Protein AF-N1RX54-F1 (afdb_monomer_lite)

Radius of gyration: 27.97 Å; chains: 1; bounding box: 64×93×64 Å

Sequence (596 aa):
MKFSILTALTAIVGSAAAANQAVVTNDCSGTIYVQSWPYNGGAPGPLVTLKPGQKFSENLRSTGSTVKIATTKTLTNPLFFGYSSTSKPNYVYYEFSTQWGNPFANKHNILTTGKGCKQFDCKAGDASCYSTPSMKKDKRVGEHTSGAEKAEGSIGNSFASLAGEKETLLPERYLDLKREIIGDKSNQDALTAAWARLTARLAELSDEIEEKQQRTIPEANYHELVENPSFELVQRIRQCGSVVIRKTVSQEQALRWLEDVWSKAQQQARSHSQMLKTQAALLSIFTAAPDCKVSLTSPLVYSDRLRIRNPGDAKFALGPHMDGGSIERWEDPTYRQVYEKILTGNWEEFDAWEMDKRADTVHDLYPGPGSTGLFRSWQGWTSLSEGTLLLYPFICERTSYMLMRPLFKPKKPKPEFQDRKAYLSPDNWELDFDTTNFPGSPHHRNQELNDETHPHLELPRTMVCMPKVYPGDSVWWHSDVIHAVESRHNGKNAAAVFYAPAVALTPKNMEYIRDQKATLLSGRPPPDFPGGTGESEFKSRGTGDDLLTVEGKEGQVLVTEASSVKKSADSGRIGLVPFKHTDTMSETERLTRQAA

pLDDT: mean 83.77, std 18.8, range [19.59, 98.88]

Foldseek 3Di:
DDDDDAQEWEFDQDDPVRLFKTKTAHSDQAKKWKKKAFPVRDDIDDIDIDHHGDMDMDGADQRWIWMWMGRDSVSQQTWTWTWHFDPPPGFIQIFTASQRHYPQLQHFYWYDDPPQFDIQGRHGNRPVSHDYPVCPSPPRTRDDDFDPFAADDDLLFQACVSVVHDDDFDDPVLLVLLCVLCDDPLLQVLLLVLLQVLLVVLLVLLVVLLVCFQVLAEEEELCCQQPPPDPVSLVSCQQFQKYKYAQLDPLVLLLVCVVDQVQLSLLACQQPPSNLSNLLSVLVSADEDLQALWDSNQWFWDDDDKDKAFAFDQPQWFAWFFAQAFCQCSPWPLNVVLCSCLSSNNLVPRRLRYCRSVLVGARPPFAALRGDQARQQKWKKAWSAKDKKWWFTGLSSVLSLLVSLQQKDFCDDPVVDPDPVVSSRSVRIHGDSDGSDNDQRDGRHTRHDDCRSRVSNVCVSRTHMHPIDGHSMMMMGGNSITMTGDSTRNDPGITIIHITTGHIQGPSVVVQLVQQLVCQQQQWDRRSHRTDNHCNPPDDRHHLVSNDDPSSCLSSQHDDPDDDDDDDDDDDDTDGDQDDDDPPDRPSNVVSSVVD

Structure (mmCIF, N/CA/C/O backbone):
data_AF-N1RX54-F1
#
_entry.id   AF-N1RX54-F1
#
loop_
_atom_site.group_PDB
_atom_site.id
_atom_site.type_symbol
_atom_site.label_atom_id
_atom_site.label_alt_id
_atom_site.label_comp_id
_atom_site.label_asym_id
_atom_site.label_entity_id
_atom_site.label_seq_id
_atom_site.pdbx_PDB_ins_code
_atom_site.Cartn_x
_atom_site.Cartn_y
_atom_site.Cartn_z
_atom_site.occupancy
_atom_site.B_iso_or_equiv
_atom_site.auth_seq_id
_atom_site.auth_comp_id
_atom_site.auth_asym_id
_atom_site.auth_atom_id
_atom_site.pdbx_PDB_model_num
ATOM 1 N N . MET A 1 1 ? -10.250 -67.360 -19.262 1.00 23.39 1 MET A N 1
ATOM 2 C CA . MET A 1 1 ? -10.599 -67.329 -17.824 1.00 23.39 1 MET A CA 1
ATOM 3 C C . MET A 1 1 ? -10.159 -65.991 -17.245 1.00 23.39 1 MET A C 1
ATOM 5 O O . MET A 1 1 ? -9.016 -65.624 -17.455 1.00 23.39 1 MET A O 1
ATOM 9 N N . LYS A 1 2 ? -11.080 -65.331 -16.525 1.00 20.73 2 LYS A N 1
ATOM 10 C CA . LYS A 1 2 ? -10.915 -64.153 -15.647 1.00 20.73 2 LYS A CA 1
ATOM 11 C C . LYS A 1 2 ? -10.582 -62.806 -16.318 1.00 20.73 2 LYS A C 1
ATOM 13 O O . LYS A 1 2 ? -9.451 -62.343 -16.284 1.00 20.73 2 LYS A O 1
ATOM 18 N N . PHE A 1 3 ? -11.625 -62.143 -16.827 1.00 19.59 3 PHE A N 1
ATOM 19 C CA . PHE A 1 3 ? -11.682 -60.679 -16.893 1.00 19.59 3 PHE A CA 1
ATOM 20 C C . PHE A 1 3 ? -12.066 -60.150 -15.504 1.00 19.59 3 PHE A C 1
ATOM 22 O O . PHE A 1 3 ? -13.136 -60.481 -14.991 1.00 19.59 3 PHE A O 1
ATOM 29 N N . SER A 1 4 ? -11.189 -59.363 -14.882 1.00 20.77 4 SER A N 1
ATOM 30 C CA . SER A 1 4 ? -11.497 -58.630 -13.652 1.00 20.77 4 SER A CA 1
ATOM 31 C C . SER A 1 4 ? -12.280 -57.369 -14.015 1.00 20.77 4 SER A C 1
ATOM 33 O O . SER A 1 4 ? -11.739 -56.455 -14.629 1.00 20.77 4 SER A O 1
ATOM 35 N N . ILE A 1 5 ? -13.564 -57.335 -13.659 1.00 22.42 5 ILE A N 1
ATOM 36 C CA . ILE A 1 5 ? -14.422 -56.153 -13.782 1.00 22.42 5 ILE A CA 1
ATOM 37 C C . ILE A 1 5 ? -13.968 -55.142 -12.719 1.00 22.42 5 ILE A C 1
ATOM 39 O O . ILE A 1 5 ? -14.189 -55.354 -11.525 1.00 22.42 5 ILE A O 1
ATOM 43 N N . LEU A 1 6 ? -13.307 -54.060 -13.148 1.00 25.16 6 LEU A N 1
ATOM 44 C CA . LEU A 1 6 ? -13.057 -52.886 -12.309 1.00 25.16 6 LEU A CA 1
ATOM 45 C C . LEU A 1 6 ? -14.414 -52.290 -11.910 1.00 25.16 6 LEU A C 1
ATOM 47 O O . LEU A 1 6 ? -15.213 -51.923 -12.765 1.00 25.16 6 LEU A O 1
ATOM 51 N N . THR A 1 7 ? -14.688 -52.232 -10.609 1.00 27.33 7 THR A N 1
ATOM 52 C CA . THR A 1 7 ? -15.863 -51.552 -10.047 1.00 27.33 7 THR A CA 1
ATOM 53 C C . THR A 1 7 ? -15.395 -50.176 -9.573 1.00 27.33 7 THR A C 1
ATOM 55 O O . THR A 1 7 ? -14.631 -50.122 -8.609 1.00 27.33 7 THR A O 1
ATOM 58 N N . ALA A 1 8 ? -15.785 -49.097 -10.256 1.00 32.31 8 ALA A N 1
ATOM 59 C CA . ALA A 1 8 ? -15.303 -47.737 -9.987 1.00 32.31 8 ALA A CA 1
ATOM 60 C C . ALA A 1 8 ? -16.484 -46.775 -9.863 1.00 32.31 8 ALA A C 1
ATOM 62 O O . ALA A 1 8 ? -17.138 -46.546 -10.863 1.00 32.31 8 ALA A O 1
ATOM 63 N N . LEU A 1 9 ? -16.767 -46.211 -8.685 1.00 34.84 9 LEU A N 1
ATOM 64 C CA . LEU A 1 9 ? -17.820 -45.195 -8.541 1.00 34.84 9 LEU A CA 1
ATOM 65 C C . LEU A 1 9 ? -17.297 -43.850 -9.074 1.00 34.84 9 LEU A C 1
ATOM 67 O O . LEU A 1 9 ? -16.340 -43.326 -8.503 1.00 34.84 9 LEU A O 1
ATOM 71 N N . THR A 1 10 ? -17.907 -43.293 -10.128 1.00 39.62 10 THR A N 1
ATOM 72 C CA . THR A 1 10 ? -17.440 -42.028 -10.730 1.00 39.62 10 THR A CA 1
ATOM 73 C C . THR A 1 10 ? -18.453 -40.890 -10.558 1.00 39.62 10 THR A C 1
ATOM 75 O O . THR A 1 10 ? -19.531 -40.890 -11.165 1.00 39.62 10 THR A O 1
ATOM 78 N N . ALA A 1 11 ? -18.103 -39.870 -9.771 1.00 41.44 11 ALA A N 1
ATOM 79 C CA . ALA A 1 11 ? -18.775 -38.569 -9.811 1.00 41.44 11 ALA A CA 1
ATOM 80 C C . ALA A 1 11 ? -18.083 -37.702 -10.877 1.00 41.44 11 ALA A C 1
ATOM 82 O O . ALA A 1 11 ? -16.958 -37.259 -10.662 1.00 41.44 11 ALA A O 1
ATOM 83 N N . ILE A 1 12 ? -18.715 -37.534 -12.048 1.00 38.16 12 ILE A N 1
ATOM 84 C CA . ILE A 1 12 ? -18.153 -36.816 -13.207 1.00 38.16 12 ILE A CA 1
ATOM 85 C C . ILE A 1 12 ? -18.863 -35.475 -13.398 1.00 38.16 12 ILE A C 1
ATOM 87 O O . ILE A 1 12 ? -20.076 -35.449 -13.602 1.00 38.16 12 ILE A O 1
ATOM 91 N N . VAL A 1 13 ? -18.093 -34.386 -13.464 1.00 41.84 13 VAL A N 1
ATOM 92 C CA . VAL A 1 13 ? -18.507 -33.116 -14.083 1.00 41.84 13 VAL A CA 1
ATOM 93 C C . VAL A 1 13 ? -17.843 -33.029 -15.461 1.00 41.84 13 VAL A C 1
ATOM 95 O O . VAL A 1 13 ? -16.632 -32.845 -15.543 1.00 41.84 13 VAL A O 1
ATOM 98 N N . GLY A 1 14 ? -18.595 -33.188 -16.558 1.00 27.12 14 GLY A N 1
ATOM 99 C CA . GLY A 1 14 ? -18.031 -32.945 -17.894 1.00 27.12 14 GLY A CA 1
ATOM 100 C C . GLY A 1 14 ? -18.772 -33.519 -19.104 1.00 27.12 14 GLY A C 1
ATOM 101 O O . GLY A 1 14 ? -18.438 -34.597 -19.577 1.00 27.12 14 GLY A O 1
ATOM 102 N N . SER A 1 15 ? -19.687 -32.724 -19.664 1.00 26.69 15 SER A N 1
ATOM 103 C CA . SER A 1 15 ? -19.850 -32.470 -21.109 1.00 26.69 15 SER A CA 1
ATOM 104 C C . SER A 1 15 ? -20.900 -31.366 -21.249 1.00 26.69 15 SER A C 1
ATOM 106 O O . SER A 1 15 ? -22.014 -31.589 -20.790 1.00 26.69 15 SER A O 1
ATOM 108 N N . ALA A 1 16 ? -20.512 -30.200 -21.784 1.00 31.08 16 ALA A N 1
ATOM 109 C CA . ALA A 1 16 ? -21.238 -28.963 -22.165 1.00 31.08 16 ALA A CA 1
ATOM 110 C C . ALA A 1 16 ? -22.593 -28.564 -21.506 1.00 31.08 16 ALA A C 1
ATOM 112 O O . ALA A 1 16 ? -22.805 -27.383 -21.272 1.00 31.08 16 ALA A O 1
ATOM 113 N N . ALA A 1 17 ? -23.489 -29.489 -21.163 1.00 31.05 17 ALA A N 1
ATOM 114 C CA . ALA A 1 17 ? -24.696 -29.276 -20.359 1.00 31.05 17 ALA A CA 1
ATOM 115 C C . ALA A 1 17 ? -24.483 -29.468 -18.836 1.00 31.05 17 ALA A C 1
ATOM 117 O O . ALA A 1 17 ? -25.307 -29.026 -18.043 1.00 31.05 17 ALA A O 1
ATOM 118 N N . ALA A 1 18 ? -23.385 -30.108 -18.407 1.00 41.09 18 ALA A N 1
ATOM 119 C CA . ALA A 1 18 ? -23.143 -30.493 -17.005 1.00 41.09 18 ALA A CA 1
ATOM 120 C C . ALA A 1 18 ? -22.352 -29.469 -16.157 1.00 41.09 18 ALA A C 1
ATOM 122 O O . ALA A 1 18 ? -21.940 -29.790 -15.047 1.00 41.09 18 ALA A O 1
ATOM 123 N N . ALA A 1 19 ? -22.110 -28.250 -16.650 1.00 48.34 19 ALA A N 1
ATOM 124 C CA . ALA A 1 19 ? -21.180 -27.289 -16.038 1.00 48.34 19 ALA A CA 1
ATOM 125 C C . ALA A 1 19 ? -21.609 -26.719 -14.662 1.00 48.34 19 ALA A C 1
ATOM 127 O O . ALA A 1 19 ? -20.930 -25.845 -14.138 1.00 48.34 19 ALA A O 1
ATOM 128 N N . ASN A 1 20 ? -22.712 -27.188 -14.063 1.00 63.81 20 ASN A N 1
ATOM 129 C CA . ASN A 1 20 ? -23.188 -26.689 -12.770 1.00 63.81 20 ASN A CA 1
ATOM 130 C C . ASN A 1 20 ? -23.997 -27.726 -11.963 1.00 63.81 20 ASN A C 1
ATOM 132 O O . ASN A 1 20 ? -24.977 -27.373 -11.301 1.00 63.81 20 ASN A O 1
ATOM 136 N N . GLN A 1 21 ? -23.639 -29.014 -12.049 1.00 75.44 21 GLN A N 1
ATOM 137 C CA . GLN A 1 21 ? -24.361 -30.100 -11.371 1.00 75.44 21 GLN A CA 1
ATOM 138 C C . GLN A 1 21 ? -23.451 -30.998 -10.526 1.00 75.44 21 GLN A C 1
ATOM 140 O O . GLN A 1 21 ? -22.337 -31.331 -10.924 1.00 75.44 21 GLN A O 1
ATOM 145 N N . ALA A 1 22 ? -23.967 -31.441 -9.381 1.00 82.25 22 ALA A N 1
ATOM 146 C CA . ALA A 1 22 ? -23.430 -32.540 -8.590 1.00 82.25 22 ALA A CA 1
ATOM 147 C C . ALA A 1 22 ? -24.023 -33.858 -9.105 1.00 82.25 22 ALA A C 1
ATOM 149 O O . ALA A 1 22 ? -25.244 -33.992 -9.154 1.00 82.25 22 ALA A O 1
ATOM 150 N N . VAL A 1 23 ? -23.178 -34.822 -9.490 1.00 85.25 23 VAL A N 1
ATOM 151 C CA . VAL A 1 23 ? -23.602 -36.083 -10.127 1.00 85.25 23 VAL A CA 1
ATOM 152 C C . VAL A 1 23 ? -23.023 -37.289 -9.390 1.00 85.25 23 VAL A C 1
ATOM 154 O O . VAL A 1 23 ? -21.829 -37.327 -9.111 1.00 85.25 23 VAL A O 1
ATOM 157 N N . VAL A 1 24 ? -23.851 -38.303 -9.130 1.00 87.38 24 VAL A N 1
ATOM 158 C CA . VAL A 1 24 ? -23.422 -39.608 -8.596 1.00 87.38 24 VAL A CA 1
ATOM 159 C C . VAL A 1 24 ? -23.789 -40.694 -9.599 1.00 87.38 24 VAL A C 1
ATOM 161 O O . VAL A 1 24 ? -24.969 -40.870 -9.899 1.00 87.38 24 VAL A O 1
ATOM 164 N N . THR A 1 25 ? -22.798 -41.437 -10.095 1.00 87.12 25 THR A N 1
ATOM 165 C CA . THR A 1 25 ? -23.009 -42.595 -10.979 1.00 87.12 25 THR A CA 1
ATOM 166 C C . THR A 1 25 ? -22.875 -43.888 -10.185 1.00 87.12 25 THR A C 1
ATOM 168 O O . THR A 1 25 ? -21.876 -44.088 -9.495 1.00 87.12 25 THR A O 1
ATOM 171 N N . ASN A 1 26 ? -23.870 -44.775 -10.274 1.00 89.75 26 ASN A N 1
ATOM 172 C CA . ASN A 1 26 ? -23.774 -46.103 -9.679 1.00 89.75 26 ASN A CA 1
ATOM 173 C C . ASN A 1 26 ? -23.112 -47.094 -10.642 1.00 89.75 26 ASN A C 1
ATOM 175 O O . ASN A 1 26 ? -23.789 -47.782 -11.399 1.00 89.75 26 ASN A O 1
ATOM 179 N N . ASP A 1 27 ? -21.798 -47.219 -10.550 1.00 84.50 27 ASP A N 1
ATOM 180 C CA . ASP A 1 27 ? -21.014 -48.212 -11.294 1.00 84.50 27 ASP A CA 1
ATOM 181 C C . ASP A 1 27 ? -20.787 -49.513 -10.487 1.00 84.50 27 ASP A C 1
ATOM 183 O O . ASP A 1 27 ? -20.013 -50.392 -10.877 1.00 84.50 27 ASP A O 1
ATOM 187 N N . CYS A 1 28 ? -21.443 -49.653 -9.329 1.00 81.38 28 CYS A N 1
ATOM 188 C CA . CYS A 1 28 ? -21.407 -50.879 -8.537 1.00 81.38 28 CYS A CA 1
ATOM 189 C C . CYS A 1 28 ? -22.318 -51.955 -9.144 1.00 81.38 28 CYS A C 1
ATOM 191 O O . CYS A 1 28 ? -23.295 -51.663 -9.825 1.00 81.38 28 CYS A O 1
ATOM 193 N N . SER A 1 29 ? -22.058 -53.226 -8.823 1.00 86.06 29 SER A N 1
ATOM 194 C CA . SER A 1 29 ? -22.957 -54.333 -9.190 1.00 86.06 29 SER A CA 1
ATOM 195 C C . SER A 1 29 ? -24.267 -54.349 -8.388 1.00 86.06 29 SER A C 1
ATOM 197 O O . SER A 1 29 ? -25.226 -55.009 -8.782 1.00 86.06 29 SER A O 1
ATOM 199 N N . GLY A 1 30 ? -24.311 -53.639 -7.258 1.00 87.81 30 GLY A N 1
ATOM 200 C CA . GLY A 1 30 ? -25.466 -53.531 -6.369 1.00 87.81 30 GLY A CA 1
ATOM 201 C C . GLY A 1 30 ? -26.209 -52.202 -6.504 1.00 87.81 30 GLY A C 1
ATOM 202 O O . GLY A 1 30 ? -25.699 -51.230 -7.052 1.00 87.81 30 GLY A O 1
ATOM 203 N N . THR A 1 31 ? -27.430 -52.152 -5.973 1.00 92.56 31 THR A N 1
ATOM 204 C CA . THR A 1 31 ? -28.200 -50.901 -5.859 1.00 92.56 31 THR A CA 1
ATOM 205 C C . THR A 1 31 ? -27.617 -50.014 -4.755 1.00 92.56 31 THR A C 1
ATOM 207 O O . THR A 1 31 ? -27.285 -50.522 -3.683 1.00 92.56 31 THR A O 1
ATOM 210 N N . ILE A 1 32 ? -27.541 -48.703 -4.998 1.00 95.69 32 ILE A N 1
ATOM 211 C CA . ILE A 1 32 ? -27.167 -47.695 -3.995 1.00 95.69 32 ILE A CA 1
ATOM 212 C C . ILE A 1 32 ? -28.315 -46.711 -3.758 1.00 95.69 32 ILE A C 1
ATOM 214 O O . ILE A 1 32 ? -29.230 -46.578 -4.574 1.00 95.69 32 ILE A O 1
ATOM 218 N N . TYR A 1 33 ? -28.251 -46.010 -2.634 1.00 96.19 33 TYR A N 1
ATOM 219 C CA . TYR A 1 33 ? -29.224 -45.015 -2.211 1.00 96.19 33 TYR A CA 1
ATOM 220 C C . TYR A 1 33 ? -28.521 -43.677 -2.012 1.00 96.19 33 TYR A C 1
ATOM 222 O O . TYR A 1 33 ? -27.478 -43.617 -1.356 1.00 96.19 33 TYR A O 1
ATOM 230 N N . VAL A 1 34 ? -29.085 -42.623 -2.599 1.00 95.62 34 VAL A N 1
ATOM 231 C CA . VAL A 1 34 ? -28.490 -41.285 -2.639 1.00 95.62 34 VAL A CA 1
ATOM 232 C C . VAL A 1 34 ? -29.488 -40.255 -2.126 1.00 95.62 34 VAL A C 1
ATOM 234 O O . VAL A 1 34 ? -30.651 -40.270 -2.528 1.00 95.62 34 VAL A O 1
ATOM 237 N N . GLN A 1 35 ? -29.048 -39.356 -1.246 1.00 96.00 35 GLN A N 1
ATOM 238 C CA . GLN A 1 35 ? -29.875 -38.249 -0.762 1.00 96.00 35 GLN A CA 1
ATOM 239 C C . GLN A 1 35 ? -29.035 -37.003 -0.479 1.00 96.00 35 GLN A C 1
ATOM 241 O O . GLN A 1 35 ? -28.021 -37.086 0.211 1.00 96.00 35 GLN A O 1
ATOM 246 N N . SER A 1 36 ? -29.482 -35.845 -0.967 1.00 94.00 36 SER A N 1
ATOM 247 C CA . SER A 1 36 ? -28.818 -34.556 -0.741 1.00 94.00 36 SER A CA 1
ATOM 248 C C . SER A 1 36 ? -29.365 -33.816 0.483 1.00 94.00 36 SER A C 1
ATOM 250 O O . SER A 1 36 ? -30.576 -33.803 0.714 1.00 94.00 36 SER A O 1
ATOM 252 N N . TRP A 1 37 ? -28.468 -33.202 1.252 1.00 91.62 37 TRP A N 1
ATOM 253 C CA . TRP A 1 37 ? -28.727 -32.441 2.474 1.00 91.62 37 TRP A CA 1
ATOM 254 C C . TRP A 1 37 ? -28.111 -31.033 2.365 1.00 91.62 37 TRP A C 1
ATOM 256 O O . TRP A 1 37 ? -26.886 -30.909 2.386 1.00 91.62 37 TRP A O 1
ATOM 266 N N . PRO A 1 38 ? -28.921 -29.967 2.258 1.00 88.62 38 PRO A N 1
ATOM 267 C CA . PRO A 1 38 ? -28.425 -28.592 2.139 1.00 88.62 38 PRO A CA 1
ATOM 268 C C . PRO A 1 38 ? -27.706 -28.075 3.389 1.00 88.62 38 PRO A C 1
ATOM 270 O O . PRO A 1 38 ? -28.176 -28.282 4.506 1.00 88.62 38 PRO A O 1
ATOM 273 N N . TYR A 1 39 ? -26.618 -27.314 3.214 1.00 82.50 39 TYR A N 1
ATOM 274 C CA . TYR A 1 39 ? -25.884 -26.728 4.351 1.00 82.50 39 TYR A CA 1
ATOM 275 C C . TYR A 1 39 ? -26.626 -25.599 5.064 1.00 82.50 39 TYR A C 1
ATOM 277 O O . TYR A 1 39 ? -26.358 -25.329 6.229 1.00 82.50 39 TYR A O 1
ATOM 285 N N . ASN A 1 40 ? -27.591 -24.962 4.404 1.00 78.12 40 ASN A N 1
ATOM 286 C CA . ASN A 1 40 ? -28.411 -23.908 5.004 1.00 78.12 40 ASN A CA 1
ATOM 287 C C . ASN A 1 40 ? -29.522 -24.436 5.932 1.00 78.12 40 ASN A C 1
ATOM 289 O O . ASN A 1 40 ? -30.441 -23.688 6.252 1.00 78.12 40 ASN A O 1
ATOM 293 N N . GLY A 1 41 ? -29.486 -25.718 6.313 1.00 76.81 41 GLY A N 1
ATOM 294 C CA . GLY A 1 41 ? -30.509 -26.342 7.156 1.00 76.81 41 GLY A CA 1
ATOM 295 C C . GLY A 1 41 ? -31.840 -26.606 6.443 1.00 76.81 41 GLY A C 1
ATOM 296 O O . GLY A 1 41 ? -32.821 -26.949 7.098 1.00 76.81 41 GLY A O 1
ATOM 297 N N . GLY A 1 42 ? -31.895 -26.452 5.115 1.00 81.38 42 GLY A N 1
ATOM 298 C CA . GLY A 1 42 ? -33.072 -26.794 4.320 1.00 81.38 42 GLY A CA 1
ATOM 299 C C . GLY A 1 42 ? -33.426 -28.285 4.391 1.00 81.38 42 GLY A C 1
ATOM 300 O O . GLY A 1 42 ? -32.586 -29.128 4.705 1.00 81.38 42 GLY A O 1
ATOM 301 N N . ALA A 1 43 ? -34.678 -28.620 4.064 1.00 87.06 43 ALA A N 1
ATOM 302 C CA . ALA A 1 43 ? -35.135 -30.008 4.046 1.00 87.06 43 ALA A CA 1
ATOM 303 C C . ALA A 1 43 ? -34.295 -30.868 3.073 1.00 87.06 43 ALA A C 1
ATOM 305 O O . ALA A 1 43 ? -33.939 -30.392 1.986 1.00 87.06 43 ALA A O 1
ATOM 306 N N . PRO A 1 44 ? -33.988 -32.130 3.428 1.00 89.50 44 PRO A N 1
ATOM 307 C CA . PRO A 1 44 ? -33.269 -33.026 2.535 1.00 89.50 44 PRO A CA 1
ATOM 308 C C . PRO A 1 44 ? -34.069 -33.303 1.261 1.00 89.50 44 PRO A C 1
ATOM 310 O O . PRO A 1 44 ? -35.300 -33.356 1.273 1.00 89.50 44 PRO A O 1
ATOM 313 N N . GLY A 1 45 ? -33.353 -33.520 0.158 1.00 90.06 45 GLY A N 1
ATOM 314 C CA . GLY A 1 45 ? -33.952 -33.974 -1.095 1.00 90.06 45 GLY A CA 1
ATOM 315 C C . GLY A 1 45 ? -34.593 -35.364 -0.963 1.00 90.06 45 GLY A C 1
ATOM 316 O O . GLY A 1 45 ? -34.382 -36.062 0.036 1.00 90.06 45 GLY A O 1
ATOM 317 N N . PRO A 1 46 ? -35.366 -35.812 -1.967 1.00 93.75 46 PRO A N 1
ATOM 318 C CA . PRO A 1 46 ? -35.928 -37.158 -1.963 1.00 93.75 46 PRO A CA 1
ATOM 319 C C . PRO A 1 46 ? -34.815 -38.215 -1.936 1.00 93.75 46 PRO A C 1
ATOM 321 O O . PRO A 1 46 ? -33.761 -38.041 -2.548 1.00 93.75 46 PRO A O 1
ATOM 324 N N . LEU A 1 47 ? -35.059 -39.329 -1.242 1.00 95.50 47 LEU A N 1
ATOM 325 C CA . LEU A 1 47 ? -34.180 -40.494 -1.299 1.00 95.50 47 LEU A CA 1
ATOM 326 C C . LEU A 1 47 ? -34.289 -41.136 -2.687 1.00 95.50 47 LEU A C 1
ATOM 328 O O . LEU A 1 47 ? -35.352 -41.628 -3.071 1.00 95.50 47 LEU A O 1
ATOM 332 N N . VAL A 1 48 ? -33.183 -41.172 -3.424 1.00 96.44 48 VAL A N 1
ATOM 333 C CA . VAL A 1 48 ? -33.119 -41.740 -4.772 1.00 96.44 48 VAL A CA 1
ATOM 334 C C . VAL A 1 48 ? -32.489 -43.128 -4.715 1.00 96.44 48 VAL A C 1
ATOM 336 O O . VAL A 1 48 ? -31.419 -43.319 -4.144 1.00 96.44 48 VAL A O 1
ATOM 339 N N . THR A 1 49 ? -33.161 -44.112 -5.314 1.00 96.88 49 THR A N 1
ATOM 340 C CA . THR A 1 49 ? -32.640 -45.479 -5.470 1.00 96.88 49 THR A CA 1
ATOM 341 C C . THR A 1 49 ? -31.991 -45.608 -6.845 1.00 96.88 49 THR A C 1
ATOM 343 O O . THR A 1 49 ? -32.687 -45.495 -7.852 1.00 96.88 49 THR A O 1
ATOM 346 N N . LEU A 1 50 ? -30.682 -45.855 -6.895 1.00 93.81 50 LEU A N 1
ATOM 347 C CA . LEU A 1 50 ? -29.923 -46.004 -8.138 1.00 93.81 50 LEU A CA 1
ATOM 348 C C . LEU A 1 50 ? -29.537 -47.469 -8.353 1.00 93.81 50 LEU A C 1
ATOM 350 O O . LEU A 1 50 ? -28.723 -48.026 -7.613 1.00 93.81 50 LEU A O 1
ATOM 354 N N . LYS A 1 51 ? -30.087 -48.098 -9.393 1.00 93.38 51 LYS A N 1
ATOM 355 C CA . LYS A 1 51 ? -29.626 -49.400 -9.904 1.00 93.38 51 LYS A CA 1
ATOM 356 C C . LYS A 1 51 ? -28.272 -49.249 -10.624 1.00 93.38 51 LYS A C 1
ATOM 358 O O . LYS A 1 51 ? -27.920 -48.124 -10.986 1.00 93.38 51 LYS A O 1
ATOM 363 N N . PRO A 1 52 ? -27.523 -50.344 -10.852 1.00 92.50 52 PRO A N 1
ATOM 364 C CA . PRO A 1 52 ? -26.291 -50.302 -11.641 1.00 92.50 52 PRO A CA 1
ATOM 365 C C . PRO A 1 52 ? -26.481 -49.570 -12.981 1.00 92.50 52 PRO A C 1
ATOM 367 O O . PRO A 1 52 ? -27.468 -49.801 -13.682 1.00 92.50 52 PRO A O 1
ATOM 370 N N . GLY A 1 53 ? -25.560 -48.665 -13.308 1.00 83.56 53 GLY A N 1
ATOM 371 C CA . GLY A 1 53 ? -25.571 -47.804 -14.494 1.00 83.56 53 GLY A CA 1
ATOM 372 C C . GLY A 1 53 ? -26.433 -46.536 -14.392 1.00 83.56 53 GLY A C 1
ATOM 373 O O . GLY A 1 53 ? -26.397 -45.708 -15.302 1.00 83.56 53 GLY A O 1
ATOM 374 N N . GLN A 1 54 ? -27.210 -46.348 -13.318 1.00 89.44 54 GLN A N 1
ATOM 375 C CA . GLN A 1 54 ? -28.046 -45.152 -13.140 1.00 89.44 54 GLN A CA 1
ATOM 376 C C . GLN A 1 54 ? -27.287 -43.996 -12.480 1.00 89.44 54 GLN A C 1
ATOM 378 O O . GLN A 1 54 ? -26.282 -44.193 -11.794 1.00 89.44 54 GLN A O 1
ATOM 383 N N . LYS A 1 55 ? -27.804 -42.775 -12.672 1.00 89.69 55 LYS A N 1
ATOM 384 C CA . LYS A 1 55 ? -27.210 -41.535 -12.164 1.00 89.69 55 LYS A CA 1
ATOM 385 C C . LYS A 1 55 ? -28.207 -40.722 -11.344 1.00 89.69 55 LYS A C 1
ATOM 387 O O . LYS A 1 55 ? -29.379 -40.631 -11.702 1.00 89.69 55 LYS A O 1
ATOM 392 N N . PHE A 1 56 ? -27.716 -40.112 -10.274 1.00 91.31 56 PHE A N 1
ATOM 393 C CA . PHE A 1 56 ? -28.355 -38.997 -9.579 1.00 91.31 56 PHE A CA 1
ATOM 394 C C . PHE A 1 56 ? -27.682 -37.698 -10.017 1.00 91.31 56 PHE A C 1
ATOM 396 O O . PHE A 1 56 ? -26.466 -37.681 -10.205 1.00 91.31 56 PHE A O 1
ATOM 403 N N . SER A 1 57 ? -28.451 -36.618 -10.135 1.00 86.88 57 SER A N 1
ATOM 404 C CA . SER A 1 57 ? -27.919 -35.280 -10.377 1.00 86.88 57 SER A CA 1
ATOM 405 C C . SER A 1 57 ? -28.734 -34.219 -9.648 1.00 86.88 57 SER A C 1
ATOM 407 O O . SER A 1 57 ? -29.964 -34.284 -9.654 1.00 86.88 57 SER A O 1
ATOM 409 N N . GLU A 1 58 ? -28.071 -33.200 -9.113 1.00 84.38 58 GLU A N 1
ATOM 410 C CA . GLU A 1 58 ? -28.710 -31.953 -8.686 1.00 84.38 58 GLU A CA 1
ATOM 411 C C . GLU A 1 58 ? -27.911 -30.742 -9.166 1.00 84.38 58 GLU A C 1
ATOM 413 O O . GLU A 1 58 ? -26.706 -30.835 -9.391 1.00 84.38 58 GLU A O 1
ATOM 418 N N . ASN A 1 59 ? -28.569 -29.592 -9.314 1.00 82.50 59 ASN A N 1
ATOM 419 C CA . ASN A 1 59 ? -27.858 -28.343 -9.568 1.00 82.50 59 ASN A CA 1
ATOM 420 C C . ASN A 1 59 ? -27.043 -27.949 -8.330 1.00 82.50 59 ASN A C 1
ATOM 422 O O . ASN A 1 59 ? -27.507 -28.103 -7.194 1.00 82.50 59 ASN A O 1
ATOM 426 N N . LEU A 1 60 ? -25.844 -27.405 -8.543 1.00 76.81 60 LEU A N 1
ATOM 427 C CA . LEU A 1 60 ? -25.055 -26.851 -7.450 1.00 76.81 60 LEU A CA 1
ATOM 428 C C . LEU A 1 60 ? -25.848 -25.724 -6.772 1.00 76.81 60 LEU A C 1
ATOM 430 O O . LEU A 1 60 ? -26.420 -24.847 -7.417 1.00 76.81 60 LEU A O 1
ATOM 434 N N . ARG A 1 61 ? -25.904 -25.783 -5.443 1.00 78.00 61 ARG A N 1
ATOM 435 C CA . ARG A 1 61 ? -26.564 -24.801 -4.585 1.00 78.00 61 ARG A CA 1
ATOM 436 C C . ARG A 1 61 ? -25.531 -23.798 -4.105 1.00 78.00 61 ARG A C 1
ATOM 438 O O . ARG A 1 61 ? -24.448 -24.206 -3.694 1.00 78.00 61 ARG A O 1
ATOM 445 N N . SER A 1 62 ? -25.907 -22.523 -4.063 1.00 69.56 62 SER A N 1
ATOM 446 C CA . SER A 1 62 ? -25.032 -21.435 -3.611 1.00 69.56 62 SER A CA 1
ATOM 447 C C . SER A 1 62 ? -24.474 -21.663 -2.203 1.00 69.56 62 SER A C 1
ATOM 449 O O . SER A 1 62 ? -23.305 -21.403 -1.952 1.00 69.56 62 SER A O 1
ATOM 451 N N . THR A 1 63 ? -25.287 -22.208 -1.297 1.00 77.19 63 THR A N 1
ATOM 452 C CA . THR A 1 63 ? -24.896 -22.533 0.083 1.00 77.19 63 THR A CA 1
ATOM 453 C C . THR A 1 63 ? -24.170 -23.872 0.217 1.00 77.19 63 THR A C 1
ATOM 455 O O . THR A 1 63 ? -23.594 -24.141 1.265 1.00 77.19 63 THR A O 1
ATOM 458 N N . GLY A 1 64 ? -24.173 -24.704 -0.827 1.00 85.19 64 GLY A N 1
ATOM 459 C CA . GLY A 1 64 ? -23.648 -26.066 -0.805 1.00 85.19 64 GLY A CA 1
ATOM 460 C C . GLY A 1 64 ? -24.609 -27.133 -0.277 1.00 85.19 64 GLY A C 1
ATOM 461 O O . GLY A 1 64 ? -25.739 -26.865 0.144 1.00 85.19 64 GLY A O 1
ATOM 462 N N . SER A 1 65 ? -24.175 -28.387 -0.354 1.00 87.50 65 SER A N 1
ATOM 463 C CA . SER A 1 65 ? -24.888 -29.564 0.150 1.00 87.50 65 SER A CA 1
ATOM 464 C C . SER A 1 65 ? -23.930 -30.711 0.454 1.00 87.50 65 SER A C 1
ATOM 466 O O . SER A 1 65 ? -22.827 -30.790 -0.085 1.00 87.50 65 SER A O 1
ATOM 468 N N . THR A 1 66 ? -24.390 -31.640 1.286 1.00 91.19 66 THR A N 1
ATOM 469 C CA . THR A 1 66 ? -23.810 -32.975 1.429 1.00 91.19 66 THR A CA 1
ATOM 470 C C . THR A 1 66 ? -24.705 -33.999 0.752 1.00 91.19 66 THR A C 1
ATOM 472 O O . THR A 1 66 ? -25.850 -34.209 1.156 1.00 91.19 66 THR A O 1
ATOM 475 N N . VAL A 1 67 ? -24.163 -34.700 -0.234 1.00 92.88 67 VAL A N 1
ATOM 476 C CA . VAL A 1 67 ? -24.789 -35.865 -0.850 1.00 92.88 67 VAL A CA 1
ATOM 477 C C . VAL A 1 67 ? -24.351 -37.116 -0.091 1.00 92.88 67 VAL A C 1
ATOM 479 O O . VAL A 1 67 ? -23.172 -37.474 -0.067 1.00 92.88 67 VAL A O 1
ATOM 482 N N . LYS A 1 68 ? -25.312 -37.787 0.546 1.00 94.38 68 LYS A N 1
ATOM 483 C CA . LYS A 1 68 ? -25.114 -39.058 1.251 1.00 94.38 68 LYS A CA 1
ATOM 484 C C . LYS A 1 68 ? -25.277 -40.211 0.274 1.00 94.38 68 LYS A C 1
ATOM 486 O O . LYS A 1 68 ? -26.302 -40.281 -0.402 1.00 94.38 68 LYS A O 1
ATOM 491 N N . ILE A 1 69 ? -24.309 -41.120 0.237 1.00 94.62 69 ILE A N 1
ATOM 492 C CA . ILE A 1 69 ? -24.301 -42.287 -0.650 1.00 94.62 69 ILE A CA 1
ATOM 493 C C . ILE A 1 69 ? -24.157 -43.546 0.212 1.00 94.62 69 ILE A C 1
ATOM 495 O O . ILE A 1 69 ? -23.185 -43.685 0.955 1.00 94.62 69 ILE A O 1
ATOM 499 N N . ALA A 1 70 ? -25.116 -44.470 0.135 1.00 94.44 70 ALA A N 1
ATOM 500 C CA . ALA A 1 70 ? -25.125 -45.678 0.963 1.00 94.44 70 ALA A CA 1
ATOM 501 C C . ALA A 1 70 ? -25.638 -46.916 0.218 1.00 94.44 70 ALA A C 1
ATOM 503 O O . ALA A 1 70 ? -26.273 -46.826 -0.830 1.00 94.44 70 ALA A O 1
ATOM 504 N N . THR A 1 71 ? -25.411 -48.093 0.798 1.00 94.25 71 THR A N 1
ATOM 505 C CA . THR A 1 71 ? -25.960 -49.379 0.327 1.00 94.25 71 THR A CA 1
ATOM 506 C C . THR A 1 71 ? -27.301 -49.732 0.981 1.00 94.25 71 THR A C 1
ATOM 508 O O . THR A 1 71 ? -27.919 -50.733 0.625 1.00 94.25 71 THR A O 1
ATOM 511 N N . THR A 1 72 ? -27.785 -48.906 1.917 1.00 92.62 72 THR A N 1
ATOM 512 C CA . THR A 1 72 ? -29.038 -49.107 2.660 1.00 92.62 72 THR A CA 1
ATOM 513 C C . THR A 1 72 ? -29.978 -47.907 2.517 1.00 92.62 72 THR A C 1
ATOM 515 O O . THR A 1 72 ? -29.535 -46.762 2.429 1.00 92.62 72 THR A O 1
ATOM 518 N N . LYS A 1 73 ? -31.296 -48.158 2.531 1.00 92.88 73 LYS A N 1
ATOM 519 C CA . LYS A 1 73 ? -32.331 -47.105 2.449 1.00 92.88 73 LYS A CA 1
ATOM 520 C C . LYS A 1 73 ? -32.317 -46.146 3.637 1.00 92.88 73 LYS A C 1
ATOM 522 O O . LYS A 1 73 ? -32.727 -45.003 3.502 1.00 92.88 73 LYS A O 1
ATOM 527 N N . THR A 1 74 ? -31.858 -46.615 4.792 1.00 91.00 74 THR A N 1
ATOM 528 C CA . THR A 1 74 ? -31.736 -45.823 6.020 1.00 91.00 74 THR A CA 1
ATOM 529 C C . THR A 1 74 ? -30.528 -44.889 6.002 1.00 91.00 74 THR A C 1
ATOM 531 O O . THR A 1 74 ? -30.354 -44.126 6.947 1.00 91.00 74 THR A O 1
ATOM 534 N N . LEU A 1 75 ? -29.696 -44.945 4.950 1.00 90.00 75 LEU A N 1
ATOM 535 C CA . LEU A 1 75 ? -28.442 -44.200 4.835 1.00 90.00 75 LEU A CA 1
ATOM 536 C C . LEU A 1 75 ? -27.530 -44.416 6.048 1.00 90.00 75 LEU A C 1
ATOM 538 O O . LEU A 1 75 ? -26.879 -43.488 6.517 1.00 90.00 75 LEU A O 1
ATOM 542 N N . THR A 1 76 ? -27.506 -45.642 6.575 1.00 86.44 76 THR A N 1
ATOM 543 C CA . THR A 1 76 ? -26.627 -46.012 7.686 1.00 86.44 76 THR A CA 1
ATOM 544 C C . THR A 1 76 ? -25.198 -46.150 7.169 1.00 86.44 76 THR A C 1
ATOM 546 O O . THR A 1 76 ? -24.962 -46.826 6.168 1.00 86.44 76 THR A O 1
ATOM 549 N N . ASN A 1 77 ? -24.257 -45.527 7.870 1.00 88.19 77 ASN A N 1
ATOM 550 C CA . ASN A 1 77 ? -22.835 -45.466 7.540 1.00 88.19 77 ASN A CA 1
ATOM 551 C C . ASN A 1 77 ? -22.489 -44.949 6.124 1.00 88.19 77 ASN A C 1
ATOM 553 O O . ASN A 1 77 ? -21.772 -45.636 5.396 1.00 88.19 77 ASN A O 1
ATOM 557 N N . PRO A 1 78 ? -23.024 -43.796 5.685 1.00 93.44 78 PRO A N 1
ATOM 558 C CA . PRO A 1 78 ? -22.911 -43.320 4.309 1.00 93.44 78 PRO A CA 1
ATOM 559 C C . PRO A 1 78 ? -21.539 -42.703 4.010 1.00 93.44 78 PRO A C 1
ATOM 561 O O . PRO A 1 78 ? -20.940 -42.054 4.863 1.00 93.44 78 PRO A O 1
ATOM 564 N N . LEU A 1 79 ? -21.114 -42.813 2.753 1.00 91.00 79 LEU A N 1
ATOM 565 C CA . LEU A 1 79 ? -20.036 -42.002 2.194 1.00 91.00 79 LEU A CA 1
ATOM 566 C C . LEU A 1 79 ? -20.579 -40.612 1.843 1.00 91.00 79 LEU A C 1
ATOM 568 O O . LEU A 1 79 ? -21.655 -40.501 1.243 1.00 91.00 79 LEU A O 1
ATOM 572 N N . PHE A 1 80 ? -19.856 -39.559 2.218 1.00 90.44 80 PHE A N 1
ATOM 573 C CA . PHE A 1 80 ? -20.269 -38.179 1.974 1.00 90.44 80 PHE A CA 1
ATOM 574 C C . PHE A 1 80 ? -19.503 -37.561 0.814 1.00 90.44 80 PHE A C 1
ATOM 576 O O . PHE A 1 80 ? -18.275 -37.491 0.831 1.00 90.44 80 PHE A O 1
ATOM 583 N N . PHE A 1 81 ? -20.257 -37.046 -0.152 1.00 88.88 81 PHE A N 1
ATOM 584 C CA . PHE A 1 81 ? -19.776 -36.098 -1.146 1.00 88.88 81 PHE A CA 1
ATOM 585 C C . PHE A 1 81 ? -20.303 -34.709 -0.774 1.00 88.88 81 PHE A C 1
ATOM 587 O O . PHE A 1 81 ? -21.490 -34.422 -0.928 1.00 88.88 81 PHE A O 1
ATOM 594 N N . GLY A 1 82 ? -19.434 -33.866 -0.224 1.00 84.62 82 GLY A N 1
ATOM 595 C CA . GLY A 1 82 ? -19.772 -32.487 0.118 1.00 84.62 82 GLY A CA 1
ATOM 596 C C . GLY A 1 82 ? -19.388 -31.548 -1.013 1.00 84.62 82 GLY A C 1
ATOM 597 O O . GLY A 1 82 ? -18.331 -31.727 -1.612 1.00 84.62 82 GLY A O 1
ATOM 598 N N . TYR A 1 83 ? -20.204 -30.531 -1.278 1.00 83.94 83 TYR A N 1
ATOM 599 C CA . TYR A 1 83 ? -19.804 -29.400 -2.106 1.00 83.94 83 TYR A CA 1
ATOM 600 C C . TYR A 1 83 ? -20.366 -28.082 -1.568 1.00 83.94 83 TYR A C 1
ATOM 602 O O . TYR A 1 83 ? -21.432 -28.053 -0.958 1.00 83.94 83 TYR A O 1
ATOM 610 N N . SER A 1 84 ? -19.682 -26.973 -1.812 1.00 75.06 84 SER A N 1
ATOM 611 C CA . SER A 1 84 ? -20.193 -25.622 -1.553 1.00 75.06 84 SER A CA 1
ATOM 612 C C . SER A 1 84 ? -19.535 -24.628 -2.482 1.00 75.06 84 SER A C 1
ATOM 614 O O . SER A 1 84 ? -18.371 -24.803 -2.818 1.00 75.06 84 SER A O 1
ATOM 616 N N . SER A 1 85 ? -20.244 -23.572 -2.856 1.00 67.31 85 SER A N 1
ATOM 617 C CA . SER A 1 85 ? -19.674 -22.490 -3.654 1.00 67.31 85 SER A CA 1
ATOM 618 C C . SER A 1 85 ? -19.459 -21.234 -2.817 1.00 67.31 85 SER A C 1
ATOM 620 O O . SER A 1 85 ? -20.316 -20.898 -2.003 1.00 67.31 85 SER A O 1
ATOM 622 N N . THR A 1 86 ? -18.371 -20.503 -3.037 1.00 53.88 86 THR A N 1
ATOM 623 C CA . THR A 1 86 ? -18.281 -19.094 -2.624 1.00 53.88 86 THR A CA 1
ATOM 624 C C . THR A 1 86 ? -18.666 -18.207 -3.791 1.00 53.88 86 THR A C 1
ATOM 626 O O . THR A 1 86 ? -18.369 -18.515 -4.937 1.00 53.88 86 THR A O 1
ATOM 629 N N . SER A 1 87 ? -19.346 -17.097 -3.519 1.00 45.62 87 SER A N 1
ATOM 630 C CA . SER A 1 87 ? -19.765 -16.180 -4.578 1.00 45.62 87 SER A CA 1
ATOM 631 C C . SER A 1 87 ? -18.595 -15.397 -5.178 1.00 45.62 87 SER A C 1
ATOM 633 O O . SER A 1 87 ? -18.686 -15.018 -6.343 1.00 45.62 87 SER A O 1
ATOM 635 N N . LYS A 1 88 ? -17.516 -15.145 -4.413 1.00 36.59 88 LYS A N 1
ATOM 636 C CA . LYS A 1 88 ? -16.296 -14.447 -4.860 1.00 36.59 88 LYS A CA 1
ATOM 637 C C . LYS A 1 88 ? -15.070 -14.815 -3.994 1.00 36.59 88 LYS A C 1
ATOM 639 O O . LYS A 1 88 ? -15.153 -14.625 -2.784 1.00 36.59 88 LYS A O 1
ATOM 644 N N . PRO A 1 89 ? -13.963 -15.304 -4.589 1.00 34.19 89 PRO A N 1
ATOM 645 C CA . PRO A 1 89 ? -13.921 -15.879 -5.939 1.00 34.19 89 PRO A CA 1
ATOM 646 C C . PRO A 1 89 ? -14.869 -17.090 -6.031 1.00 34.19 89 PRO A C 1
ATOM 648 O O . PRO A 1 89 ? -15.329 -17.616 -5.013 1.00 34.19 89 PRO A O 1
ATOM 651 N N . ASN A 1 90 ? -15.214 -17.498 -7.252 1.00 49.47 90 ASN A N 1
ATOM 652 C CA . ASN A 1 90 ? -16.196 -18.551 -7.520 1.00 49.47 90 ASN A CA 1
ATOM 653 C C . ASN A 1 90 ? -15.596 -19.951 -7.283 1.00 49.47 90 ASN A C 1
ATOM 655 O O . ASN A 1 90 ? -15.450 -20.745 -8.210 1.00 49.47 90 ASN A O 1
ATOM 659 N N . TYR A 1 91 ? -15.170 -20.242 -6.050 1.00 55.69 91 TYR A N 1
ATOM 660 C CA . TYR A 1 91 ? -14.666 -21.563 -5.693 1.00 55.69 91 TYR A CA 1
ATOM 661 C C . TYR A 1 91 ? -15.826 -22.511 -5.482 1.00 55.69 91 TYR A C 1
ATOM 663 O O . TYR A 1 91 ? -16.700 -22.238 -4.666 1.00 55.69 91 TYR A O 1
ATOM 671 N N . VAL A 1 92 ? -15.775 -23.668 -6.135 1.00 61.06 92 VAL A N 1
ATOM 672 C CA . VAL A 1 92 ? -16.521 -24.841 -5.690 1.00 61.06 92 VAL A CA 1
ATOM 673 C C . VAL A 1 92 ? -15.585 -25.653 -4.807 1.00 61.06 92 VAL A C 1
ATOM 675 O O . VAL A 1 92 ? -14.634 -26.272 -5.278 1.00 61.06 92 VAL A O 1
ATOM 678 N N . TYR A 1 93 ? -15.844 -25.631 -3.508 1.00 69.88 93 TYR A N 1
ATOM 679 C CA . TYR A 1 93 ? -15.266 -26.571 -2.563 1.00 69.88 93 TYR A CA 1
ATOM 680 C C . TYR A 1 93 ? -15.964 -27.905 -2.752 1.00 69.88 93 TYR A C 1
ATOM 682 O O . TYR A 1 93 ? -17.188 -27.944 -2.864 1.00 69.88 93 TYR A O 1
ATOM 690 N N . TYR A 1 94 ? -15.199 -28.986 -2.763 1.00 78.19 94 TYR A N 1
ATOM 691 C CA . TYR A 1 94 ? -15.721 -30.340 -2.782 1.00 78.19 94 TYR A CA 1
ATOM 692 C C . TYR A 1 94 ? -14.874 -31.217 -1.875 1.00 78.19 94 TYR A C 1
ATOM 694 O O . TYR A 1 94 ? -13.664 -31.029 -1.752 1.00 78.19 94 TYR A O 1
ATOM 702 N N . GLU A 1 95 ? -15.518 -32.171 -1.222 1.00 78.69 95 GLU A N 1
ATOM 703 C CA . GLU A 1 95 ? -14.845 -33.112 -0.345 1.00 78.69 95 GLU A CA 1
ATOM 704 C C . GLU A 1 95 ? -15.415 -34.513 -0.488 1.00 78.69 95 GLU A C 1
ATOM 706 O O . GLU A 1 95 ? -16.573 -34.708 -0.876 1.00 78.69 95 GLU A O 1
ATOM 711 N N . PHE A 1 96 ? -14.586 -35.480 -0.105 1.00 84.94 96 PHE A N 1
ATOM 712 C CA . PHE A 1 96 ? -14.967 -36.873 -0.021 1.00 84.94 96 PHE A CA 1
ATOM 713 C C . PHE A 1 96 ? -14.663 -37.398 1.378 1.00 84.94 96 PHE A C 1
ATOM 715 O O . PHE A 1 96 ? -13.516 -37.707 1.707 1.00 84.94 96 PHE A O 1
ATOM 722 N N . SER A 1 97 ? -15.698 -37.428 2.218 1.00 85.25 97 SER A N 1
ATOM 723 C CA . SER A 1 97 ? -15.568 -37.626 3.661 1.00 85.25 97 SER A CA 1
ATOM 724 C C . SER A 1 97 ? -16.088 -38.986 4.097 1.00 85.25 97 SER A C 1
ATOM 726 O O . SER A 1 97 ? -17.163 -39.428 3.685 1.00 85.25 97 SER A O 1
ATOM 728 N N . THR A 1 98 ? -15.335 -39.621 4.994 1.00 84.94 98 THR A N 1
ATOM 729 C CA . THR A 1 98 ? -15.714 -40.892 5.633 1.00 84.94 98 THR A CA 1
ATOM 730 C C . THR A 1 98 ? -16.116 -40.722 7.092 1.00 84.94 98 THR A C 1
ATOM 732 O O . THR A 1 98 ? -16.262 -41.711 7.808 1.00 84.94 98 THR A O 1
ATOM 735 N N . GLN A 1 99 ? -16.345 -39.478 7.534 1.00 82.12 99 GLN A N 1
ATOM 736 C CA . GLN A 1 99 ? -16.704 -39.141 8.917 1.00 82.12 99 GLN A CA 1
ATOM 737 C C . GLN A 1 99 ? -17.834 -40.013 9.475 1.00 82.12 99 GLN A C 1
ATOM 739 O O . GLN A 1 99 ? -17.809 -40.381 10.645 1.00 82.12 99 GLN A O 1
ATOM 744 N N . TRP A 1 100 ? -18.826 -40.326 8.644 1.00 79.25 100 TRP A N 1
ATOM 745 C CA . TRP A 1 100 ? -20.004 -41.087 9.047 1.00 79.25 100 TRP A CA 1
ATOM 746 C C . TRP A 1 100 ? -19.999 -42.510 8.509 1.00 79.25 100 TRP A C 1
ATOM 748 O O . TRP A 1 100 ? -21.007 -43.187 8.628 1.00 79.25 100 TRP A O 1
ATOM 758 N N . GLY A 1 101 ? -18.885 -42.976 7.947 1.00 84.12 101 GLY A N 1
ATOM 759 C CA . GLY A 1 101 ? -18.739 -44.292 7.342 1.00 84.12 101 GLY A CA 1
ATOM 760 C C . GLY A 1 101 ? -18.344 -44.231 5.869 1.00 84.12 101 GLY A C 1
ATOM 761 O O . GLY A 1 101 ? -18.255 -43.178 5.246 1.00 84.12 101 GLY A O 1
ATOM 762 N N . ASN A 1 102 ? -18.065 -45.404 5.311 1.00 90.50 102 ASN A N 1
ATOM 763 C CA . ASN A 1 102 ? -17.842 -45.588 3.885 1.00 90.50 102 ASN A CA 1
ATOM 764 C C . ASN A 1 102 ? -18.128 -47.052 3.531 1.00 90.50 102 ASN A C 1
ATOM 766 O O . ASN A 1 102 ? -17.249 -47.904 3.695 1.00 90.50 102 ASN A O 1
ATOM 770 N N . PRO A 1 103 ? -19.332 -47.383 3.035 1.00 90.00 103 PRO A N 1
ATOM 771 C CA . PRO A 1 103 ? -19.674 -48.762 2.705 1.00 90.00 103 PRO A CA 1
ATOM 772 C C . PRO A 1 103 ? -18.954 -49.238 1.432 1.00 90.00 103 PRO A C 1
ATOM 774 O O . PRO A 1 103 ? -19.036 -50.411 1.074 1.00 90.00 103 PRO A O 1
ATOM 777 N N . PHE A 1 104 ? -18.228 -48.335 0.768 1.00 90.00 104 PHE A N 1
ATOM 778 C CA . PHE A 1 104 ? -17.454 -48.560 -0.444 1.00 90.00 104 PHE A CA 1
ATOM 779 C C . PHE A 1 104 ? -15.944 -48.495 -0.182 1.00 90.00 104 PHE A C 1
ATOM 781 O O . PHE A 1 104 ? -15.167 -48.444 -1.130 1.00 90.00 104 PHE A O 1
ATOM 788 N N . ALA A 1 105 ? -15.496 -48.504 1.080 1.00 86.06 105 ALA A N 1
ATOM 789 C CA . ALA A 1 105 ? -14.080 -48.352 1.427 1.00 86.06 105 ALA A CA 1
ATOM 790 C C . ALA A 1 105 ? -13.181 -49.419 0.781 1.00 86.06 105 ALA A C 1
ATOM 792 O O . ALA A 1 105 ? -12.032 -49.145 0.464 1.00 86.06 105 ALA A O 1
ATOM 793 N N . ASN A 1 106 ? -13.703 -50.626 0.540 1.00 85.50 106 ASN A N 1
ATOM 794 C CA . ASN A 1 106 ? -12.996 -51.714 -0.145 1.00 85.50 106 ASN A CA 1
ATOM 795 C C . ASN A 1 106 ? -13.117 -51.666 -1.682 1.00 85.50 106 ASN A C 1
ATOM 797 O O . ASN A 1 106 ? -12.786 -52.646 -2.355 1.00 85.50 106 ASN A O 1
ATOM 801 N N . LYS A 1 107 ? -13.627 -50.564 -2.239 1.00 84.06 107 LYS A N 1
ATOM 802 C CA . LYS A 1 107 ? -13.782 -50.314 -3.676 1.00 84.06 107 LYS A CA 1
ATOM 803 C C . LYS A 1 107 ? -12.949 -49.112 -4.099 1.00 84.06 107 LYS A C 1
ATOM 805 O O . LYS A 1 107 ? -12.484 -48.334 -3.273 1.00 84.06 107 LYS A O 1
ATOM 810 N N . HIS A 1 108 ? -12.759 -48.992 -5.407 1.00 81.88 108 HIS A N 1
ATOM 811 C CA . HIS A 1 108 ? -12.154 -47.823 -6.024 1.00 81.88 108 HIS A CA 1
ATOM 812 C C . HIS A 1 108 ? -13.209 -46.720 -6.134 1.00 81.88 108 HIS A C 1
ATOM 814 O O . HIS A 1 108 ? -14.262 -46.935 -6.740 1.00 81.88 108 HIS A O 1
ATOM 820 N N . ASN A 1 109 ? -12.950 -45.567 -5.519 1.00 82.50 109 ASN A N 1
ATOM 821 C CA . ASN A 1 109 ? -13.885 -44.445 -5.515 1.00 82.50 109 ASN A CA 1
ATOM 822 C C . ASN A 1 109 ? -13.231 -43.210 -6.137 1.00 82.50 109 ASN A C 1
ATOM 824 O O . ASN A 1 109 ? -12.128 -42.826 -5.742 1.00 82.50 109 ASN A O 1
ATOM 828 N N . ILE A 1 110 ? -13.928 -42.588 -7.090 1.00 81.38 110 ILE A N 1
ATOM 829 C CA . ILE A 1 110 ? -13.435 -41.437 -7.844 1.00 81.38 110 ILE A CA 1
ATOM 830 C C . ILE A 1 110 ? -14.383 -40.247 -7.671 1.00 81.38 110 ILE A C 1
ATOM 832 O O . ILE A 1 110 ? -15.575 -40.327 -7.984 1.00 81.38 110 ILE A O 1
ATOM 836 N N . LEU A 1 111 ? -13.827 -39.111 -7.252 1.00 79.25 111 LEU A N 1
ATOM 837 C CA . LEU A 1 111 ? -14.487 -37.805 -7.317 1.00 79.25 111 LEU A CA 1
ATOM 838 C C . LEU A 1 111 ? -13.676 -36.906 -8.253 1.00 79.25 111 LEU A C 1
ATOM 840 O O . LEU A 1 111 ? -12.515 -36.610 -7.973 1.00 79.25 111 LEU A O 1
ATOM 844 N N . THR A 1 112 ? -14.269 -36.494 -9.376 1.00 69.50 11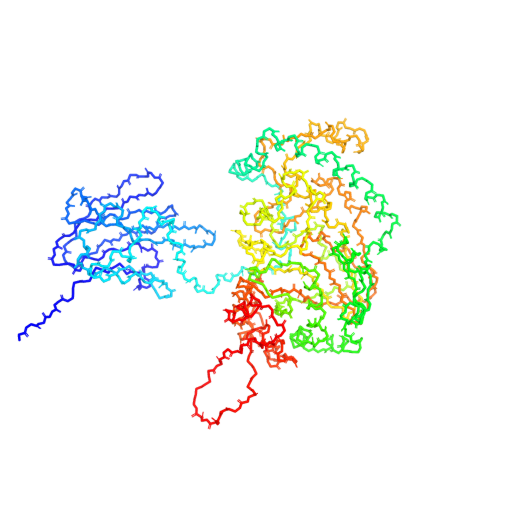2 THR A N 1
ATOM 845 C CA . THR A 1 112 ? -13.621 -35.611 -10.354 1.00 69.50 112 THR A CA 1
ATOM 846 C C . THR A 1 112 ? -14.454 -34.360 -10.622 1.00 69.50 112 THR A C 1
ATOM 848 O O . THR A 1 112 ? -15.685 -34.377 -10.610 1.00 69.50 112 THR A O 1
ATOM 851 N N . THR A 1 113 ? -13.762 -33.260 -10.883 1.00 63.12 113 THR A N 1
ATOM 852 C CA . THR A 1 113 ? -14.315 -31.918 -11.083 1.00 63.12 113 THR A CA 1
ATOM 853 C C . THR A 1 113 ? -13.870 -31.376 -12.439 1.00 63.12 113 THR A C 1
ATOM 855 O O . THR A 1 113 ? -13.269 -30.321 -12.550 1.00 63.12 113 THR A O 1
ATOM 858 N N . GLY A 1 114 ? -14.144 -32.118 -13.514 1.00 56.94 114 GLY A N 1
ATOM 859 C CA . GLY A 1 114 ? -13.798 -31.691 -14.870 1.00 56.94 114 GLY A CA 1
ATOM 860 C C . GLY A 1 114 ? -12.292 -31.500 -15.101 1.00 56.94 114 GLY A C 1
ATOM 861 O O . GLY A 1 114 ? -11.441 -31.855 -14.287 1.00 56.94 114 GLY A O 1
ATOM 862 N N . LYS A 1 115 ? -11.938 -30.981 -16.277 1.00 49.62 115 LYS A N 1
ATOM 863 C CA . LYS A 1 115 ? -10.540 -30.803 -16.685 1.00 49.62 115 LYS A CA 1
ATOM 864 C C . LYS A 1 115 ? -9.920 -29.622 -15.925 1.00 49.62 115 LYS A C 1
ATOM 866 O O . LYS A 1 115 ? -10.410 -28.510 -16.064 1.00 49.62 115 LYS A O 1
ATOM 871 N N . GLY A 1 116 ? -8.832 -29.861 -15.188 1.00 50.31 116 GLY A N 1
ATOM 872 C CA . GLY A 1 116 ? -8.082 -28.822 -14.460 1.00 50.31 116 GLY A CA 1
ATOM 873 C C . GLY A 1 116 ? -8.272 -28.817 -12.940 1.00 50.31 116 GLY A C 1
ATOM 874 O O . GLY A 1 116 ? -7.597 -28.066 -12.250 1.00 50.31 116 GLY A O 1
ATOM 875 N N . CYS A 1 117 ? -9.135 -29.671 -12.389 1.00 57.91 117 CYS A N 1
ATOM 876 C CA . CYS A 1 117 ? -9.314 -29.774 -10.943 1.00 57.91 117 CYS A CA 1
ATOM 877 C C . CYS A 1 117 ? -8.722 -31.068 -10.362 1.00 57.91 117 CYS A C 1
ATOM 879 O O . CYS A 1 117 ? -8.529 -32.068 -11.059 1.00 57.91 117 CYS A O 1
ATOM 881 N N . LYS A 1 118 ? -8.424 -31.046 -9.058 1.00 61.72 118 LYS A N 1
ATOM 882 C CA . LYS A 1 118 ? -7.805 -32.165 -8.347 1.00 61.72 118 LYS A CA 1
ATOM 883 C C . LYS A 1 118 ? -8.784 -33.336 -8.229 1.00 61.72 118 LYS A C 1
ATOM 885 O O . LYS A 1 118 ? -9.783 -33.265 -7.522 1.00 61.72 118 LYS A O 1
ATOM 890 N N . GLN A 1 119 ? -8.461 -34.438 -8.895 1.00 72.25 119 GLN A N 1
ATOM 891 C CA . GLN A 1 119 ? -9.212 -35.685 -8.799 1.00 72.25 119 GLN A CA 1
ATOM 892 C C . GLN A 1 119 ? -8.907 -36.402 -7.474 1.00 72.25 119 GLN A C 1
ATOM 894 O O . GLN A 1 119 ? -7.743 -36.555 -7.097 1.00 72.25 119 GLN A O 1
ATOM 899 N N . PHE A 1 120 ? -9.946 -36.888 -6.794 1.00 73.75 120 PHE A N 1
ATOM 900 C CA . PHE A 1 120 ? -9.803 -37.943 -5.793 1.00 73.75 120 PHE A CA 1
ATOM 901 C C . PHE A 1 120 ? -9.820 -39.276 -6.526 1.00 73.75 120 PHE A C 1
ATOM 903 O O . PHE A 1 120 ? -10.801 -39.612 -7.187 1.00 73.75 120 PHE A O 1
ATOM 910 N N . ASP A 1 121 ? -8.726 -40.015 -6.419 1.00 84.44 121 ASP A N 1
ATOM 911 C CA . ASP A 1 121 ? -8.567 -41.349 -6.985 1.00 84.44 121 ASP A CA 1
ATOM 912 C C . ASP A 1 121 ? -8.243 -42.308 -5.829 1.00 84.44 121 ASP A C 1
ATOM 914 O O . ASP A 1 121 ? -7.089 -42.644 -5.557 1.00 84.44 121 ASP A O 1
ATOM 918 N N . CYS A 1 122 ? -9.278 -42.646 -5.054 1.00 83.81 122 CYS A N 1
ATOM 919 C CA . CYS A 1 122 ? -9.130 -43.394 -3.813 1.00 83.81 122 CYS A CA 1
ATOM 920 C C . CYS A 1 122 ? -9.139 -44.892 -4.087 1.00 83.81 122 CYS A C 1
ATOM 922 O O . CYS A 1 122 ? -10.193 -45.483 -4.354 1.00 83.81 122 CYS A O 1
ATOM 924 N N . LYS A 1 123 ? -7.965 -45.522 -3.988 1.00 88.62 123 LYS A N 1
ATOM 925 C CA . LYS A 1 123 ? -7.812 -46.974 -4.139 1.00 88.62 123 LYS A CA 1
ATOM 926 C C . LYS A 1 123 ? -8.635 -47.726 -3.088 1.00 88.62 123 LYS A C 1
ATOM 928 O O . LYS A 1 123 ? -8.911 -47.224 -1.999 1.00 88.62 123 LYS A O 1
ATOM 933 N N . ALA A 1 124 ? -8.983 -48.973 -3.401 1.00 87.81 124 ALA A N 1
ATOM 934 C CA . ALA A 1 124 ? -9.625 -49.863 -2.441 1.00 87.81 124 ALA A CA 1
ATOM 935 C C . ALA A 1 124 ? -8.773 -49.995 -1.166 1.00 87.81 124 ALA A C 1
ATOM 937 O O . ALA A 1 124 ? -7.606 -50.373 -1.231 1.00 87.81 124 ALA A O 1
ATOM 938 N N . GLY A 1 125 ? -9.372 -49.690 -0.017 1.00 86.38 125 GLY A N 1
ATOM 939 C CA . GLY A 1 125 ? -8.732 -49.724 1.298 1.00 86.38 125 GLY A CA 1
ATOM 940 C C . GLY A 1 125 ? -7.899 -48.488 1.653 1.00 86.38 125 GLY A C 1
ATOM 941 O O . GLY A 1 125 ? -7.341 -48.449 2.747 1.00 86.38 125 GLY A O 1
ATOM 942 N N . ASP A 1 126 ? -7.814 -47.475 0.785 1.00 87.06 126 ASP A N 1
ATOM 943 C CA . ASP A 1 126 ? -7.012 -46.274 1.037 1.00 87.06 126 ASP A CA 1
ATOM 944 C C . ASP A 1 126 ? -7.748 -45.274 1.940 1.00 87.06 126 ASP A C 1
ATOM 946 O O . ASP A 1 126 ? -8.339 -44.295 1.484 1.00 87.06 126 ASP A O 1
ATOM 950 N N . ALA A 1 127 ? -7.710 -45.525 3.249 1.00 81.50 127 ALA A N 1
ATOM 951 C CA . ALA A 1 127 ? -8.319 -44.646 4.245 1.00 81.50 127 ALA A CA 1
ATOM 952 C C . ALA A 1 127 ? -7.724 -43.224 4.242 1.00 81.50 127 ALA A C 1
ATOM 954 O O . ALA A 1 127 ? -8.411 -42.283 4.632 1.00 81.50 127 ALA A O 1
ATOM 955 N N . SER A 1 128 ? -6.480 -43.053 3.775 1.00 81.94 128 SER A N 1
ATOM 956 C CA . SER A 1 128 ? -5.784 -41.759 3.754 1.00 81.94 128 SER A CA 1
ATOM 957 C C . SER A 1 128 ? -6.242 -40.827 2.626 1.00 81.94 128 SER A C 1
ATOM 959 O O . SER A 1 128 ? -5.974 -39.627 2.670 1.00 81.94 128 SER A O 1
ATOM 961 N N . CYS A 1 129 ? -6.961 -41.360 1.633 1.00 81.88 129 CYS A N 1
ATOM 962 C CA . CYS A 1 129 ? -7.495 -40.583 0.517 1.00 81.88 129 CYS A CA 1
ATOM 963 C C . CYS A 1 129 ? -8.719 -39.724 0.892 1.00 81.88 129 CYS A C 1
ATOM 965 O O . CYS A 1 129 ? -9.045 -38.770 0.182 1.00 81.88 129 CYS A O 1
ATOM 967 N N . TYR A 1 130 ? -9.392 -40.038 2.003 1.00 83.75 130 TYR A N 1
ATOM 968 C CA . TYR A 1 130 ? -10.638 -39.388 2.409 1.00 83.75 130 TYR A CA 1
ATOM 969 C C . TYR A 1 130 ? -10.436 -38.379 3.545 1.00 83.75 130 TYR A C 1
ATOM 971 O O . TYR A 1 130 ? -9.570 -38.560 4.400 1.00 83.75 130 TYR A O 1
ATOM 979 N N . SER A 1 131 ? -11.283 -37.347 3.604 1.00 77.31 131 SER A N 1
ATOM 980 C CA . SER A 1 131 ? -11.262 -36.380 4.708 1.00 77.31 131 SER A CA 1
ATOM 981 C C . SER A 1 131 ? -11.831 -36.971 6.011 1.00 77.31 131 SER A C 1
ATOM 983 O O . SER A 1 131 ? -12.766 -37.784 5.999 1.00 77.31 131 SER A O 1
ATOM 985 N N . THR A 1 132 ? -11.266 -36.543 7.149 1.00 68.50 132 THR A N 1
ATOM 986 C CA . THR A 1 132 ? -11.693 -36.890 8.520 1.00 68.50 132 THR A CA 1
ATOM 987 C C . THR A 1 132 ? -12.028 -35.626 9.334 1.00 68.50 132 THR A C 1
ATOM 989 O O . THR A 1 132 ? -11.623 -34.532 8.943 1.00 68.50 132 THR A O 1
ATOM 992 N N . PRO A 1 133 ? -12.720 -35.726 10.490 1.00 56.09 133 PRO A N 1
ATOM 993 C CA . PRO A 1 133 ? -13.103 -34.556 11.298 1.00 56.09 133 PRO A CA 1
ATOM 994 C C . PRO A 1 133 ? -11.940 -33.690 11.805 1.00 56.09 133 PRO A C 1
ATOM 996 O O . PRO A 1 133 ? -12.118 -32.495 12.020 1.00 56.09 133 PRO A O 1
ATOM 999 N N . SER A 1 134 ? -10.753 -34.275 12.010 1.00 49.38 134 SER A N 1
ATOM 1000 C CA . SER A 1 134 ? -9.550 -33.556 12.458 1.00 49.38 134 SER A CA 1
ATOM 1001 C C . SER A 1 134 ? -8.837 -32.816 11.323 1.00 49.38 134 SER A C 1
ATOM 1003 O O . SER A 1 134 ? -7.995 -31.954 11.574 1.00 49.38 134 SER A O 1
ATOM 1005 N N . MET A 1 135 ? -9.167 -33.131 10.070 1.00 55.09 135 MET A N 1
ATOM 1006 C CA . MET A 1 135 ? -8.701 -32.392 8.906 1.00 55.09 135 MET A CA 1
ATOM 1007 C C . MET A 1 135 ? -9.645 -31.198 8.731 1.00 55.09 135 MET A C 1
ATOM 1009 O O . MET A 1 135 ? -10.761 -31.356 8.240 1.00 55.09 135 MET A O 1
ATOM 1013 N N . LYS A 1 136 ? -9.224 -29.991 9.156 1.00 41.53 136 LYS A N 1
ATOM 1014 C CA . LYS A 1 136 ? -9.898 -28.732 8.774 1.00 41.53 136 LYS A CA 1
ATOM 1015 C C . LYS A 1 136 ? -10.147 -28.817 7.270 1.00 41.53 136 LYS A C 1
ATOM 1017 O O . LYS A 1 136 ? -9.143 -28.921 6.573 1.00 41.53 136 LYS A O 1
ATOM 1022 N N . LYS A 1 137 ? -11.424 -28.838 6.828 1.00 41.81 137 LYS A N 1
ATOM 1023 C CA . LYS A 1 137 ? -11.889 -28.929 5.422 1.00 41.81 137 LYS A CA 1
ATOM 1024 C C . LYS A 1 137 ? -10.712 -28.828 4.467 1.00 41.81 137 LYS A C 1
ATOM 1026 O O . LYS A 1 137 ? -10.227 -27.716 4.260 1.00 41.81 137 LYS A O 1
ATOM 1031 N N . ASP A 1 138 ? -10.190 -29.969 4.027 1.00 37.97 138 ASP A N 1
ATOM 1032 C CA . ASP A 1 138 ? -8.920 -30.035 3.310 1.00 37.97 138 ASP A CA 1
ATOM 1033 C C . ASP A 1 138 ? -8.966 -29.023 2.155 1.00 37.97 138 ASP A C 1
ATOM 1035 O O . ASP A 1 138 ? -9.729 -29.187 1.200 1.00 37.97 138 ASP A O 1
ATOM 1039 N N . LYS A 1 139 ? -8.257 -27.896 2.318 1.00 39.62 139 LYS A N 1
ATOM 1040 C CA . LYS A 1 139 ? -8.291 -26.745 1.410 1.00 39.62 139 LYS A CA 1
ATOM 1041 C C . LYS A 1 139 ? -7.555 -27.143 0.139 1.00 39.62 139 LYS A C 1
ATOM 1043 O O . LYS A 1 139 ? -6.396 -26.796 -0.057 1.00 39.62 139 LYS A O 1
ATOM 1048 N N . ARG A 1 140 ? -8.207 -27.919 -0.717 1.00 41.59 140 ARG A N 1
ATOM 1049 C CA . ARG A 1 140 ? -7.648 -28.345 -1.997 1.00 41.59 140 ARG A CA 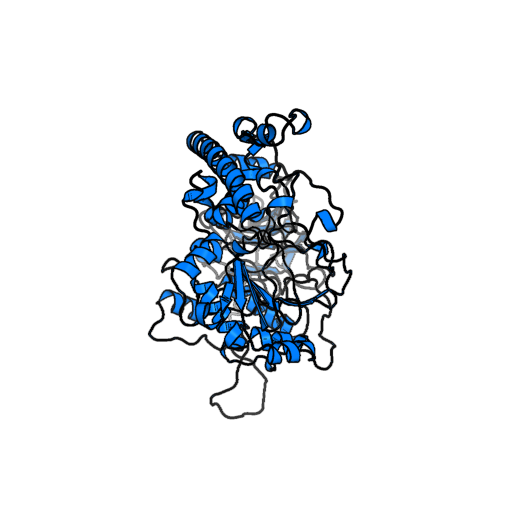1
ATOM 1050 C C . ARG A 1 140 ? -8.459 -27.686 -3.093 1.00 41.59 140 ARG A C 1
ATOM 1052 O O . ARG A 1 140 ? -9.393 -28.256 -3.643 1.00 41.59 140 ARG A O 1
ATOM 1059 N N . VAL A 1 141 ? -8.101 -26.429 -3.323 1.00 36.75 141 VAL A N 1
ATOM 1060 C CA . VAL A 1 141 ? -8.526 -25.616 -4.460 1.00 36.75 141 VAL A CA 1
ATOM 1061 C C . VAL A 1 141 ? -8.315 -26.447 -5.731 1.00 36.75 141 VAL A C 1
ATOM 1063 O O . VAL A 1 141 ? -7.209 -26.917 -5.990 1.00 36.75 141 VAL A O 1
ATOM 1066 N N . GLY A 1 142 ? -9.379 -26.693 -6.496 1.00 34.88 142 GLY A N 1
ATOM 1067 C CA . GLY A 1 142 ? -9.207 -26.980 -7.916 1.00 34.88 142 GLY A CA 1
ATOM 1068 C C . GLY A 1 142 ? -8.768 -25.677 -8.566 1.00 34.88 142 GLY A C 1
ATOM 1069 O O . GLY A 1 142 ? -9.435 -24.665 -8.355 1.00 34.88 142 GLY A O 1
ATOM 1070 N N . GLU A 1 143 ? -7.634 -25.685 -9.266 1.00 30.28 143 GLU A N 1
ATOM 1071 C CA . GLU A 1 143 ? -7.145 -24.511 -9.983 1.00 30.28 143 GLU A CA 1
ATOM 1072 C C . GLU A 1 143 ? -8.262 -23.962 -10.867 1.00 30.28 143 GLU A C 1
ATOM 1074 O O . GLU A 1 143 ? -8.779 -24.629 -11.767 1.00 30.28 143 GLU A O 1
ATOM 1079 N N . HIS A 1 144 ? -8.629 -22.714 -10.586 1.00 31.02 144 HIS A N 1
ATOM 1080 C CA . HIS A 1 144 ? -9.233 -21.867 -11.586 1.00 31.02 144 HIS A CA 1
ATOM 1081 C C . HIS A 1 144 ? -8.232 -21.838 -12.747 1.00 31.02 144 HIS A C 1
ATOM 1083 O O . HIS A 1 144 ? -7.070 -21.475 -12.569 1.00 31.02 144 HIS A O 1
ATOM 1089 N N . THR A 1 145 ? -8.678 -22.200 -13.947 1.00 28.12 145 THR A N 1
ATOM 1090 C CA . THR A 1 145 ? -8.099 -21.603 -15.149 1.00 28.12 145 THR A CA 1
ATOM 1091 C C . THR A 1 145 ? -8.026 -20.102 -14.897 1.00 28.12 145 THR A C 1
ATOM 1093 O O . THR A 1 145 ? -9.054 -19.547 -14.507 1.00 28.12 145 THR A O 1
ATOM 1096 N N . SER A 1 146 ? -6.839 -19.506 -15.044 1.00 31.58 146 SER A N 1
ATOM 1097 C CA . SER A 1 146 ? -6.569 -18.064 -15.171 1.00 31.58 146 SER A CA 1
ATOM 1098 C C . SER A 1 146 ? -7.821 -17.181 -15.118 1.00 31.58 146 SER A C 1
ATOM 1100 O O . SER A 1 146 ? -8.700 -17.348 -15.964 1.00 31.58 146 SER A O 1
ATOM 1102 N N . GLY A 1 147 ? -7.859 -16.282 -14.127 1.00 37.47 147 GLY A N 1
ATOM 1103 C CA . GLY A 1 147 ? -8.945 -15.371 -13.758 1.00 37.47 147 GLY A CA 1
ATOM 1104 C C . GLY A 1 147 ? -10.037 -15.126 -14.798 1.00 37.47 147 GLY A C 1
ATOM 1105 O O . GLY A 1 147 ? -9.769 -14.876 -15.971 1.00 37.47 147 GLY A O 1
ATOM 1106 N N . ALA A 1 148 ? -11.292 -15.094 -14.340 1.00 40.47 148 ALA A N 1
ATOM 1107 C CA . ALA A 1 148 ? -12.274 -14.296 -15.060 1.00 40.47 148 ALA A CA 1
ATOM 1108 C C . ALA A 1 148 ? -11.652 -12.904 -15.245 1.00 40.47 148 ALA A C 1
ATOM 1110 O O . ALA A 1 148 ? -11.313 -12.259 -14.251 1.00 40.47 148 ALA A O 1
ATOM 1111 N N . GLU A 1 149 ? -11.407 -12.513 -16.498 1.00 51.78 149 GLU A N 1
ATOM 1112 C CA . GLU A 1 149 ? -10.821 -11.215 -16.819 1.00 51.78 149 GLU A CA 1
ATOM 1113 C C . GLU A 1 149 ? -11.590 -10.138 -16.044 1.00 51.78 149 GLU A C 1
ATOM 1115 O O . GLU A 1 149 ? -12.830 -10.141 -16.032 1.00 51.78 149 GLU A O 1
ATOM 1120 N N . LYS A 1 150 ? -10.873 -9.240 -15.351 1.00 65.56 150 LYS A N 1
ATOM 1121 C CA . LYS A 1 150 ? -11.531 -8.092 -14.720 1.00 65.56 150 LYS A CA 1
ATOM 1122 C C . LYS A 1 150 ? -12.307 -7.357 -15.812 1.00 65.56 150 LYS A C 1
ATOM 1124 O O . LYS A 1 150 ? -11.821 -7.220 -16.933 1.00 65.56 150 LYS A O 1
ATOM 1129 N N . ALA A 1 151 ? -13.507 -6.885 -15.488 1.00 67.25 151 ALA A N 1
ATOM 1130 C CA . ALA A 1 151 ? -14.287 -6.097 -16.433 1.00 67.25 151 ALA A CA 1
ATOM 1131 C C . ALA A 1 151 ? -13.461 -4.904 -16.946 1.00 67.25 151 ALA A C 1
ATOM 1133 O O . ALA A 1 151 ? -12.676 -4.325 -16.188 1.00 67.25 151 ALA A O 1
ATOM 1134 N N . GLU A 1 152 ? -13.645 -4.541 -18.217 1.00 69.50 152 GLU A N 1
ATOM 1135 C CA . GLU A 1 152 ? -13.036 -3.338 -18.786 1.00 69.50 152 GLU A CA 1
ATOM 1136 C C . GLU A 1 152 ? -13.408 -2.093 -17.961 1.00 69.50 152 GLU A C 1
ATOM 1138 O O . GLU A 1 152 ? -14.515 -1.982 -17.426 1.00 69.50 152 GLU A O 1
ATOM 1143 N N . GLY A 1 153 ? -12.475 -1.148 -17.831 1.00 68.56 153 GLY A N 1
ATOM 1144 C CA . GLY A 1 153 ? -12.650 0.003 -16.951 1.00 68.56 153 GLY A CA 1
ATOM 1145 C C . GLY A 1 153 ? -11.439 0.930 -16.890 1.00 68.56 153 GLY A C 1
ATOM 1146 O O . GLY A 1 153 ? -10.445 0.754 -17.592 1.00 68.56 153 GLY A O 1
ATOM 1147 N N . SER A 1 154 ? -11.534 1.941 -16.031 1.00 77.00 154 SER A N 1
ATOM 1148 C CA . SER A 1 154 ? -10.511 2.967 -15.807 1.00 77.00 154 SER A CA 1
ATOM 1149 C C . SER A 1 154 ? -9.994 2.937 -14.367 1.00 77.00 154 SER A C 1
ATOM 1151 O O . SER A 1 154 ? -10.587 2.307 -13.495 1.00 77.00 154 SER A O 1
ATOM 1153 N N . ILE A 1 155 ? -8.921 3.684 -14.082 1.00 74.31 155 ILE A N 1
ATOM 1154 C CA . ILE A 1 155 ? -8.421 3.861 -12.707 1.00 74.31 155 ILE A CA 1
ATOM 1155 C C . ILE A 1 155 ? -9.484 4.440 -11.757 1.00 74.31 155 ILE A C 1
ATOM 1157 O O . ILE A 1 155 ? -9.473 4.127 -10.574 1.00 74.31 155 ILE A O 1
ATOM 1161 N N . GLY A 1 156 ? -10.446 5.223 -12.263 1.00 73.50 156 GLY A N 1
ATOM 1162 C CA . GLY A 1 156 ? -11.542 5.753 -11.447 1.00 73.50 156 GLY A CA 1
ATOM 1163 C C . GLY A 1 156 ? -12.410 4.653 -10.831 1.00 73.50 156 GLY A C 1
ATOM 1164 O O . GLY A 1 156 ? -12.976 4.844 -9.763 1.00 73.50 156 GLY A O 1
ATOM 1165 N N . ASN A 1 157 ? -12.455 3.465 -11.443 1.00 80.56 157 ASN A N 1
ATOM 1166 C CA . ASN A 1 157 ? -13.174 2.322 -10.890 1.00 80.56 157 ASN A CA 1
ATOM 1167 C C . ASN A 1 157 ? -12.476 1.727 -9.656 1.00 80.56 157 ASN A C 1
ATOM 1169 O O . ASN A 1 157 ? -13.102 0.972 -8.925 1.00 80.56 157 ASN A O 1
ATOM 1173 N N . SER A 1 158 ? -11.220 2.060 -9.364 1.00 78.62 158 SER A N 1
ATOM 1174 C CA . SER A 1 158 ? -10.554 1.612 -8.132 1.00 78.62 158 SER A CA 1
ATOM 1175 C C . SER A 1 158 ? -11.039 2.363 -6.883 1.00 78.62 158 SER A C 1
ATOM 1177 O O . SER A 1 158 ? -10.730 1.933 -5.777 1.00 78.62 158 SER A O 1
ATOM 1179 N N . PHE A 1 159 ? -11.832 3.430 -7.048 1.00 81.81 159 PHE A N 1
ATOM 1180 C CA . PHE A 1 159 ? -12.309 4.316 -5.981 1.00 81.81 159 PHE A CA 1
ATOM 1181 C C . PHE A 1 159 ? -13.840 4.342 -5.945 1.00 81.81 159 PHE A C 1
ATOM 1183 O O . PHE A 1 159 ? -14.486 4.462 -6.990 1.00 81.81 159 PHE A O 1
ATOM 1190 N N . ALA A 1 160 ? -14.424 4.229 -4.754 1.00 79.56 160 ALA A N 1
ATOM 1191 C CA . ALA A 1 160 ? -15.867 4.329 -4.553 1.00 79.56 160 ALA A CA 1
ATOM 1192 C C . ALA A 1 160 ? -16.348 5.755 -4.864 1.00 79.56 160 ALA A C 1
ATOM 1194 O O . ALA A 1 160 ? -17.301 5.939 -5.628 1.00 79.56 160 ALA A O 1
ATOM 1195 N N . SER A 1 161 ? -15.631 6.768 -4.365 1.00 82.88 161 SER A N 1
ATOM 1196 C CA . SER A 1 161 ? -16.007 8.179 -4.550 1.00 82.88 161 SER A CA 1
ATOM 1197 C C . SER A 1 161 ? -16.075 8.591 -6.027 1.00 82.88 161 SER A C 1
ATOM 1199 O O . SER A 1 161 ? -17.036 9.232 -6.456 1.00 82.88 161 SER A O 1
ATOM 1201 N N . LEU A 1 162 ? -15.100 8.167 -6.838 1.00 79.38 162 LEU A N 1
ATOM 1202 C CA . LEU A 1 162 ? -15.052 8.460 -8.275 1.00 79.38 162 LEU A CA 1
ATOM 1203 C C . LEU A 1 162 ? -16.044 7.624 -9.091 1.00 79.38 162 LEU A C 1
ATOM 1205 O O . LEU A 1 162 ? -16.444 8.039 -10.178 1.00 79.38 162 LEU A O 1
ATOM 1209 N N . ALA A 1 163 ? -16.471 6.474 -8.567 1.00 77.50 163 ALA A N 1
ATOM 1210 C CA . ALA A 1 163 ? -17.545 5.673 -9.144 1.00 77.50 163 ALA A CA 1
ATOM 1211 C C . ALA A 1 163 ? -18.950 6.214 -8.806 1.00 77.50 163 ALA A C 1
ATOM 1213 O O . ALA A 1 163 ? -19.944 5.645 -9.257 1.00 77.50 163 ALA A O 1
ATOM 1214 N N . GLY A 1 164 ? -19.045 7.311 -8.041 1.00 76.69 164 GLY A N 1
ATOM 1215 C CA . GLY A 1 164 ? -20.314 7.892 -7.595 1.00 76.69 164 GLY A CA 1
ATOM 1216 C C . GLY A 1 164 ? -20.992 7.091 -6.482 1.00 76.69 164 GLY A C 1
ATOM 1217 O O . GLY A 1 164 ? -22.186 7.272 -6.230 1.00 76.69 164 GLY A O 1
ATOM 1218 N N . GLU A 1 165 ? -20.251 6.198 -5.827 1.00 80.94 165 GLU A N 1
ATOM 1219 C CA . GLU A 1 165 ? -20.741 5.415 -4.699 1.00 80.94 165 GLU A CA 1
ATOM 1220 C C . GLU A 1 165 ? -20.730 6.272 -3.435 1.00 80.94 165 GLU A C 1
ATOM 1222 O O . GLU A 1 165 ? -19.846 7.102 -3.215 1.00 80.94 165 GLU A O 1
ATOM 1227 N N . LYS A 1 166 ? -21.749 6.080 -2.599 1.00 75.81 166 LYS A N 1
ATOM 1228 C CA . LYS A 1 166 ? -21.802 6.695 -1.274 1.00 75.81 166 LYS A CA 1
ATOM 1229 C C . LYS A 1 166 ? -21.205 5.734 -0.266 1.00 75.81 166 LYS A C 1
ATOM 1231 O O . LYS A 1 166 ? -21.334 4.524 -0.422 1.00 75.81 166 LYS A O 1
ATOM 1236 N N . GLU A 1 167 ? -20.610 6.282 0.783 1.00 75.94 167 GLU A N 1
ATOM 1237 C CA . GLU A 1 167 ? -20.186 5.483 1.923 1.00 75.94 167 GLU A CA 1
ATOM 1238 C C . GLU A 1 167 ? -21.397 4.740 2.507 1.00 75.94 167 GLU A C 1
ATOM 1240 O O . GLU A 1 167 ? -22.441 5.332 2.797 1.00 75.94 167 GLU A O 1
ATOM 1245 N N . THR A 1 168 ? -21.270 3.421 2.624 1.00 77.50 168 THR A N 1
ATOM 1246 C CA . THR A 1 168 ? -22.300 2.540 3.174 1.00 77.50 168 THR A CA 1
ATOM 1247 C C . THR A 1 168 ? -21.731 1.763 4.341 1.00 77.50 168 THR A C 1
ATOM 1249 O O . THR A 1 168 ? -20.600 1.286 4.277 1.00 77.50 168 THR A O 1
ATOM 1252 N N . LEU A 1 169 ? -22.548 1.573 5.375 1.00 87.62 169 LEU A N 1
ATOM 1253 C CA . LEU A 1 169 ? -22.226 0.668 6.469 1.00 87.62 169 LEU A CA 1
ATOM 1254 C C . LEU A 1 169 ? -21.958 -0.747 5.945 1.00 87.62 169 LEU A C 1
ATOM 1256 O O . LEU A 1 169 ? -22.653 -1.234 5.048 1.00 87.62 169 LEU A O 1
ATOM 1260 N N . LEU A 1 170 ? -20.958 -1.407 6.527 1.00 90.75 170 LEU A N 1
ATOM 1261 C CA . LEU A 1 170 ? -20.643 -2.787 6.185 1.00 90.75 170 LEU A CA 1
ATOM 1262 C C . LEU A 1 170 ? -21.671 -3.757 6.811 1.00 90.75 170 LEU A C 1
ATOM 1264 O O . LEU A 1 170 ? -22.387 -3.385 7.744 1.00 90.75 170 LEU A O 1
ATOM 1268 N N . PRO A 1 171 ? -21.778 -5.008 6.320 1.00 92.12 171 PRO A N 1
ATOM 1269 C CA . PRO A 1 171 ? -22.672 -6.014 6.899 1.00 92.12 171 PRO A CA 1
ATOM 1270 C C . PRO A 1 171 ? -22.436 -6.273 8.399 1.00 92.12 171 PRO A C 1
ATOM 1272 O O . PRO A 1 171 ? -21.309 -6.170 8.872 1.00 92.12 171 PRO A O 1
ATOM 1275 N N . GLU A 1 172 ? -23.469 -6.719 9.122 1.00 91.50 172 GLU A N 1
ATOM 1276 C CA . GLU A 1 172 ? -23.451 -6.950 10.587 1.00 91.50 172 GLU A CA 1
ATOM 1277 C C . GLU A 1 172 ? -22.255 -7.760 11.109 1.00 91.50 172 GLU A C 1
ATOM 1279 O O . GLU A 1 172 ? -21.717 -7.460 12.166 1.00 91.50 172 GLU A O 1
ATOM 1284 N N . ARG A 1 173 ? -21.744 -8.729 10.343 1.00 94.19 173 ARG A N 1
ATOM 1285 C CA . ARG A 1 173 ? -20.549 -9.504 10.733 1.00 94.19 173 ARG A CA 1
ATOM 1286 C C . ARG A 1 173 ? -19.297 -8.649 11.002 1.00 94.19 173 ARG A C 1
ATOM 1288 O O . ARG A 1 173 ? -18.375 -9.111 11.665 1.00 94.19 173 ARG A O 1
ATOM 1295 N N . TYR A 1 174 ? -19.231 -7.423 10.480 1.00 94.62 174 TYR A N 1
ATOM 1296 C CA . TYR A 1 174 ? -18.134 -6.492 10.767 1.00 94.62 174 TYR A CA 1
ATOM 1297 C C . TYR A 1 174 ? -18.235 -5.865 12.158 1.00 94.62 174 TYR A C 1
ATOM 1299 O O . TYR A 1 174 ? -17.224 -5.409 12.689 1.00 94.62 174 TYR A O 1
ATOM 1307 N N . LEU A 1 175 ? -19.419 -5.884 12.772 1.00 94.44 175 LEU A N 1
ATOM 1308 C CA . LEU A 1 175 ? -19.591 -5.541 14.176 1.00 94.44 175 LEU A CA 1
ATOM 1309 C C . LEU A 1 175 ? -18.937 -6.599 15.067 1.00 94.44 175 LEU A C 1
ATOM 1311 O O . LEU A 1 175 ? -18.215 -6.255 15.999 1.00 94.44 175 LEU A O 1
ATOM 1315 N N . ASP A 1 176 ? -19.129 -7.877 14.734 1.00 94.94 176 ASP A N 1
ATOM 1316 C CA . ASP A 1 176 ? -18.479 -8.989 15.433 1.00 94.94 176 ASP A CA 1
ATOM 1317 C C . ASP A 1 176 ? -16.956 -8.924 15.277 1.00 94.94 176 ASP A C 1
ATOM 1319 O O . ASP A 1 176 ? -16.240 -9.027 16.270 1.00 94.94 176 ASP A O 1
ATOM 1323 N N . LEU A 1 177 ? -16.460 -8.646 14.063 1.00 96.12 177 LEU A N 1
ATOM 1324 C CA . LEU A 1 177 ? -15.029 -8.426 13.822 1.00 96.12 177 LEU A CA 1
ATOM 1325 C C . LEU A 1 177 ? -14.480 -7.273 14.674 1.00 96.12 177 LEU A C 1
ATOM 1327 O O . LEU A 1 177 ? -13.416 -7.392 15.277 1.00 96.12 177 LEU A O 1
ATOM 1331 N N . LYS A 1 178 ? -15.204 -6.152 14.743 1.00 97.19 178 LYS A N 1
ATOM 1332 C CA . LYS A 1 178 ? -14.799 -4.995 15.546 1.00 97.19 178 LYS A CA 1
ATOM 1333 C C . LYS A 1 178 ? -14.746 -5.347 17.034 1.00 97.19 178 LYS A C 1
ATOM 1335 O O . LYS A 1 178 ? -13.764 -5.027 17.695 1.00 97.19 178 LYS A O 1
ATOM 1340 N N . ARG A 1 179 ? -15.750 -6.065 17.545 1.00 97.50 179 ARG A N 1
ATOM 1341 C CA . ARG A 1 179 ? -15.793 -6.559 18.933 1.00 97.50 179 ARG A CA 1
ATOM 1342 C C . ARG A 1 179 ? -14.659 -7.534 19.238 1.00 97.50 179 ARG A C 1
ATOM 1344 O O . ARG A 1 179 ? -14.073 -7.442 20.311 1.00 97.50 179 ARG A O 1
ATOM 1351 N N . GLU A 1 180 ? -14.328 -8.420 18.302 1.00 97.38 180 GLU A N 1
ATOM 1352 C CA . GLU A 1 180 ? -13.187 -9.337 18.407 1.00 97.38 180 GLU A CA 1
ATOM 1353 C C . GLU A 1 180 ? -11.867 -8.569 18.531 1.00 97.38 180 GLU A C 1
ATOM 1355 O O . GLU A 1 180 ? -11.063 -8.879 19.405 1.00 97.38 180 GLU A O 1
ATOM 1360 N N . ILE A 1 181 ? -11.664 -7.548 17.692 1.00 98.12 181 ILE A N 1
ATOM 1361 C CA . ILE A 1 181 ? -10.447 -6.723 17.703 1.00 98.12 181 ILE A CA 1
ATOM 1362 C C . ILE A 1 181 ? -10.359 -5.878 18.977 1.00 98.12 181 ILE A C 1
ATOM 1364 O O . ILE A 1 181 ? -9.296 -5.806 19.587 1.00 98.12 181 ILE A O 1
ATOM 1368 N N . ILE A 1 182 ? -11.460 -5.243 19.390 1.00 98.62 182 ILE A N 1
ATOM 1369 C CA . ILE A 1 182 ? -11.495 -4.450 20.625 1.00 98.62 182 ILE A CA 1
ATOM 1370 C C . ILE A 1 182 ? -11.220 -5.348 21.837 1.00 98.62 182 ILE A C 1
ATOM 1372 O O . ILE A 1 182 ? -10.452 -4.965 22.716 1.00 98.62 182 ILE A O 1
ATOM 1376 N N . GLY A 1 183 ? -11.788 -6.553 21.859 1.00 97.88 183 GLY A N 1
ATOM 1377 C CA . GLY A 1 183 ? -11.460 -7.577 22.840 1.00 97.88 183 GLY A CA 1
ATOM 1378 C C . GLY A 1 183 ? -11.905 -7.240 24.265 1.00 97.88 183 GLY A C 1
ATOM 1379 O O . GLY A 1 183 ? -12.951 -6.625 24.503 1.00 97.88 183 GLY A O 1
ATOM 1380 N N . ASP A 1 184 ? -11.124 -7.716 25.231 1.00 98.25 184 ASP A N 1
ATOM 1381 C CA . ASP A 1 184 ? -11.435 -7.619 26.655 1.00 98.25 184 ASP A CA 1
ATOM 1382 C C . ASP A 1 184 ? -11.165 -6.227 27.249 1.00 98.25 184 ASP A C 1
ATOM 1384 O O . ASP A 1 184 ? -10.680 -5.309 26.590 1.00 98.25 184 ASP A O 1
ATOM 1388 N N . LYS A 1 185 ? -11.477 -6.063 28.539 1.00 98.38 185 LYS A N 1
ATOM 1389 C CA . LYS A 1 185 ? -11.303 -4.786 29.237 1.00 98.38 185 LYS A CA 1
ATOM 1390 C C . LYS A 1 185 ? -9.848 -4.296 29.239 1.00 98.38 185 LYS A C 1
ATOM 1392 O O . LYS A 1 185 ? -9.626 -3.093 29.149 1.00 98.38 185 LYS A O 1
ATOM 1397 N N . SER A 1 186 ? -8.877 -5.208 29.300 1.00 98.56 186 SER A N 1
ATOM 1398 C CA . SER A 1 186 ? -7.459 -4.843 29.269 1.00 98.56 186 SER A CA 1
ATOM 1399 C C . SER A 1 186 ? -7.106 -4.199 27.932 1.00 98.56 186 SER A C 1
ATOM 1401 O O . SER A 1 186 ? -6.486 -3.134 27.903 1.00 98.56 186 SER A O 1
ATOM 1403 N N . ASN A 1 187 ? -7.542 -4.806 26.827 1.00 98.69 187 ASN A N 1
ATOM 1404 C CA . ASN A 1 187 ? -7.282 -4.251 25.506 1.00 98.69 187 ASN A CA 1
ATOM 1405 C C . ASN A 1 187 ? -8.079 -2.964 25.244 1.00 98.69 187 ASN A C 1
ATOM 1407 O O . ASN A 1 187 ? -7.561 -2.026 24.648 1.00 98.69 187 ASN A O 1
ATOM 1411 N N . GLN A 1 188 ? -9.308 -2.865 25.755 1.00 98.81 188 GLN A N 1
ATOM 1412 C CA . GLN A 1 188 ? -10.108 -1.637 25.683 1.00 98.81 188 GLN A CA 1
ATOM 1413 C C . GLN A 1 188 ? -9.407 -0.443 26.346 1.00 98.81 188 GLN A C 1
ATOM 1415 O O . GLN A 1 188 ? -9.378 0.657 25.783 1.00 98.81 188 GLN A O 1
ATOM 1420 N N . ASP A 1 189 ? -8.832 -0.652 27.532 1.00 98.75 189 ASP A N 1
ATOM 1421 C CA . ASP A 1 189 ? -8.100 0.389 28.256 1.00 98.75 189 ASP A CA 1
ATOM 1422 C C . ASP A 1 189 ? -6.801 0.757 27.521 1.00 98.75 189 ASP A C 1
ATOM 1424 O O . ASP A 1 189 ? -6.500 1.945 27.359 1.00 98.75 189 ASP A O 1
ATOM 1428 N N . ALA A 1 190 ? -6.086 -0.241 26.987 1.00 98.81 190 ALA A N 1
ATOM 1429 C CA . ALA A 1 190 ? -4.887 -0.033 26.176 1.00 98.81 190 ALA A CA 1
ATOM 1430 C C . ALA A 1 190 ? -5.184 0.768 24.896 1.00 98.81 190 ALA A C 1
ATOM 1432 O O . ALA A 1 190 ? -4.509 1.763 24.629 1.00 98.81 190 ALA A O 1
ATOM 1433 N N . LEU A 1 191 ? -6.225 0.396 24.144 1.00 98.88 191 LEU A N 1
ATOM 1434 C CA . LEU A 1 191 ? -6.672 1.100 22.940 1.00 98.88 191 LEU A CA 1
ATOM 1435 C C . LEU A 1 191 ? -7.098 2.538 23.250 1.00 98.88 191 LEU A C 1
ATOM 1437 O O . LEU A 1 191 ? -6.736 3.452 22.513 1.00 98.88 191 LEU A O 1
ATOM 1441 N N . THR A 1 192 ? -7.840 2.761 24.338 1.00 98.81 192 THR A N 1
ATOM 1442 C CA . THR A 1 192 ? -8.286 4.110 24.733 1.00 98.81 192 THR A CA 1
ATOM 1443 C C . THR A 1 192 ? -7.096 5.005 25.080 1.00 98.81 192 THR A C 1
ATOM 1445 O O . THR A 1 192 ? -7.014 6.142 24.609 1.00 98.81 192 THR A O 1
ATOM 1448 N N . ALA A 1 193 ? -6.134 4.486 25.849 1.00 98.81 193 ALA A N 1
ATOM 1449 C CA . ALA A 1 193 ? -4.905 5.209 26.164 1.00 98.81 193 ALA A CA 1
ATOM 1450 C C . ALA A 1 193 ? -4.062 5.469 24.904 1.00 98.81 193 ALA A C 1
ATOM 1452 O O . ALA A 1 193 ? -3.543 6.570 24.723 1.00 98.81 193 ALA A O 1
ATOM 1453 N N . ALA A 1 194 ? -3.948 4.475 24.023 1.00 98.81 194 ALA A N 1
ATOM 1454 C CA . ALA A 1 194 ? -3.241 4.577 22.753 1.00 98.81 194 ALA A CA 1
ATOM 1455 C C . ALA A 1 194 ? -3.847 5.637 21.834 1.00 98.81 194 ALA A C 1
ATOM 1457 O O . ALA A 1 194 ? -3.104 6.448 21.288 1.00 98.81 194 ALA A O 1
ATOM 1458 N N . TRP A 1 195 ? -5.178 5.685 21.722 1.00 98.81 195 TRP A N 1
ATOM 1459 C CA . TRP A 1 195 ? -5.888 6.680 20.923 1.00 98.81 195 TRP A CA 1
ATOM 1460 C C . TRP A 1 195 ? -5.555 8.093 21.389 1.00 98.81 195 TRP A C 1
ATOM 1462 O O . TRP A 1 195 ? -5.168 8.921 20.572 1.00 98.81 195 TRP A O 1
ATOM 1472 N N . ALA A 1 196 ? -5.598 8.341 22.702 1.00 98.75 196 ALA A N 1
ATOM 1473 C CA . ALA A 1 196 ? -5.254 9.644 23.262 1.00 98.75 196 ALA A CA 1
ATOM 1474 C C . ALA A 1 196 ? -3.809 10.065 22.937 1.00 98.75 196 ALA A C 1
ATOM 1476 O O . ALA A 1 196 ? -3.594 11.191 22.476 1.00 98.75 196 ALA A O 1
ATOM 1477 N N . ARG A 1 197 ? -2.830 9.161 23.119 1.00 98.69 197 ARG A N 1
ATOM 1478 C CA . ARG A 1 197 ? -1.417 9.421 22.775 1.00 98.69 197 ARG A CA 1
ATOM 1479 C C . ARG A 1 197 ? -1.246 9.687 21.280 1.00 98.69 197 ARG A C 1
ATOM 1481 O O . ARG A 1 197 ? -0.598 10.657 20.894 1.00 98.69 197 ARG A O 1
ATOM 1488 N N . LEU A 1 198 ? -1.871 8.861 20.446 1.00 98.81 198 LEU A N 1
ATOM 1489 C CA . LEU A 1 198 ? -1.761 8.935 18.997 1.00 98.81 198 LEU A CA 1
ATOM 1490 C C . LEU A 1 198 ? -2.377 10.218 18.433 1.00 98.81 198 LEU A C 1
ATOM 1492 O O . LEU A 1 198 ? -1.737 10.900 17.639 1.00 98.81 198 LEU A O 1
ATOM 1496 N N . THR A 1 199 ? -3.590 10.592 18.846 1.00 98.50 199 THR A N 1
ATOM 1497 C CA . THR A 1 199 ? -4.239 11.815 18.344 1.00 98.50 199 THR A CA 1
ATOM 1498 C C . THR A 1 199 ? -3.533 13.083 18.817 1.00 98.50 199 THR A C 1
ATOM 1500 O O . THR A 1 199 ? -3.496 14.063 18.076 1.00 98.50 199 THR A O 1
ATOM 1503 N N . ALA A 1 200 ? -2.927 13.066 20.013 1.00 98.19 200 ALA A N 1
ATOM 1504 C CA . ALA A 1 200 ? -2.071 14.161 20.466 1.00 98.19 200 ALA A CA 1
ATOM 1505 C C . ALA A 1 200 ? -0.814 14.274 19.588 1.00 98.19 200 ALA A C 1
ATOM 1507 O O . ALA A 1 200 ? -0.501 15.363 19.107 1.00 98.19 200 ALA A O 1
ATOM 1508 N N . ARG A 1 201 ? -0.154 13.143 19.295 1.00 98.19 201 ARG A N 1
ATOM 1509 C CA . ARG A 1 201 ? 1.009 13.112 18.399 1.00 98.19 201 ARG A CA 1
ATOM 1510 C C . ARG A 1 201 ? 0.665 13.562 16.979 1.00 98.19 201 ARG A C 1
ATOM 1512 O O . ARG A 1 201 ? 1.450 14.280 16.372 1.00 98.19 201 ARG A O 1
ATOM 1519 N N . LEU A 1 202 ? -0.497 13.178 16.450 1.00 98.38 202 LEU A N 1
ATOM 1520 C CA . LEU A 1 202 ? -0.947 13.620 15.127 1.00 98.38 202 LEU A CA 1
ATOM 1521 C C . LEU A 1 202 ? -1.131 15.139 15.057 1.00 98.38 202 LEU A C 1
ATOM 1523 O O . LEU A 1 202 ? -0.740 15.729 14.059 1.00 98.38 202 LEU A O 1
ATOM 1527 N N . ALA A 1 203 ? -1.649 15.777 16.111 1.00 96.75 203 ALA A N 1
ATOM 1528 C CA . ALA A 1 203 ? -1.776 17.235 16.147 1.00 96.75 203 ALA A CA 1
ATOM 1529 C C . ALA A 1 203 ? -0.404 17.937 16.077 1.00 96.75 203 ALA A C 1
ATOM 1531 O O . ALA A 1 203 ? -0.240 18.888 15.317 1.00 96.75 203 ALA A O 1
ATOM 1532 N N . GLU A 1 204 ? 0.598 17.437 16.810 1.00 97.62 204 GLU A N 1
ATOM 1533 C CA . GLU A 1 204 ? 1.981 17.934 16.712 1.00 97.62 204 GLU A CA 1
ATOM 1534 C C . GLU A 1 204 ? 2.585 17.679 15.325 1.00 97.62 204 GLU A C 1
ATOM 1536 O O . GLU A 1 204 ? 3.268 18.537 14.767 1.00 97.62 204 GLU A O 1
ATOM 1541 N N . LEU A 1 205 ? 2.329 16.497 14.757 1.00 96.94 205 LEU A N 1
ATOM 1542 C CA . LEU A 1 205 ? 2.793 16.139 13.421 1.00 96.94 205 LEU A CA 1
ATOM 1543 C C . LEU A 1 205 ? 2.177 17.023 12.344 1.00 96.94 205 LEU A C 1
ATOM 1545 O O . LEU A 1 205 ? 2.879 17.366 11.399 1.00 96.94 205 LEU A O 1
ATOM 1549 N N . SER A 1 206 ? 0.909 17.414 12.467 1.00 96.75 206 SER A N 1
ATOM 1550 C CA . SER A 1 206 ? 0.294 18.350 11.527 1.00 96.75 206 SER A CA 1
ATOM 1551 C C . SER A 1 206 ? 1.060 19.673 11.476 1.00 96.75 206 SER A C 1
ATOM 1553 O O . SER A 1 206 ? 1.330 20.178 10.385 1.00 96.75 206 SER A O 1
ATOM 1555 N N . ASP A 1 207 ? 1.460 20.199 12.638 1.00 96.69 207 ASP A N 1
ATOM 1556 C CA . ASP A 1 207 ? 2.278 21.413 12.747 1.00 96.69 207 ASP A CA 1
ATOM 1557 C C . ASP A 1 207 ? 3.681 21.201 12.155 1.00 96.69 207 ASP A C 1
ATOM 1559 O O . ASP A 1 207 ? 4.151 22.007 11.348 1.00 96.69 207 ASP A O 1
ATOM 1563 N N . GLU A 1 208 ? 4.323 20.077 12.483 1.00 97.25 208 GLU A N 1
ATOM 1564 C CA . GLU A 1 208 ? 5.646 19.716 11.967 1.00 97.25 208 GLU A CA 1
ATOM 1565 C C . GLU A 1 208 ? 5.653 19.564 10.434 1.00 97.25 208 GLU A C 1
ATOM 1567 O O . GLU A 1 208 ? 6.568 20.044 9.756 1.00 97.25 208 GLU A O 1
ATOM 1572 N N . ILE A 1 209 ? 4.639 18.902 9.875 1.00 97.38 209 ILE A N 1
ATOM 1573 C CA . ILE A 1 209 ? 4.482 18.702 8.433 1.00 97.38 209 ILE A CA 1
ATOM 1574 C C . ILE A 1 209 ? 4.231 20.039 7.741 1.00 97.38 209 ILE A C 1
ATOM 1576 O O . ILE A 1 209 ? 4.858 20.311 6.713 1.00 97.38 209 ILE A O 1
ATOM 1580 N N . GLU A 1 210 ? 3.359 20.882 8.298 1.00 95.38 210 GLU A N 1
ATOM 1581 C CA . GLU A 1 210 ? 3.072 22.190 7.716 1.00 95.38 210 GLU A CA 1
ATOM 1582 C C . GLU A 1 210 ? 4.317 23.090 7.694 1.00 95.38 210 GLU A C 1
ATOM 1584 O O . GLU A 1 210 ? 4.555 23.786 6.706 1.00 95.38 210 GLU A O 1
ATOM 1589 N N . GLU A 1 211 ? 5.155 23.047 8.730 1.00 96.94 211 GLU A N 1
ATOM 1590 C CA . GLU A 1 211 ? 6.395 23.827 8.781 1.00 96.94 211 GLU A CA 1
ATOM 1591 C C . GLU A 1 211 ? 7.482 23.270 7.839 1.00 96.94 211 GLU A C 1
ATOM 1593 O O . GLU A 1 211 ? 8.210 24.009 7.154 1.00 96.94 211 GLU A O 1
ATOM 1598 N N . LYS A 1 212 ? 7.649 21.944 7.809 1.00 96.38 212 LYS A N 1
ATOM 1599 C CA . LYS A 1 212 ? 8.743 21.303 7.065 1.00 96.38 212 LYS A CA 1
ATOM 1600 C C . LYS A 1 212 ? 8.422 21.121 5.586 1.00 96.38 212 LYS A C 1
ATOM 1602 O O . LYS A 1 212 ? 9.354 21.202 4.775 1.00 96.38 212 LYS A O 1
ATOM 1607 N N . GLN A 1 213 ? 7.154 20.920 5.228 1.00 95.12 213 GLN A N 1
ATOM 1608 C CA . GLN A 1 213 ? 6.686 20.673 3.861 1.00 95.12 213 GLN A CA 1
ATOM 1609 C C . GLN A 1 213 ? 7.531 19.576 3.187 1.00 95.12 213 GLN A C 1
ATOM 1611 O O . GLN A 1 213 ? 7.816 18.541 3.791 1.00 95.12 213 GLN A O 1
ATOM 1616 N N . GLN A 1 214 ? 8.002 19.817 1.960 1.00 95.06 214 GLN A N 1
ATOM 1617 C CA . GLN A 1 214 ? 8.868 18.932 1.170 1.00 95.06 214 GLN A CA 1
ATOM 1618 C C . GLN A 1 214 ? 10.093 18.399 1.920 1.00 95.06 214 GLN A C 1
ATOM 1620 O O . GLN A 1 214 ? 10.548 17.301 1.616 1.00 95.06 214 GLN A O 1
ATOM 1625 N N . ARG A 1 215 ? 10.610 19.124 2.923 1.00 96.06 215 ARG A N 1
ATOM 1626 C CA . ARG A 1 215 ? 11.785 18.696 3.706 1.00 96.06 215 ARG A CA 1
ATOM 1627 C C . ARG A 1 215 ? 11.526 17.439 4.544 1.00 96.06 215 ARG A C 1
ATOM 1629 O O . ARG A 1 215 ? 12.481 16.804 4.991 1.00 96.06 215 ARG A O 1
ATOM 1636 N N . THR A 1 216 ? 10.258 17.076 4.751 1.00 96.19 216 THR A N 1
ATOM 1637 C CA . THR A 1 216 ? 9.861 15.804 5.381 1.00 96.19 216 THR A CA 1
ATOM 1638 C C . THR A 1 216 ? 10.167 14.587 4.507 1.00 96.19 216 THR A C 1
ATOM 1640 O O . THR A 1 216 ? 10.325 13.487 5.034 1.00 96.19 216 THR A O 1
ATOM 1643 N N . ILE A 1 217 ? 10.281 14.765 3.187 1.00 97.56 217 ILE A N 1
ATOM 1644 C CA . ILE A 1 217 ? 10.527 13.684 2.233 1.00 97.56 217 ILE A CA 1
ATOM 1645 C C . ILE A 1 217 ? 12.037 13.610 1.967 1.00 97.56 217 ILE A C 1
ATOM 1647 O O . ILE A 1 217 ? 12.623 14.590 1.505 1.00 97.56 217 ILE A O 1
ATOM 1651 N N . PRO A 1 218 ? 12.704 12.485 2.276 1.00 97.81 218 PRO A N 1
ATOM 1652 C CA . PRO A 1 218 ? 14.125 12.338 2.018 1.00 97.81 218 PRO A CA 1
ATOM 1653 C C . PRO A 1 218 ? 14.409 12.272 0.517 1.00 97.81 218 PRO A C 1
ATOM 1655 O O . PRO A 1 218 ? 13.640 11.726 -0.278 1.00 97.81 218 PRO A O 1
ATOM 1658 N N . GLU A 1 219 ? 15.568 12.804 0.153 1.00 97.62 219 GLU A N 1
ATOM 1659 C CA . GLU A 1 219 ? 16.128 12.736 -1.187 1.00 97.62 219 GLU A CA 1
ATOM 1660 C C . GLU A 1 219 ? 17.503 12.078 -1.109 1.00 97.62 219 GLU A C 1
ATOM 1662 O O . GLU A 1 219 ? 18.261 12.346 -0.175 1.00 97.62 219 GLU A O 1
ATOM 1667 N N . ALA A 1 220 ? 17.828 11.241 -2.088 1.00 97.12 220 ALA A N 1
ATOM 1668 C CA . ALA A 1 220 ? 19.143 10.624 -2.221 1.00 97.12 220 ALA A CA 1
ATOM 1669 C C . ALA A 1 220 ? 19.513 10.499 -3.697 1.00 97.12 220 ALA A C 1
ATOM 1671 O O . ALA A 1 220 ? 18.647 10.294 -4.544 1.00 97.12 220 ALA A O 1
ATOM 1672 N N . ASN A 1 221 ? 20.791 10.586 -4.036 1.00 96.94 221 ASN A N 1
ATOM 1673 C CA . ASN A 1 221 ? 21.266 10.148 -5.343 1.00 96.94 221 ASN A CA 1
ATOM 1674 C C . ASN A 1 221 ? 21.316 8.619 -5.400 1.00 96.94 221 ASN A C 1
ATOM 1676 O O . ASN A 1 221 ? 21.482 7.952 -4.379 1.00 96.94 221 ASN A O 1
ATOM 1680 N N . TYR A 1 222 ? 21.246 8.064 -6.610 1.00 96.06 222 TYR A N 1
ATOM 1681 C CA . TYR A 1 222 ? 21.344 6.622 -6.847 1.00 96.06 222 TYR A CA 1
ATOM 1682 C C . TYR A 1 222 ? 22.484 5.945 -6.055 1.00 96.06 222 TYR A C 1
ATOM 1684 O O . TYR A 1 222 ? 22.242 4.974 -5.344 1.00 96.06 222 TYR A O 1
ATOM 1692 N N . HIS A 1 223 ? 23.703 6.495 -6.103 1.00 93.69 223 HIS A N 1
ATOM 1693 C CA . HIS A 1 223 ? 24.867 5.933 -5.405 1.00 93.69 223 HIS A CA 1
ATOM 1694 C C . HIS A 1 223 ? 24.733 5.994 -3.871 1.00 93.69 223 HIS A C 1
ATOM 1696 O O . HIS A 1 223 ? 25.198 5.096 -3.173 1.00 93.69 223 HIS A O 1
ATOM 1702 N N . GLU A 1 224 ? 24.093 7.034 -3.327 1.00 93.12 224 GLU A N 1
ATOM 1703 C CA . GLU A 1 224 ? 23.890 7.174 -1.878 1.00 93.12 224 GLU A CA 1
ATOM 1704 C C . GLU A 1 224 ? 22.935 6.111 -1.340 1.00 93.12 224 GLU A C 1
ATOM 1706 O O . GLU A 1 224 ? 23.146 5.636 -0.237 1.00 93.12 224 GLU A O 1
ATOM 1711 N N . LEU A 1 225 ? 21.921 5.696 -2.105 1.00 93.38 225 LEU A N 1
ATOM 1712 C CA . LEU A 1 225 ? 21.025 4.621 -1.673 1.00 93.38 225 LEU A CA 1
ATOM 1713 C C . LEU A 1 225 ? 21.588 3.227 -1.974 1.00 93.38 225 LEU A C 1
ATOM 1715 O O . LEU A 1 225 ? 21.498 2.332 -1.140 1.00 93.38 225 LEU A O 1
ATOM 1719 N N . VAL A 1 226 ? 22.101 3.023 -3.189 1.00 90.75 226 VAL A N 1
ATOM 1720 C CA . VAL A 1 226 ? 22.403 1.681 -3.708 1.00 90.75 226 VAL A CA 1
ATOM 1721 C C . VAL A 1 226 ? 23.788 1.195 -3.297 1.00 90.75 226 VAL A C 1
ATOM 1723 O O . VAL A 1 226 ? 23.961 0.005 -3.049 1.00 90.75 226 VAL A O 1
ATOM 1726 N N . GLU A 1 227 ? 24.779 2.085 -3.248 1.00 85.19 227 GLU A N 1
ATOM 1727 C CA . GLU A 1 227 ? 26.181 1.692 -3.062 1.00 85.19 227 GLU A CA 1
ATOM 1728 C C . GLU A 1 227 ? 26.684 1.981 -1.645 1.00 85.19 227 GLU A C 1
ATOM 1730 O O . GLU A 1 227 ? 27.476 1.206 -1.113 1.00 85.19 227 GLU A O 1
ATOM 1735 N N . ASN A 1 228 ? 26.217 3.065 -1.013 1.00 85.69 228 ASN A N 1
ATOM 1736 C CA . ASN A 1 228 ? 26.655 3.454 0.330 1.00 85.69 228 ASN A CA 1
ATOM 1737 C C . ASN A 1 228 ? 25.532 4.104 1.170 1.00 85.69 228 ASN A C 1
ATOM 1739 O O . ASN A 1 228 ? 25.635 5.292 1.502 1.00 85.69 228 ASN A O 1
ATOM 1743 N N . PRO A 1 229 ? 24.461 3.359 1.515 1.00 89.25 229 PRO A N 1
ATOM 1744 C CA . PRO A 1 229 ? 23.364 3.886 2.320 1.00 89.25 229 PRO A CA 1
ATOM 1745 C C . PRO A 1 229 ? 23.836 4.256 3.724 1.00 89.25 229 PRO A C 1
ATOM 1747 O O . PRO A 1 229 ? 24.232 3.401 4.517 1.00 89.25 229 PRO A O 1
ATOM 1750 N N . SER A 1 230 ? 23.766 5.547 4.055 1.00 90.38 230 SER A N 1
ATOM 1751 C CA . SER A 1 230 ? 24.036 6.003 5.416 1.00 90.38 230 SER A CA 1
ATOM 1752 C C . SER A 1 230 ? 22.904 5.582 6.355 1.00 90.38 230 SER A C 1
ATOM 1754 O O . SER A 1 230 ? 21.729 5.559 5.979 1.00 90.38 230 SER A O 1
ATOM 1756 N N . PHE A 1 231 ? 23.250 5.294 7.611 1.00 90.44 231 PHE A N 1
ATOM 1757 C CA . PHE A 1 231 ? 22.258 4.980 8.640 1.00 90.44 231 PHE A CA 1
ATOM 1758 C C . PHE A 1 231 ? 21.204 6.090 8.768 1.00 90.44 231 PHE A C 1
ATOM 1760 O O . PHE A 1 231 ? 20.013 5.805 8.830 1.00 90.44 231 PHE A O 1
ATOM 1767 N N . GLU A 1 232 ? 21.627 7.357 8.739 1.00 94.44 232 GLU A N 1
ATOM 1768 C CA . GLU A 1 232 ? 20.726 8.510 8.821 1.00 94.44 232 GLU A CA 1
ATOM 1769 C C . GLU A 1 232 ? 19.737 8.561 7.649 1.00 94.44 232 GLU A C 1
ATOM 1771 O O . GLU A 1 232 ? 18.542 8.772 7.867 1.00 94.44 232 GLU A O 1
ATOM 1776 N N . LEU A 1 233 ? 20.202 8.320 6.417 1.00 95.00 233 LEU A N 1
ATOM 1777 C CA . LEU A 1 233 ? 19.327 8.266 5.247 1.00 95.00 233 LEU A CA 1
ATOM 1778 C C . LEU A 1 233 ? 18.279 7.164 5.416 1.00 95.00 233 LEU A C 1
ATOM 1780 O O . LEU A 1 233 ? 17.087 7.431 5.271 1.00 95.00 233 LEU A O 1
ATOM 1784 N N . VAL A 1 234 ? 18.703 5.950 5.777 1.00 94.94 234 VAL A N 1
ATOM 1785 C CA . VAL A 1 234 ? 17.788 4.817 5.973 1.00 94.94 234 VAL A CA 1
ATOM 1786 C C . VAL A 1 234 ? 16.779 5.109 7.085 1.00 94.94 234 VAL A C 1
ATOM 1788 O O . VAL A 1 234 ? 15.596 4.846 6.897 1.00 94.94 234 VAL A O 1
ATOM 1791 N N . GLN A 1 235 ? 17.188 5.714 8.204 1.00 95.12 235 GLN A N 1
ATOM 1792 C CA . GLN A 1 235 ? 16.260 6.096 9.277 1.00 95.12 235 GLN A CA 1
ATOM 1793 C C . GLN A 1 235 ? 15.246 7.151 8.824 1.00 95.12 235 GLN A C 1
ATOM 1795 O O . GLN A 1 235 ? 14.056 7.016 9.107 1.00 95.12 235 GLN A O 1
ATOM 1800 N N . ARG A 1 236 ? 15.674 8.163 8.060 1.00 97.44 236 ARG A N 1
ATOM 1801 C CA . ARG A 1 236 ? 14.756 9.167 7.497 1.00 97.44 236 ARG A CA 1
ATOM 1802 C C . ARG A 1 236 ? 13.762 8.549 6.519 1.00 97.44 236 ARG A C 1
ATOM 1804 O O . ARG A 1 236 ? 12.585 8.901 6.555 1.00 97.44 236 ARG A O 1
ATOM 1811 N N . ILE A 1 237 ? 14.210 7.617 5.677 1.00 98.06 237 ILE A N 1
ATOM 1812 C CA . ILE A 1 237 ? 13.331 6.846 4.787 1.00 98.06 237 ILE A CA 1
ATOM 1813 C C . ILE A 1 237 ? 12.351 6.013 5.613 1.00 98.06 237 ILE A C 1
ATOM 1815 O O . ILE A 1 237 ? 11.153 6.037 5.332 1.00 98.06 237 ILE A O 1
ATOM 1819 N N . ARG A 1 238 ? 12.833 5.334 6.660 1.00 97.75 238 ARG A N 1
ATOM 1820 C CA . ARG A 1 238 ? 12.006 4.501 7.535 1.00 97.75 238 ARG A CA 1
ATOM 1821 C C . ARG A 1 238 ? 10.934 5.295 8.271 1.00 97.75 238 ARG A C 1
ATOM 1823 O O . ARG A 1 238 ? 9.797 4.840 8.356 1.00 97.75 238 ARG A O 1
ATOM 1830 N N . GLN A 1 239 ? 11.278 6.485 8.752 1.00 96.81 239 GLN A N 1
ATOM 1831 C CA . GLN A 1 239 ? 10.345 7.398 9.404 1.00 96.81 239 GLN A CA 1
ATOM 1832 C C . GLN A 1 239 ? 9.335 7.972 8.400 1.00 96.81 239 GLN A C 1
ATOM 1834 O O . GLN A 1 239 ? 8.131 7.932 8.637 1.00 96.81 239 GLN A O 1
ATOM 1839 N N . CYS A 1 240 ? 9.803 8.480 7.257 1.00 97.88 240 CYS A N 1
ATOM 1840 C CA . CYS A 1 240 ? 8.942 9.103 6.252 1.00 97.88 240 CYS A CA 1
ATOM 1841 C C . CYS A 1 240 ? 8.004 8.088 5.575 1.00 97.88 240 CYS A C 1
ATOM 1843 O O . CYS A 1 240 ? 6.834 8.382 5.332 1.00 97.88 240 CYS A O 1
ATOM 1845 N N . GLY A 1 241 ? 8.513 6.896 5.265 1.00 98.12 241 GLY A N 1
ATOM 1846 C CA . GLY A 1 241 ? 7.853 5.908 4.413 1.00 98.12 241 GLY A CA 1
ATOM 1847 C C . GLY A 1 241 ? 8.019 6.169 2.916 1.00 98.12 241 GLY A C 1
ATOM 1848 O O . GLY A 1 241 ? 7.504 5.393 2.122 1.00 98.12 241 GLY A O 1
ATOM 1849 N N . SER A 1 242 ? 8.703 7.240 2.504 1.00 98.38 242 SER A N 1
ATOM 1850 C CA . SER A 1 242 ? 8.879 7.616 1.093 1.00 98.38 242 SER A CA 1
ATOM 1851 C C . SER A 1 242 ? 10.281 8.153 0.821 1.00 98.38 242 SER A C 1
ATOM 1853 O O . SER A 1 242 ? 10.967 8.556 1.757 1.00 98.38 242 SER A O 1
ATOM 1855 N N . VAL A 1 243 ? 10.702 8.178 -0.447 1.00 98.31 243 VAL A N 1
ATOM 1856 C CA . VAL A 1 243 ? 11.990 8.746 -0.881 1.00 98.31 243 VAL A CA 1
ATOM 1857 C C . VAL A 1 243 ? 11.969 9.160 -2.356 1.00 98.31 243 VAL A C 1
ATOM 1859 O O . VAL A 1 243 ? 11.368 8.485 -3.196 1.00 98.31 243 VAL A O 1
ATOM 1862 N N . VAL A 1 244 ? 12.660 10.256 -2.680 1.00 98.25 244 VAL A N 1
ATOM 1863 C CA . VAL A 1 244 ? 13.000 10.632 -4.064 1.00 98.25 244 VAL A CA 1
ATOM 1864 C C . VAL A 1 244 ? 14.442 10.228 -4.356 1.00 98.25 244 VAL A C 1
ATOM 1866 O O . VAL A 1 244 ? 15.364 10.640 -3.652 1.00 98.25 244 VAL A O 1
ATOM 1869 N N . ILE A 1 245 ? 14.650 9.454 -5.418 1.00 97.94 245 ILE A N 1
ATOM 1870 C CA . ILE A 1 245 ? 15.971 8.995 -5.845 1.00 97.94 245 ILE A CA 1
ATOM 1871 C C . ILE A 1 245 ? 16.379 9.730 -7.115 1.00 97.94 245 ILE A C 1
ATOM 1873 O O . ILE A 1 245 ? 15.815 9.535 -8.197 1.00 97.94 245 ILE A O 1
ATOM 1877 N N . ARG A 1 246 ? 17.404 10.564 -6.985 1.00 97.38 246 ARG A N 1
ATOM 1878 C CA . ARG A 1 246 ? 17.963 11.362 -8.069 1.00 97.38 246 ARG A CA 1
ATOM 1879 C C . ARG A 1 246 ? 18.799 10.501 -9.001 1.00 97.38 246 ARG A C 1
ATOM 1881 O O . ARG A 1 246 ? 19.616 9.699 -8.539 1.00 97.38 246 ARG A O 1
ATOM 1888 N N . LYS A 1 247 ? 18.630 10.721 -10.309 1.00 95.88 247 LYS A N 1
ATOM 1889 C CA . LYS A 1 247 ? 19.440 10.092 -11.367 1.00 95.88 247 LYS A CA 1
ATOM 1890 C C . LYS A 1 247 ? 19.477 8.561 -11.250 1.00 95.88 247 LYS A C 1
ATOM 1892 O O . LYS A 1 247 ? 20.541 7.959 -11.342 1.00 95.88 247 LYS A O 1
ATOM 1897 N N . THR A 1 248 ? 18.315 7.941 -11.027 1.00 96.56 248 THR A N 1
ATOM 1898 C CA . THR A 1 248 ? 18.183 6.469 -11.019 1.00 96.56 248 THR A CA 1
ATOM 1899 C C . THR A 1 248 ? 18.567 5.881 -12.374 1.00 96.56 248 THR A C 1
ATOM 1901 O O . THR A 1 248 ? 19.166 4.815 -12.465 1.00 96.56 248 THR A O 1
ATOM 1904 N N . VAL A 1 249 ? 18.233 6.602 -13.442 1.00 96.56 249 VAL A N 1
ATOM 1905 C CA . VAL A 1 249 ? 18.783 6.397 -14.781 1.00 96.56 249 VAL A CA 1
ATOM 1906 C C . VAL A 1 249 ? 19.238 7.742 -15.339 1.00 96.56 249 VAL A C 1
ATOM 1908 O O . VAL A 1 249 ? 18.898 8.799 -14.800 1.00 96.56 249 VAL A O 1
ATOM 1911 N N . SER A 1 250 ? 20.018 7.730 -16.423 1.00 96.69 250 SER A N 1
ATOM 1912 C CA . SER A 1 250 ? 20.411 8.986 -17.059 1.00 96.69 250 SER A CA 1
ATOM 1913 C C . SER A 1 250 ? 19.190 9.698 -17.647 1.00 96.69 250 SER A C 1
ATOM 1915 O O . SER A 1 250 ? 18.268 9.069 -18.170 1.00 96.69 250 SER A O 1
ATOM 1917 N N . GLN A 1 251 ? 19.209 11.030 -17.598 1.00 95.81 251 GLN A N 1
ATOM 1918 C CA . GLN A 1 251 ? 18.169 11.860 -18.203 1.00 95.81 251 GLN A CA 1
ATOM 1919 C C . GLN A 1 251 ? 18.000 11.543 -19.695 1.00 95.81 251 GLN A C 1
ATOM 1921 O O . GLN A 1 251 ? 16.881 11.439 -20.183 1.00 95.81 251 GLN A O 1
ATOM 1926 N N . GLU A 1 252 ? 19.108 11.336 -20.408 1.00 96.31 252 GLU A N 1
ATOM 1927 C CA . GLU A 1 252 ? 19.097 10.947 -21.817 1.00 96.31 252 GLU A CA 1
ATOM 1928 C C . GLU A 1 252 ? 18.363 9.617 -22.037 1.00 96.31 252 GLU A C 1
ATOM 1930 O O . GLU A 1 252 ? 17.532 9.520 -22.935 1.00 96.31 252 GLU A O 1
ATOM 1935 N N . GLN A 1 253 ? 18.610 8.607 -21.197 1.00 96.00 253 GLN A N 1
ATOM 1936 C CA . GLN A 1 253 ? 17.927 7.320 -21.311 1.00 96.00 253 GLN A CA 1
ATOM 1937 C C . GLN A 1 253 ? 16.423 7.445 -21.031 1.00 96.00 253 GLN A C 1
ATOM 1939 O O . GLN A 1 253 ? 15.620 6.857 -21.754 1.00 96.00 253 GLN A O 1
ATOM 1944 N N . ALA A 1 254 ? 16.035 8.236 -20.027 1.00 94.81 254 ALA A N 1
ATOM 1945 C CA . ALA A 1 254 ? 14.628 8.492 -19.726 1.00 94.81 254 ALA A CA 1
ATOM 1946 C C . ALA A 1 254 ? 13.908 9.215 -20.877 1.00 94.81 254 ALA A C 1
ATOM 1948 O O . ALA A 1 254 ? 12.787 8.852 -21.227 1.00 94.81 254 ALA A O 1
ATOM 1949 N N . LEU A 1 255 ? 14.561 10.196 -21.507 1.00 93.06 255 LEU A N 1
ATOM 1950 C CA . LEU A 1 255 ? 14.008 10.898 -22.668 1.00 93.06 255 LEU A CA 1
ATOM 1951 C C . LEU A 1 255 ? 13.914 9.989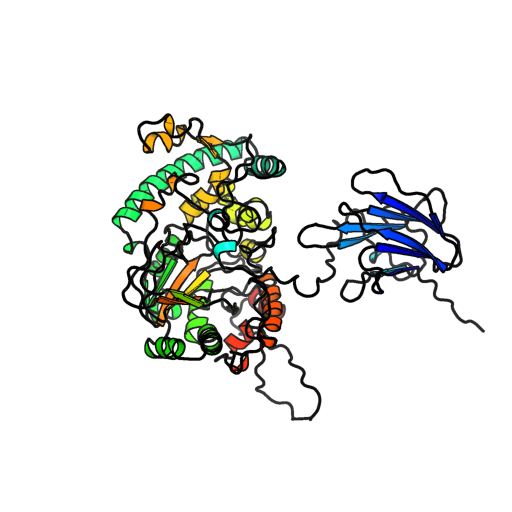 -23.901 1.00 93.06 255 LEU A C 1
ATOM 1953 O O . LEU A 1 255 ? 12.914 10.041 -24.606 1.00 93.06 255 LEU A O 1
ATOM 1957 N N . ARG A 1 256 ? 14.879 9.087 -24.121 1.00 93.38 256 ARG A N 1
ATOM 1958 C CA . ARG A 1 256 ? 14.772 8.072 -25.187 1.00 93.38 256 ARG A CA 1
ATOM 1959 C C . ARG A 1 256 ? 13.563 7.159 -24.986 1.00 93.38 256 ARG A C 1
ATOM 1961 O O . ARG A 1 256 ? 12.857 6.872 -25.943 1.00 93.38 256 ARG A O 1
ATOM 1968 N N . TRP A 1 257 ? 13.291 6.733 -23.752 1.00 93.19 257 TRP A N 1
ATOM 1969 C CA . TRP A 1 257 ? 12.095 5.940 -23.443 1.00 93.19 257 TRP A CA 1
ATOM 1970 C C . TRP A 1 257 ? 10.784 6.694 -23.674 1.00 93.19 257 TRP A C 1
ATOM 1972 O O . TRP A 1 257 ? 9.786 6.064 -24.012 1.00 93.19 257 TRP A O 1
ATOM 1982 N N . LEU A 1 258 ? 10.784 8.019 -23.508 1.00 88.06 258 LEU A N 1
ATOM 1983 C CA . LEU A 1 258 ? 9.635 8.877 -23.807 1.00 88.06 258 LEU A CA 1
ATOM 1984 C C . LEU A 1 258 ? 9.317 8.922 -25.315 1.00 88.06 258 LEU A C 1
ATOM 1986 O O . LEU A 1 258 ? 8.169 9.136 -25.693 1.00 88.06 258 LEU A O 1
ATOM 1990 N N . GLU A 1 259 ? 10.326 8.747 -26.170 1.00 86.50 259 GLU A N 1
ATOM 1991 C CA . GLU A 1 259 ? 10.205 8.830 -27.634 1.00 86.50 259 GLU A CA 1
ATOM 1992 C C . GLU A 1 259 ? 10.000 7.461 -28.320 1.00 86.50 259 GLU A C 1
ATOM 1994 O O . GLU A 1 259 ? 9.702 7.412 -29.514 1.00 86.50 259 GLU A O 1
ATOM 1999 N N . ASP A 1 260 ? 10.151 6.351 -27.589 1.00 84.12 260 ASP A N 1
ATOM 2000 C CA . ASP A 1 260 ? 10.098 4.979 -28.118 1.00 84.12 260 ASP A CA 1
ATOM 2001 C C . ASP A 1 260 ? 8.670 4.384 -28.107 1.00 84.12 260 ASP A C 1
ATOM 2003 O O . ASP A 1 260 ? 7.693 4.984 -27.646 1.00 84.12 260 ASP A O 1
ATOM 2007 N N . VAL A 1 261 ? 8.526 3.153 -28.604 1.00 80.50 261 VAL A N 1
ATOM 2008 C CA . VAL A 1 261 ? 7.322 2.347 -28.410 1.00 80.50 261 VAL A CA 1
ATOM 2009 C C . VAL A 1 261 ? 7.177 2.035 -26.925 1.00 80.50 261 VAL A C 1
ATOM 2011 O O . VAL A 1 261 ? 7.916 1.232 -26.355 1.00 80.50 261 VAL A O 1
ATOM 2014 N N . TRP A 1 262 ? 6.184 2.661 -26.304 1.00 82.31 262 TRP A N 1
ATOM 2015 C CA . TRP A 1 262 ? 6.014 2.700 -24.856 1.00 82.31 262 TRP A CA 1
ATOM 2016 C C . TRP A 1 262 ? 6.066 1.344 -24.157 1.00 82.31 262 TRP A C 1
ATOM 2018 O O . TRP A 1 262 ? 6.698 1.241 -23.111 1.00 82.31 262 TRP A O 1
ATOM 2028 N N . SER A 1 263 ? 5.482 0.285 -24.723 1.00 85.81 263 SER A N 1
ATOM 2029 C CA . SER A 1 263 ? 5.558 -1.034 -24.089 1.00 85.81 263 SER A CA 1
ATOM 2030 C C . SER A 1 263 ? 6.949 -1.660 -24.152 1.00 85.81 263 SER A C 1
ATOM 2032 O O . SER A 1 263 ? 7.333 -2.332 -23.196 1.00 85.81 263 SER A O 1
ATOM 2034 N N . LYS A 1 264 ? 7.754 -1.392 -25.190 1.00 91.75 264 LYS A N 1
ATOM 2035 C CA . LYS A 1 264 ? 9.182 -1.762 -25.208 1.00 91.75 264 LYS A CA 1
ATOM 2036 C C . LYS A 1 264 ? 9.956 -0.973 -24.165 1.00 91.75 264 LYS A C 1
ATOM 2038 O O . LYS A 1 264 ? 10.651 -1.565 -23.342 1.00 91.75 264 LYS A O 1
ATOM 2043 N N . ALA A 1 265 ? 9.765 0.345 -24.146 1.00 93.75 265 ALA A N 1
ATOM 2044 C CA . ALA A 1 265 ? 10.385 1.231 -23.170 1.00 93.75 265 ALA A CA 1
ATOM 2045 C C . ALA A 1 265 ? 10.047 0.825 -21.724 1.00 93.75 265 ALA A C 1
ATOM 2047 O O . ALA A 1 265 ? 10.922 0.827 -20.864 1.00 93.75 265 ALA A O 1
ATOM 2048 N N . GLN A 1 266 ? 8.811 0.393 -21.455 1.00 93.88 266 GLN A N 1
ATOM 2049 C CA . GLN A 1 266 ? 8.406 -0.130 -20.150 1.00 93.88 266 GLN A CA 1
ATOM 2050 C C . GLN A 1 266 ? 9.140 -1.429 -19.783 1.00 93.88 266 GLN A C 1
ATOM 2052 O O . GLN A 1 266 ? 9.595 -1.547 -18.644 1.00 93.88 266 GLN A O 1
ATOM 2057 N N . GLN A 1 267 ? 9.287 -2.393 -20.706 1.00 91.44 267 GLN A N 1
ATOM 2058 C CA . GLN A 1 267 ? 10.062 -3.615 -20.424 1.00 91.44 267 GLN A CA 1
ATOM 2059 C C . GLN A 1 267 ? 11.538 -3.290 -20.170 1.00 91.44 267 GLN A C 1
ATOM 2061 O O . GLN A 1 267 ? 12.126 -3.767 -19.193 1.00 91.44 267 GLN A O 1
ATOM 2066 N N . GLN A 1 268 ? 12.119 -2.408 -20.980 1.00 94.06 268 GLN A N 1
ATOM 2067 C CA . GLN A 1 268 ? 13.495 -1.959 -20.798 1.00 94.06 268 GLN A CA 1
ATOM 2068 C C . GLN A 1 268 ? 13.691 -1.250 -19.455 1.00 94.06 268 GLN A C 1
ATOM 2070 O O . GLN A 1 268 ? 14.605 -1.597 -18.714 1.00 94.06 268 GLN A O 1
ATOM 2075 N N . ALA A 1 269 ? 12.815 -0.306 -19.104 1.00 94.38 269 ALA A N 1
ATOM 2076 C CA . ALA A 1 269 ? 12.901 0.448 -17.857 1.00 94.38 269 ALA A CA 1
ATOM 2077 C C . ALA A 1 269 ? 12.804 -0.457 -16.624 1.00 94.38 269 ALA A C 1
ATOM 2079 O O . ALA A 1 269 ? 13.598 -0.322 -15.694 1.00 94.38 269 ALA A O 1
ATOM 2080 N N . ARG A 1 270 ? 11.880 -1.423 -16.641 1.00 92.56 270 ARG A N 1
ATOM 2081 C CA . ARG A 1 270 ? 11.677 -2.389 -15.549 1.00 92.56 270 ARG A CA 1
ATOM 2082 C C . ARG A 1 270 ? 12.855 -3.334 -15.335 1.00 92.56 270 ARG A C 1
ATOM 2084 O O . ARG A 1 270 ? 13.131 -3.712 -14.205 1.00 92.56 270 ARG A O 1
ATOM 2091 N N . SER A 1 271 ? 13.524 -3.726 -16.416 1.00 92.62 271 SER A N 1
ATOM 2092 C CA . SER A 1 271 ? 14.656 -4.663 -16.392 1.00 92.62 271 SER A CA 1
ATOM 2093 C C . SER A 1 271 ? 16.020 -3.977 -16.419 1.00 92.62 271 SER A C 1
ATOM 2095 O O . SER A 1 271 ? 17.053 -4.650 -16.455 1.00 92.62 271 SER A O 1
ATOM 2097 N N . HIS A 1 272 ? 16.044 -2.644 -16.414 1.00 95.75 272 HIS A N 1
ATOM 2098 C CA . HIS A 1 272 ? 17.275 -1.877 -16.422 1.00 95.75 272 HIS A CA 1
ATOM 2099 C C . HIS A 1 272 ? 18.081 -2.160 -15.148 1.00 95.75 272 HIS A C 1
ATOM 2101 O O . HIS A 1 272 ? 17.543 -2.148 -14.041 1.00 95.75 272 HIS A O 1
ATOM 2107 N N . SER A 1 273 ? 19.392 -2.371 -15.283 1.00 94.62 273 SER A N 1
ATOM 2108 C CA . SER A 1 273 ? 20.250 -2.807 -14.171 1.00 94.62 273 SER A CA 1
ATOM 2109 C C . SER A 1 273 ? 20.220 -1.852 -12.973 1.00 94.62 273 SER A C 1
ATOM 2111 O O . SER A 1 273 ? 20.141 -2.305 -11.834 1.00 94.62 273 SER A O 1
ATOM 2113 N N . GLN A 1 274 ? 20.230 -0.537 -13.216 1.00 95.81 274 GLN A N 1
ATOM 2114 C CA . GLN A 1 274 ? 20.110 0.461 -12.146 1.00 95.81 274 GLN A CA 1
ATOM 2115 C C . GLN A 1 274 ? 18.734 0.396 -11.464 1.00 95.81 274 GLN A C 1
ATOM 2117 O O . GLN A 1 274 ? 18.662 0.463 -10.246 1.00 95.81 274 GLN A O 1
ATOM 2122 N N . MET A 1 275 ? 17.652 0.162 -12.216 1.00 96.25 275 MET A N 1
ATOM 2123 C CA . MET A 1 275 ? 16.309 0.050 -11.640 1.00 96.25 275 MET A CA 1
ATOM 2124 C C . MET A 1 275 ? 16.202 -1.162 -10.708 1.00 96.25 275 MET A C 1
ATOM 2126 O O . MET A 1 275 ? 15.758 -1.028 -9.571 1.00 96.25 275 MET A O 1
ATOM 2130 N N . LEU A 1 276 ? 16.676 -2.331 -11.151 1.00 95.12 276 LEU A N 1
ATOM 2131 C CA . LEU A 1 276 ? 16.668 -3.550 -10.335 1.00 95.12 276 LEU A CA 1
ATOM 2132 C C . LEU A 1 276 ? 17.532 -3.404 -9.073 1.00 95.12 276 LEU A C 1
ATOM 2134 O O . LEU A 1 276 ? 17.118 -3.814 -7.991 1.00 95.12 276 LEU A O 1
ATOM 2138 N N . LYS A 1 277 ? 18.704 -2.763 -9.179 1.00 95.56 277 LYS A N 1
ATOM 2139 C CA . LYS A 1 277 ? 19.554 -2.466 -8.014 1.00 95.56 277 LYS A CA 1
ATOM 2140 C C . LYS A 1 277 ? 18.886 -1.496 -7.040 1.00 95.56 277 LYS A C 1
ATOM 2142 O O . LYS A 1 277 ? 18.966 -1.704 -5.834 1.00 95.56 277 LYS A O 1
ATOM 2147 N N . THR A 1 278 ? 18.197 -0.475 -7.547 1.00 97.25 278 THR A N 1
ATOM 2148 C CA . THR A 1 278 ? 17.392 0.433 -6.722 1.00 97.25 278 THR A CA 1
ATOM 2149 C C . THR A 1 278 ? 16.269 -0.309 -6.002 1.00 97.25 278 THR A C 1
ATOM 2151 O O . THR A 1 278 ? 16.114 -0.132 -4.797 1.00 97.25 278 THR A O 1
ATOM 2154 N N . GLN A 1 279 ? 15.533 -1.184 -6.692 1.00 97.56 279 GLN A N 1
ATOM 2155 C CA . GLN A 1 279 ? 14.487 -2.001 -6.069 1.00 97.56 279 GLN A CA 1
ATOM 2156 C C . GLN A 1 279 ? 15.056 -2.918 -4.980 1.00 97.56 279 GLN A C 1
ATOM 2158 O O . GLN A 1 279 ? 14.513 -2.949 -3.881 1.00 97.56 279 GLN A O 1
ATOM 2163 N N . ALA A 1 280 ? 16.170 -3.610 -5.238 1.00 95.25 280 ALA A N 1
ATOM 2164 C CA . ALA A 1 280 ? 16.832 -4.450 -4.237 1.00 95.25 280 ALA A CA 1
ATOM 2165 C C . ALA A 1 280 ? 17.307 -3.638 -3.014 1.00 95.25 280 ALA A C 1
ATOM 2167 O O . ALA A 1 280 ? 17.096 -4.058 -1.879 1.00 95.25 280 ALA A O 1
ATOM 2168 N N . ALA A 1 281 ? 17.882 -2.447 -3.225 1.00 95.75 281 ALA A N 1
ATOM 2169 C CA . ALA A 1 281 ? 18.291 -1.559 -2.134 1.00 95.75 281 ALA A CA 1
ATOM 2170 C C . ALA A 1 281 ? 17.091 -1.107 -1.282 1.00 95.75 281 ALA A C 1
ATOM 2172 O O . ALA A 1 281 ? 17.148 -1.153 -0.056 1.00 95.75 281 ALA A O 1
ATOM 2173 N N . LEU A 1 282 ? 15.972 -0.745 -1.914 1.00 97.62 282 LEU A N 1
ATOM 2174 C CA . LEU A 1 282 ? 14.734 -0.382 -1.218 1.00 97.62 282 LEU A CA 1
ATOM 2175 C C . LEU A 1 282 ? 14.128 -1.561 -0.448 1.00 97.62 282 LEU A C 1
ATOM 2177 O O . LEU A 1 282 ? 13.680 -1.396 0.687 1.00 97.62 282 LEU A O 1
ATOM 2181 N N . LEU A 1 283 ? 14.114 -2.756 -1.039 1.00 96.88 283 LEU A N 1
ATOM 2182 C CA . LEU A 1 283 ? 13.644 -3.972 -0.373 1.00 96.88 283 LEU A CA 1
ATOM 2183 C C . LEU A 1 283 ? 14.519 -4.334 0.834 1.00 96.88 283 LEU A C 1
ATOM 2185 O O . LEU A 1 283 ? 13.984 -4.780 1.842 1.00 96.88 283 LEU A O 1
ATOM 2189 N N . SER A 1 284 ? 15.827 -4.066 0.780 1.00 93.50 284 SER A N 1
ATOM 2190 C CA . SER A 1 284 ? 16.755 -4.321 1.893 1.00 93.50 284 SER A CA 1
ATOM 2191 C C . SER A 1 284 ? 16.531 -3.445 3.136 1.00 93.50 284 SER A C 1
ATOM 2193 O O . SER A 1 284 ? 17.113 -3.715 4.182 1.00 93.50 284 SER A O 1
ATOM 2195 N N . ILE A 1 285 ? 15.679 -2.415 3.047 1.00 95.56 285 ILE A N 1
ATOM 2196 C CA . ILE A 1 285 ? 15.246 -1.618 4.208 1.00 95.56 285 ILE A CA 1
ATOM 2197 C C . ILE A 1 285 ? 14.283 -2.420 5.100 1.00 95.56 285 ILE A C 1
ATOM 2199 O O . ILE A 1 285 ? 14.181 -2.138 6.299 1.00 95.56 285 ILE A O 1
ATOM 2203 N N . PHE A 1 286 ? 13.588 -3.410 4.528 1.00 96.31 286 PHE A N 1
ATOM 2204 C CA . PHE A 1 286 ? 12.756 -4.335 5.285 1.00 96.31 286 PHE A CA 1
ATOM 2205 C C . PHE A 1 286 ? 13.603 -5.348 6.055 1.00 96.31 286 PHE A C 1
ATOM 2207 O O . PHE A 1 286 ? 14.704 -5.719 5.648 1.00 96.31 286 PHE A O 1
ATOM 2214 N N . THR A 1 287 ? 13.041 -5.844 7.148 1.00 93.25 287 THR A N 1
ATOM 2215 C CA . THR A 1 287 ? 13.549 -6.989 7.902 1.00 93.25 287 THR A CA 1
ATOM 2216 C C . THR A 1 287 ? 12.661 -8.203 7.658 1.00 93.25 287 THR A C 1
ATOM 2218 O O . THR A 1 287 ? 11.481 -8.087 7.324 1.00 93.25 287 THR A O 1
ATOM 2221 N N . ALA A 1 288 ? 13.241 -9.389 7.801 1.00 91.00 288 ALA A N 1
ATOM 2222 C CA . ALA A 1 288 ? 12.515 -10.647 7.767 1.00 91.00 288 ALA A CA 1
ATOM 2223 C C . ALA A 1 288 ? 13.168 -11.620 8.751 1.00 91.00 288 ALA A C 1
ATOM 2225 O O . ALA A 1 288 ? 14.400 -11.693 8.837 1.00 91.00 288 ALA A O 1
ATOM 2226 N N . ALA A 1 289 ? 12.348 -12.361 9.485 1.00 89.94 289 ALA A N 1
ATOM 2227 C CA . ALA A 1 289 ? 12.767 -13.459 10.327 1.00 89.94 289 ALA A CA 1
ATOM 2228 C C . ALA A 1 289 ? 13.514 -14.508 9.487 1.00 89.94 289 ALA A C 1
ATOM 2230 O O . ALA A 1 289 ? 13.189 -14.709 8.311 1.00 89.94 289 ALA A O 1
ATOM 2231 N N . PRO A 1 290 ? 14.500 -15.214 10.069 1.00 82.69 290 PRO A N 1
ATOM 2232 C CA . PRO A 1 290 ? 15.310 -16.169 9.325 1.00 82.69 290 PRO A CA 1
ATOM 2233 C C . PRO A 1 290 ? 14.519 -17.270 8.621 1.00 82.69 290 PRO A C 1
ATOM 2235 O O . PRO A 1 290 ? 15.034 -17.811 7.657 1.00 82.69 290 PRO A O 1
ATOM 2238 N N . ASP A 1 291 ? 13.319 -17.631 9.075 1.00 85.06 291 ASP A N 1
ATOM 2239 C CA . ASP A 1 291 ? 12.453 -18.669 8.499 1.00 85.06 291 ASP A CA 1
ATOM 2240 C C . ASP A 1 291 ? 11.349 -18.122 7.571 1.00 85.06 291 ASP A C 1
ATOM 2242 O O . ASP A 1 291 ? 10.620 -18.902 6.946 1.00 85.06 291 ASP A O 1
ATOM 2246 N N . CYS A 1 292 ? 11.241 -16.798 7.432 1.00 87.75 292 CYS A N 1
ATOM 2247 C CA . CYS A 1 292 ? 10.299 -16.156 6.524 1.00 87.75 292 CYS A CA 1
ATOM 2248 C C . CYS A 1 292 ? 10.669 -16.448 5.061 1.00 87.75 292 CYS A C 1
ATOM 2250 O O . CYS A 1 292 ? 11.801 -16.232 4.625 1.00 87.75 292 CYS A O 1
ATOM 2252 N N . LYS A 1 293 ? 9.700 -16.925 4.270 1.00 90.00 293 LYS A N 1
ATOM 2253 C CA . LYS A 1 293 ? 9.896 -17.307 2.860 1.00 90.00 293 LYS A CA 1
ATOM 2254 C C . LYS A 1 293 ? 9.899 -16.086 1.942 1.00 90.00 293 LYS A C 1
ATOM 2256 O O . LYS A 1 293 ? 8.980 -15.889 1.143 1.00 90.00 293 LYS A O 1
ATOM 2261 N N . VAL A 1 294 ? 10.935 -15.266 2.061 1.00 88.94 294 VAL A N 1
ATOM 2262 C CA . VAL A 1 294 ? 11.121 -14.059 1.258 1.00 88.94 294 VAL A CA 1
ATOM 2263 C C . VAL A 1 294 ? 12.578 -13.893 0.827 1.00 88.94 294 VAL A C 1
ATOM 2265 O O . VAL A 1 294 ? 13.503 -14.207 1.572 1.00 88.94 294 VAL A O 1
ATOM 2268 N N . SER A 1 295 ? 12.799 -13.363 -0.377 1.00 90.00 295 SER A N 1
ATOM 2269 C CA . SER A 1 295 ? 14.081 -12.771 -0.768 1.00 90.00 295 SER A CA 1
ATOM 2270 C C . SER A 1 295 ? 13.897 -11.273 -0.990 1.00 90.00 295 SER A C 1
ATOM 2272 O O . SER A 1 295 ? 13.165 -10.834 -1.879 1.00 90.00 295 SER A O 1
ATOM 2274 N N . LEU A 1 296 ? 14.598 -10.489 -0.171 1.00 89.06 296 LEU A N 1
ATOM 2275 C CA . LEU A 1 296 ? 14.642 -9.026 -0.255 1.00 89.06 296 LEU A CA 1
ATOM 2276 C C . LEU A 1 296 ? 15.695 -8.521 -1.253 1.00 89.06 296 LEU A C 1
ATOM 2278 O O . LEU A 1 296 ? 15.778 -7.329 -1.513 1.00 89.06 296 LEU A O 1
ATOM 2282 N N . THR A 1 297 ? 16.499 -9.415 -1.833 1.00 87.25 297 THR A N 1
ATOM 2283 C CA . THR A 1 297 ? 17.548 -9.055 -2.803 1.00 87.25 297 THR A CA 1
ATOM 2284 C C . THR A 1 297 ? 17.192 -9.443 -4.241 1.00 87.25 297 THR A C 1
ATOM 2286 O O . THR A 1 297 ? 17.899 -9.058 -5.170 1.00 87.25 297 THR A O 1
ATOM 2289 N N . SER A 1 298 ? 16.089 -10.179 -4.432 1.00 86.69 298 SER A N 1
ATOM 2290 C CA . SER A 1 298 ? 15.585 -10.621 -5.739 1.00 86.69 298 SER A CA 1
ATOM 2291 C C . SER A 1 298 ? 14.274 -9.907 -6.061 1.00 86.69 298 SER A C 1
ATOM 2293 O O . SER A 1 298 ? 13.204 -10.460 -5.798 1.00 86.69 298 SER A O 1
ATOM 2295 N N . PRO A 1 299 ? 14.315 -8.669 -6.577 1.00 93.06 299 PRO A N 1
ATOM 2296 C CA . PRO A 1 299 ? 13.096 -7.976 -6.949 1.00 93.06 299 PRO A CA 1
ATOM 2297 C C . PRO A 1 299 ? 12.395 -8.699 -8.104 1.00 93.06 299 PRO A C 1
ATOM 2299 O O . PRO A 1 299 ? 13.010 -9.053 -9.113 1.00 93.06 299 PRO A O 1
ATOM 2302 N N . LEU A 1 300 ? 11.089 -8.890 -7.958 1.00 93.88 300 LEU A N 1
ATOM 2303 C CA . LEU A 1 300 ? 10.211 -9.349 -9.024 1.00 93.88 300 LEU A CA 1
ATOM 2304 C C . LEU A 1 300 ? 9.768 -8.175 -9.889 1.00 93.88 300 LEU A C 1
ATOM 2306 O O . LEU A 1 300 ? 9.583 -7.052 -9.415 1.00 93.88 300 LEU A O 1
ATOM 2310 N N . VAL A 1 301 ? 9.547 -8.447 -11.172 1.00 92.38 301 VAL A N 1
ATOM 2311 C CA . VAL A 1 301 ? 9.188 -7.418 -12.141 1.00 92.38 301 VAL A CA 1
ATOM 2312 C C . VAL A 1 301 ? 7.683 -7.442 -12.398 1.00 92.38 301 VAL A C 1
ATOM 2314 O O . VAL A 1 301 ? 7.157 -8.237 -13.180 1.00 92.38 301 VAL A O 1
ATOM 2317 N N . TYR A 1 302 ? 6.986 -6.504 -11.768 1.00 93.12 302 TYR A N 1
ATOM 2318 C CA . TYR A 1 302 ? 5.558 -6.281 -11.965 1.00 93.12 302 TYR A CA 1
ATOM 2319 C C . TYR A 1 302 ? 5.287 -5.380 -13.180 1.00 93.12 302 TYR A C 1
ATOM 2321 O O . TYR A 1 302 ? 5.896 -4.319 -13.351 1.00 93.12 302 TYR A O 1
ATOM 2329 N N . SER A 1 303 ? 4.362 -5.804 -14.038 1.00 92.00 303 SER A N 1
ATOM 2330 C CA . SER A 1 303 ? 3.932 -5.052 -15.214 1.00 92.00 303 SER A CA 1
ATOM 2331 C C . SER A 1 303 ? 2.772 -4.137 -14.848 1.00 92.00 303 SER A C 1
ATOM 2333 O O . SER A 1 303 ? 1.675 -4.610 -14.591 1.00 92.00 303 SER A O 1
ATOM 2335 N N . ASP A 1 304 ? 3.008 -2.827 -14.870 1.00 92.81 304 ASP A N 1
ATOM 2336 C CA . ASP A 1 304 ? 1.992 -1.797 -14.622 1.00 92.81 304 ASP A CA 1
ATOM 2337 C C . ASP A 1 304 ? 1.766 -0.913 -15.869 1.00 92.81 304 ASP A C 1
ATOM 2339 O O . ASP A 1 304 ? 2.318 -1.134 -16.951 1.00 92.81 304 ASP A O 1
ATOM 2343 N N . ARG A 1 305 ? 0.938 0.114 -15.736 1.00 91.50 305 ARG A N 1
ATOM 2344 C CA . ARG A 1 305 ? 0.651 1.121 -16.753 1.00 91.50 305 ARG A CA 1
ATOM 2345 C C . ARG A 1 305 ? 1.748 2.192 -16.795 1.00 91.50 305 ARG A C 1
ATOM 2347 O O . ARG A 1 305 ? 2.746 2.162 -16.073 1.00 91.50 305 ARG A O 1
ATOM 2354 N N . LEU A 1 306 ? 1.536 3.167 -17.664 1.00 91.69 306 LEU A N 1
ATOM 2355 C CA . LEU A 1 306 ? 2.214 4.459 -17.661 1.00 91.69 306 LEU A CA 1
ATOM 2356 C C . LEU A 1 306 ? 1.172 5.554 -17.434 1.00 91.69 306 LEU A C 1
ATOM 2358 O O . LEU A 1 306 ? -0.021 5.340 -17.668 1.00 91.69 306 LEU A O 1
ATOM 2362 N N . ARG A 1 307 ? 1.612 6.739 -17.016 1.00 89.38 307 ARG A N 1
ATOM 2363 C CA . ARG A 1 307 ? 0.748 7.923 -16.937 1.00 89.38 307 ARG A CA 1
ATOM 2364 C C . ARG A 1 307 ? 1.359 9.041 -17.759 1.00 89.38 307 ARG A C 1
ATOM 2366 O O . ARG A 1 307 ? 2.506 9.389 -17.519 1.00 89.38 307 ARG A O 1
ATOM 2373 N N . ILE A 1 308 ? 0.565 9.633 -18.651 1.00 88.88 308 ILE A N 1
ATOM 2374 C CA . ILE A 1 308 ? 0.860 10.900 -19.331 1.00 88.88 308 ILE A CA 1
ATOM 2375 C C . ILE A 1 308 ? -0.258 11.873 -18.969 1.00 88.88 308 ILE A C 1
ATOM 2377 O O . ILE A 1 308 ? -1.416 11.651 -19.320 1.00 88.88 308 ILE A O 1
ATOM 2381 N N . ARG A 1 309 ? 0.083 12.938 -18.246 1.00 87.62 309 ARG A N 1
ATOM 2382 C CA . ARG A 1 309 ? -0.863 13.955 -17.786 1.00 87.62 309 ARG A CA 1
ATOM 2383 C C . ARG A 1 309 ? -0.556 15.286 -18.460 1.00 87.62 309 ARG A C 1
ATOM 2385 O O . ARG A 1 309 ? 0.473 15.902 -18.195 1.00 87.62 309 ARG A O 1
ATOM 2392 N N . ASN A 1 310 ? -1.452 15.745 -19.326 1.00 89.56 310 ASN A N 1
ATOM 2393 C CA . ASN A 1 310 ? -1.260 16.991 -20.072 1.00 89.56 310 ASN A CA 1
ATOM 2394 C C . ASN A 1 310 ? -1.502 18.235 -19.193 1.00 89.56 310 ASN A C 1
ATOM 2396 O O . ASN A 1 310 ? -2.177 18.131 -18.162 1.00 89.56 310 ASN A O 1
ATOM 2400 N N . PRO A 1 311 ? -0.963 19.411 -19.564 1.00 89.06 311 PRO A N 1
ATOM 2401 C CA . PRO A 1 311 ? -1.298 20.677 -18.915 1.00 89.06 311 PRO A CA 1
ATOM 2402 C C . PRO A 1 311 ? -2.812 20.898 -18.820 1.00 89.06 311 PRO A C 1
ATOM 2404 O O . PRO A 1 311 ? -3.553 20.642 -19.768 1.00 89.06 311 PRO A O 1
ATOM 2407 N N . GLY A 1 312 ? -3.279 21.369 -17.666 1.00 84.62 312 GLY A N 1
ATOM 2408 C CA . GLY A 1 312 ? -4.691 21.632 -17.380 1.00 84.62 312 GLY A CA 1
ATOM 2409 C C . GLY A 1 312 ? -5.533 20.400 -17.032 1.00 84.62 312 GLY A C 1
ATOM 2410 O O . GLY A 1 312 ? -6.697 20.565 -16.665 1.00 84.62 312 GLY A O 1
ATOM 2411 N N . ASP A 1 313 ? -4.979 19.185 -17.102 1.00 82.31 313 ASP A N 1
ATOM 2412 C CA . ASP A 1 313 ? -5.729 17.954 -16.847 1.00 82.31 313 ASP A CA 1
ATOM 2413 C C . ASP A 1 313 ? -6.189 17.846 -15.380 1.00 82.31 313 ASP A C 1
ATOM 2415 O O . ASP A 1 313 ? -5.384 17.911 -14.440 1.00 82.31 313 ASP A O 1
ATOM 2419 N N . ALA A 1 314 ? -7.497 17.646 -15.204 1.00 79.25 314 ALA A N 1
ATOM 2420 C CA . ALA A 1 314 ? -8.181 17.443 -13.927 1.00 79.25 314 ALA A CA 1
ATOM 2421 C C . ALA A 1 314 ? -8.903 16.082 -13.828 1.00 79.25 314 ALA A C 1
ATOM 2423 O O . ALA A 1 314 ? -9.559 15.807 -12.828 1.00 79.25 314 ALA A O 1
ATOM 2424 N N . LYS A 1 315 ? -8.798 15.218 -14.848 1.00 70.69 315 LYS A N 1
ATOM 2425 C CA . LYS A 1 315 ? -9.490 13.917 -14.892 1.00 70.69 315 LYS A CA 1
ATOM 2426 C C . LYS A 1 315 ? -8.842 12.865 -13.989 1.00 70.69 315 LYS A C 1
ATOM 2428 O O . LYS A 1 315 ? -9.522 11.952 -13.543 1.00 70.69 315 LYS A O 1
ATOM 2433 N N . PHE A 1 316 ? -7.544 13.000 -13.713 1.00 65.44 316 PHE A N 1
ATOM 2434 C CA . PHE A 1 316 ? -6.758 12.078 -12.878 1.00 65.44 316 PHE A CA 1
ATOM 2435 C C . PHE A 1 316 ? -6.579 12.563 -11.432 1.00 65.44 316 PHE A C 1
ATOM 2437 O O . PHE A 1 316 ? -5.584 12.238 -10.785 1.00 65.44 316 PHE A O 1
ATOM 2444 N N . ALA A 1 317 ? -7.512 13.373 -10.934 1.00 73.38 317 ALA A N 1
ATOM 2445 C CA . ALA A 1 317 ? -7.528 13.805 -9.544 1.00 73.38 317 ALA A CA 1
ATOM 2446 C C . ALA A 1 317 ? -7.911 12.620 -8.642 1.00 73.38 317 ALA A C 1
ATOM 2448 O O . ALA A 1 317 ? -9.085 12.273 -8.535 1.00 73.38 317 ALA A O 1
ATOM 2449 N N . LEU A 1 318 ? -6.915 11.986 -8.022 1.00 84.75 318 LEU A N 1
ATOM 2450 C CA . LEU A 1 318 ? -7.125 10.934 -7.029 1.00 84.75 318 LEU A CA 1
ATOM 2451 C C . LEU A 1 318 ? -6.945 11.546 -5.643 1.00 84.75 318 LEU A C 1
ATOM 2453 O O . LEU A 1 318 ? -5.881 12.101 -5.360 1.00 84.75 318 LEU A O 1
ATOM 2457 N N . GLY A 1 319 ? -7.978 11.459 -4.803 1.00 91.56 319 GLY A N 1
ATOM 2458 C CA . GLY A 1 319 ? -7.908 11.903 -3.411 1.00 91.56 319 GLY A CA 1
ATOM 2459 C C . GLY A 1 319 ? -6.924 11.067 -2.580 1.00 91.56 319 GLY A C 1
ATOM 2460 O O . GLY A 1 319 ? -6.398 10.069 -3.076 1.00 91.56 319 GLY A O 1
ATOM 2461 N N . PRO A 1 320 ? -6.652 11.459 -1.324 1.00 96.44 320 PRO A N 1
ATOM 2462 C CA . PRO A 1 320 ? -5.803 10.682 -0.424 1.00 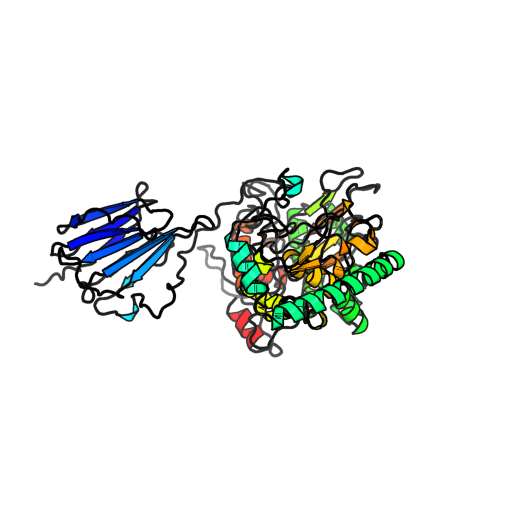96.44 320 PRO A CA 1
ATOM 2463 C C . PRO A 1 320 ? -6.312 9.249 -0.252 1.00 96.44 320 PRO A C 1
ATOM 2465 O O . PRO A 1 320 ? -7.466 9.023 0.111 1.00 96.44 320 PRO A O 1
ATOM 2468 N N . HIS A 1 321 ? -5.447 8.278 -0.526 1.00 97.00 321 HIS A N 1
ATOM 2469 C CA . HIS A 1 321 ? -5.785 6.861 -0.453 1.00 97.00 321 HIS A CA 1
ATOM 2470 C C . HIS A 1 321 ? -4.573 5.992 -0.125 1.00 97.00 321 HIS A C 1
ATOM 2472 O O . HIS A 1 321 ? -3.425 6.437 -0.202 1.00 97.00 321 HIS A O 1
ATOM 2478 N N . MET A 1 322 ? -4.852 4.736 0.217 1.00 96.12 322 MET A N 1
ATOM 2479 C CA . MET A 1 322 ? -3.880 3.652 0.326 1.00 96.12 322 MET A CA 1
ATOM 2480 C C . MET A 1 322 ? -4.327 2.488 -0.566 1.00 96.12 322 MET A C 1
ATOM 2482 O O . MET A 1 322 ? -5.504 2.120 -0.574 1.00 96.12 322 MET A O 1
ATOM 2486 N N . ASP A 1 323 ? -3.389 1.896 -1.302 1.00 94.12 323 ASP A N 1
ATOM 2487 C CA . ASP A 1 323 ? -3.626 0.662 -2.061 1.00 94.12 323 ASP A CA 1
ATOM 2488 C C . ASP A 1 323 ? -3.275 -0.574 -1.217 1.00 94.12 323 ASP A C 1
ATOM 2490 O O . ASP A 1 323 ? -2.945 -0.468 -0.035 1.00 94.12 323 ASP A O 1
ATOM 2494 N N . GLY A 1 324 ? -3.291 -1.763 -1.830 1.00 89.56 324 GLY A N 1
ATOM 2495 C CA . GLY A 1 324 ? -2.831 -2.988 -1.166 1.00 89.56 324 GLY A CA 1
ATOM 2496 C C . GLY A 1 324 ? -3.884 -3.613 -0.258 1.00 89.56 324 GLY A C 1
ATOM 2497 O O . GLY A 1 324 ? -3.539 -4.209 0.755 1.00 89.56 324 GLY A O 1
ATOM 2498 N N . GLY A 1 325 ? -5.158 -3.460 -0.614 1.00 87.94 325 GLY A N 1
ATOM 2499 C CA . GLY A 1 325 ? -6.300 -3.861 0.201 1.00 87.94 325 GLY A CA 1
ATOM 2500 C C . GLY A 1 325 ? -6.942 -2.662 0.886 1.00 87.94 325 GLY A C 1
ATOM 2501 O O . GLY A 1 325 ? -6.374 -1.570 0.939 1.00 87.94 325 GLY A O 1
ATOM 2502 N N . SER A 1 326 ? -8.148 -2.859 1.389 1.00 93.69 326 SER A N 1
ATOM 2503 C CA . SER A 1 326 ? -8.932 -1.876 2.122 1.00 93.69 326 SER A CA 1
ATOM 2504 C C . SER A 1 326 ? -9.387 -2.520 3.427 1.00 93.69 326 SER A C 1
ATOM 2506 O O . SER A 1 326 ? -8.602 -2.574 4.379 1.00 93.69 326 SER A O 1
ATOM 2508 N N . ILE A 1 327 ? -10.586 -3.107 3.449 1.00 95.38 327 ILE A N 1
ATOM 2509 C CA . ILE A 1 327 ? -11.119 -3.820 4.613 1.00 95.38 327 ILE A CA 1
ATOM 2510 C C . ILE A 1 327 ? -10.282 -5.054 5.001 1.00 95.38 327 ILE A C 1
ATOM 2512 O O . ILE A 1 327 ? -10.299 -5.485 6.157 1.00 95.38 327 ILE A O 1
ATOM 2516 N N . GLU A 1 328 ? -9.504 -5.598 4.060 1.00 95.50 328 GLU A N 1
ATOM 2517 C CA . GLU A 1 328 ? -8.615 -6.745 4.257 1.00 95.50 328 GLU A CA 1
ATOM 2518 C C . GLU A 1 328 ? -7.625 -6.536 5.410 1.00 95.50 328 GLU A C 1
ATOM 2520 O O . GLU A 1 328 ? -7.272 -7.505 6.075 1.00 95.50 328 GLU A O 1
ATOM 2525 N N . ARG A 1 329 ? -7.235 -5.288 5.713 1.00 96.62 329 ARG A N 1
ATOM 2526 C CA . ARG A 1 329 ? -6.323 -4.980 6.831 1.00 96.62 329 ARG A CA 1
ATOM 2527 C C . ARG A 1 329 ? -6.862 -5.388 8.201 1.00 96.62 329 ARG A C 1
ATOM 2529 O O . ARG A 1 329 ? -6.076 -5.684 9.098 1.00 96.62 329 ARG A O 1
ATOM 2536 N N . TRP A 1 330 ? -8.184 -5.405 8.362 1.00 97.81 330 TRP A N 1
ATOM 2537 C CA . TRP A 1 330 ? -8.842 -5.863 9.589 1.00 97.81 330 TRP A CA 1
ATOM 2538 C C . TRP A 1 330 ? -9.380 -7.280 9.450 1.00 97.81 330 TRP A C 1
ATOM 2540 O O . TRP A 1 330 ? -9.371 -8.038 10.417 1.00 97.81 330 TRP A O 1
ATOM 2550 N N . GLU A 1 331 ? -9.888 -7.631 8.272 1.00 96.19 331 GLU A N 1
ATOM 2551 C CA . GLU A 1 331 ? -10.599 -8.889 8.082 1.00 96.19 331 GLU A CA 1
ATOM 2552 C C . GLU A 1 331 ? -9.681 -10.085 7.830 1.00 96.19 331 GLU A C 1
ATOM 2554 O O . GLU A 1 331 ? -9.948 -11.168 8.355 1.00 96.19 331 GLU A O 1
ATOM 2559 N N . ASP A 1 332 ? -8.612 -9.919 7.046 1.00 95.44 332 ASP A N 1
ATOM 2560 C CA . ASP A 1 332 ? -7.664 -11.004 6.825 1.00 95.44 332 ASP A CA 1
ATOM 2561 C C . ASP A 1 332 ? -6.883 -11.256 8.130 1.00 95.44 332 ASP A C 1
ATOM 2563 O O . ASP A 1 332 ? -6.214 -10.351 8.637 1.00 95.44 332 ASP A O 1
ATOM 2567 N N . PRO A 1 333 ? -6.932 -12.469 8.713 1.00 95.06 333 PRO A N 1
ATOM 2568 C CA . PRO A 1 333 ? -6.268 -12.729 9.987 1.00 95.06 333 PRO A CA 1
ATOM 2569 C C . PRO A 1 333 ? -4.741 -12.594 9.939 1.00 95.06 333 PRO A C 1
ATOM 2571 O O . PRO A 1 333 ? -4.133 -12.308 10.971 1.00 95.06 333 PRO A O 1
ATOM 2574 N N . THR A 1 334 ? -4.114 -12.822 8.784 1.00 94.81 334 THR A N 1
ATOM 2575 C CA . THR A 1 334 ? -2.665 -12.665 8.598 1.00 94.81 334 THR A CA 1
ATOM 2576 C C . THR A 1 334 ? -2.312 -11.191 8.437 1.00 94.81 334 THR A C 1
ATOM 2578 O O . THR A 1 334 ? -1.354 -10.721 9.044 1.00 94.81 334 THR A O 1
ATOM 2581 N N . TYR A 1 335 ? -3.109 -10.438 7.680 1.00 95.75 335 TYR A N 1
ATOM 2582 C CA . TYR A 1 335 ? -2.894 -9.010 7.484 1.00 95.75 335 TYR A CA 1
ATOM 2583 C C . TYR A 1 335 ? -3.120 -8.239 8.778 1.00 95.75 335 TYR A C 1
ATOM 2585 O O . TYR A 1 335 ? -2.305 -7.407 9.158 1.00 95.75 335 TYR A O 1
ATOM 2593 N N . ARG A 1 336 ? -4.142 -8.609 9.544 1.00 96.44 336 ARG A N 1
ATOM 2594 C CA . ARG A 1 336 ? -4.380 -8.055 10.875 1.00 96.44 336 ARG A CA 1
ATOM 2595 C C . ARG A 1 336 ? -3.224 -8.309 11.852 1.00 96.44 336 ARG A C 1
ATOM 2597 O O . ARG A 1 336 ? -2.933 -7.434 12.661 1.00 96.44 336 ARG A O 1
ATOM 2604 N N . GLN A 1 337 ? -2.531 -9.451 11.758 1.00 97.06 337 GLN A N 1
ATOM 2605 C CA . GLN A 1 337 ? -1.338 -9.731 12.579 1.00 97.06 337 GLN A CA 1
ATOM 2606 C C . GLN A 1 337 ? -0.174 -8.780 12.283 1.00 97.06 337 GLN A C 1
ATOM 2608 O O . GLN A 1 337 ? 0.588 -8.472 13.192 1.00 97.06 337 GLN A O 1
ATOM 2613 N N . VAL A 1 338 ? -0.053 -8.263 11.054 1.00 97.50 338 VAL A N 1
ATOM 2614 C CA . VAL A 1 338 ? 0.940 -7.219 10.731 1.00 97.50 338 VAL A CA 1
ATOM 2615 C C . VAL A 1 338 ? 0.766 -6.001 11.643 1.00 97.50 338 VAL A C 1
ATOM 2617 O O . VAL A 1 338 ? 1.737 -5.349 12.009 1.00 97.50 338 VAL A O 1
ATOM 2620 N N . TYR A 1 339 ? -0.474 -5.705 12.029 1.00 98.31 339 TYR A N 1
ATOM 2621 C CA . TYR A 1 339 ? -0.838 -4.532 12.814 1.00 98.31 339 TYR A CA 1
ATOM 2622 C C . TYR A 1 339 ? -1.156 -4.865 14.279 1.00 98.31 339 TYR A C 1
ATOM 2624 O O . TYR A 1 339 ? -1.751 -4.043 14.977 1.00 98.31 339 TYR A O 1
ATOM 2632 N N . GLU A 1 340 ? -0.766 -6.044 14.774 1.00 98.00 340 GLU A N 1
ATOM 2633 C CA . GLU A 1 340 ? -1.096 -6.506 16.130 1.00 98.00 340 GLU A CA 1
ATOM 2634 C C . GLU A 1 340 ? -0.663 -5.502 17.208 1.00 98.00 340 GLU A C 1
ATOM 2636 O O . GLU A 1 340 ? -1.441 -5.179 18.104 1.00 98.00 340 GLU A O 1
ATOM 2641 N N . LYS A 1 341 ? 0.541 -4.930 17.089 1.00 98.62 341 LYS A N 1
ATOM 2642 C CA . LYS A 1 341 ? 1.046 -3.902 18.016 1.00 98.62 341 LYS A CA 1
ATOM 2643 C C . LYS A 1 341 ? 0.128 -2.680 18.100 1.00 98.62 341 LYS A C 1
ATOM 2645 O O . LYS A 1 341 ? -0.154 -2.198 19.193 1.00 98.62 341 LYS A O 1
ATOM 2650 N N . ILE A 1 342 ? -0.414 -2.231 16.969 1.00 98.81 342 ILE A N 1
ATOM 2651 C CA . ILE A 1 342 ? -1.380 -1.124 16.918 1.00 98.81 342 ILE A CA 1
ATOM 2652 C C . ILE A 1 342 ? -2.694 -1.533 17.589 1.00 98.81 342 ILE A C 1
ATOM 2654 O O . ILE A 1 342 ? -3.208 -0.821 18.451 1.00 98.81 342 ILE A O 1
ATOM 2658 N N . LEU A 1 343 ? -3.231 -2.694 17.207 1.00 98.62 343 LEU A N 1
ATOM 2659 C CA . LEU A 1 343 ? -4.541 -3.178 17.655 1.00 98.62 343 LEU A CA 1
ATOM 2660 C C . LEU A 1 343 ? -4.550 -3.661 19.116 1.00 98.62 343 LEU A C 1
ATOM 2662 O O . LEU A 1 343 ? -5.618 -3.927 19.665 1.00 98.62 343 LEU A O 1
ATOM 2666 N N . THR A 1 344 ? -3.372 -3.721 19.744 1.00 98.31 344 THR A N 1
ATOM 2667 C CA . THR A 1 344 ? -3.168 -3.990 21.175 1.00 98.31 344 THR A CA 1
ATOM 2668 C C . THR A 1 344 ? -2.760 -2.749 21.985 1.00 98.31 344 THR A C 1
ATOM 2670 O O . THR A 1 344 ? -2.411 -2.852 23.160 1.00 98.31 344 THR A O 1
ATOM 2673 N N . GLY A 1 345 ? -2.789 -1.557 21.374 1.00 98.25 345 GLY A N 1
ATOM 2674 C CA . GLY A 1 345 ? -2.514 -0.278 22.042 1.00 98.25 345 GLY A CA 1
ATOM 2675 C C . GLY A 1 345 ? -1.030 0.085 22.219 1.00 98.25 345 GLY A C 1
ATOM 2676 O O . GLY A 1 345 ? -0.720 1.064 22.905 1.00 98.25 345 GLY A O 1
ATOM 2677 N N . ASN A 1 346 ? -0.120 -0.652 21.578 1.00 98.56 346 ASN A N 1
ATOM 2678 C CA . ASN A 1 346 ? 1.333 -0.437 21.597 1.00 98.56 346 ASN A CA 1
ATOM 2679 C C . ASN A 1 346 ? 1.826 0.051 20.227 1.00 98.56 346 ASN A C 1
ATOM 2681 O O . ASN A 1 346 ? 2.782 -0.482 19.663 1.00 98.56 346 ASN A O 1
ATOM 2685 N N . TRP A 1 347 ? 1.126 1.024 19.643 1.00 98.62 347 TRP A N 1
ATOM 2686 C CA . TRP A 1 347 ? 1.402 1.491 18.285 1.00 98.62 347 TRP A CA 1
ATOM 2687 C C . TRP A 1 347 ? 2.811 2.077 18.135 1.00 98.62 347 TRP A C 1
ATOM 2689 O O . TRP A 1 347 ? 3.380 2.014 17.053 1.00 98.62 347 TRP A O 1
ATOM 2699 N N . GLU A 1 348 ? 3.412 2.583 19.211 1.00 98.19 348 GLU A N 1
ATOM 2700 C CA . GLU A 1 348 ? 4.788 3.087 19.215 1.00 98.19 348 GLU A CA 1
ATOM 2701 C C . GLU A 1 348 ? 5.834 1.994 18.931 1.00 98.19 348 GLU A C 1
ATOM 2703 O O . GLU A 1 348 ? 6.940 2.301 18.489 1.00 98.19 348 GLU A O 1
ATOM 2708 N N . GLU A 1 349 ? 5.488 0.724 19.162 1.00 97.94 349 GLU A N 1
ATOM 2709 C CA . GLU A 1 349 ? 6.333 -0.439 18.863 1.00 97.94 349 GLU A CA 1
ATOM 2710 C C . GLU A 1 349 ? 6.079 -1.021 17.466 1.00 97.94 349 GLU A C 1
ATOM 2712 O O . GLU A 1 349 ? 6.715 -2.003 17.085 1.00 97.94 349 GLU A O 1
ATOM 2717 N N . PHE A 1 350 ? 5.126 -0.477 16.706 1.00 98.06 350 PHE A N 1
ATOM 2718 C CA . PHE A 1 350 ? 4.827 -0.972 15.368 1.00 98.06 350 PHE A CA 1
ATOM 2719 C C . PHE A 1 350 ? 5.959 -0.639 14.392 1.00 98.06 350 PHE A C 1
ATOM 2721 O O . PHE A 1 350 ? 6.239 0.530 14.114 1.00 98.06 350 PHE A O 1
ATOM 2728 N N . ASP A 1 351 ? 6.556 -1.679 13.809 1.00 96.81 351 ASP A N 1
ATOM 2729 C CA . ASP A 1 351 ? 7.514 -1.542 12.720 1.00 96.81 351 ASP A CA 1
ATOM 2730 C C . ASP A 1 351 ? 6.843 -1.813 11.364 1.00 96.81 351 ASP A C 1
ATOM 2732 O O . ASP A 1 351 ? 6.486 -2.939 11.012 1.00 96.81 351 ASP A O 1
ATOM 2736 N N . ALA A 1 352 ? 6.693 -0.764 10.552 1.00 96.81 352 ALA A N 1
ATOM 2737 C CA . ALA A 1 352 ? 6.148 -0.889 9.202 1.00 96.81 352 ALA A CA 1
ATOM 2738 C C . ALA A 1 352 ? 7.034 -1.738 8.269 1.00 96.81 352 ALA A C 1
ATOM 2740 O O . ALA A 1 352 ? 6.544 -2.234 7.255 1.00 96.81 352 ALA A O 1
ATOM 2741 N N . TRP A 1 353 ? 8.308 -1.918 8.619 1.00 96.44 353 TRP A N 1
ATOM 2742 C CA . TRP A 1 353 ? 9.346 -2.504 7.777 1.00 96.44 353 TRP A CA 1
ATOM 2743 C C . TRP A 1 353 ? 9.577 -3.999 8.024 1.00 96.44 353 TRP A C 1
ATOM 2745 O O . TRP A 1 353 ? 10.518 -4.561 7.472 1.00 96.44 353 TRP A O 1
ATOM 2755 N N . GLU A 1 354 ? 8.728 -4.661 8.808 1.00 95.31 354 GLU A N 1
ATOM 2756 C CA . GLU A 1 354 ? 8.774 -6.115 8.993 1.00 95.31 354 GLU A CA 1
ATOM 2757 C C . GLU A 1 354 ? 8.000 -6.843 7.886 1.00 95.31 354 GLU A C 1
ATOM 2759 O O . GLU A 1 354 ? 6.808 -6.610 7.666 1.00 95.31 354 GLU A O 1
ATOM 2764 N N . MET A 1 355 ? 8.677 -7.749 7.180 1.00 92.94 355 MET A N 1
ATOM 2765 C CA . MET A 1 355 ? 8.120 -8.501 6.052 1.00 92.94 355 MET A CA 1
ATOM 2766 C C . MET A 1 355 ? 7.343 -9.753 6.477 1.00 92.94 355 MET A C 1
ATOM 2768 O O . MET A 1 355 ? 6.521 -10.238 5.706 1.00 92.94 355 MET A O 1
ATOM 2772 N N . ASP A 1 356 ? 7.577 -10.266 7.685 1.00 91.12 356 ASP A N 1
ATOM 2773 C CA . ASP A 1 356 ? 7.174 -11.605 8.139 1.00 91.12 356 ASP A CA 1
ATOM 2774 C C . ASP A 1 356 ? 5.740 -11.979 7.790 1.00 91.12 356 ASP A C 1
ATOM 2776 O O . ASP A 1 356 ? 5.488 -12.755 6.871 1.00 91.12 356 ASP A O 1
ATOM 2780 N N . LYS A 1 357 ? 4.772 -11.389 8.492 1.00 93.38 357 LYS A N 1
ATOM 2781 C CA . LYS A 1 357 ? 3.359 -11.655 8.220 1.00 93.38 357 LYS A CA 1
ATOM 2782 C C . LYS A 1 357 ? 2.926 -11.050 6.891 1.00 93.38 357 LYS A C 1
ATOM 2784 O O . LYS A 1 357 ? 2.075 -11.637 6.230 1.00 93.38 357 LYS A O 1
ATOM 2789 N N . ARG A 1 358 ? 3.531 -9.924 6.479 1.00 93.06 358 ARG A N 1
ATOM 2790 C CA . ARG A 1 358 ? 3.204 -9.198 5.237 1.00 93.06 358 ARG A CA 1
ATOM 2791 C C . ARG A 1 358 ? 3.334 -10.082 3.999 1.00 93.06 358 ARG A C 1
ATOM 2793 O O . ARG A 1 358 ? 2.458 -10.028 3.137 1.00 93.06 358 ARG A O 1
ATOM 2800 N N . ALA A 1 359 ? 4.365 -10.926 3.950 1.00 89.31 359 ALA A N 1
ATOM 2801 C CA . ALA A 1 359 ? 4.649 -11.829 2.836 1.00 89.31 359 ALA A CA 1
ATOM 2802 C C . ALA A 1 359 ? 3.506 -12.816 2.526 1.00 89.31 359 ALA A C 1
ATOM 2804 O O . ALA A 1 359 ? 3.367 -13.238 1.375 1.00 89.31 359 ALA A O 1
ATOM 2805 N N . ASP A 1 360 ? 2.675 -13.138 3.524 1.00 89.56 360 ASP A N 1
ATOM 2806 C CA . ASP A 1 360 ? 1.606 -14.140 3.438 1.00 89.56 360 ASP A CA 1
ATOM 2807 C C . ASP A 1 360 ? 0.187 -13.533 3.397 1.00 89.56 360 ASP A C 1
ATOM 2809 O O . ASP A 1 360 ? -0.808 -14.261 3.306 1.00 89.56 360 ASP A O 1
ATOM 2813 N N . THR A 1 361 ? 0.060 -12.205 3.468 1.00 90.12 361 THR A N 1
ATOM 2814 C CA . THR A 1 361 ? -1.245 -11.523 3.557 1.00 90.12 361 THR A CA 1
ATOM 2815 C C . THR A 1 361 ? -2.072 -11.644 2.281 1.00 90.12 361 THR A C 1
ATOM 2817 O O . THR A 1 361 ? -1.542 -11.755 1.172 1.00 90.12 361 THR A O 1
ATOM 2820 N N . VAL A 1 362 ? -3.402 -11.653 2.410 1.00 87.94 362 VAL A N 1
ATOM 2821 C CA . VAL A 1 362 ? -4.335 -11.555 1.276 1.00 87.94 362 VAL A CA 1
ATOM 2822 C C . VAL A 1 362 ? -4.841 -10.119 1.176 1.00 87.94 362 VAL A C 1
ATOM 2824 O O . VAL A 1 362 ? -5.551 -9.644 2.054 1.00 87.94 362 VAL A O 1
ATOM 2827 N N . HIS A 1 363 ? -4.473 -9.435 0.092 1.00 85.19 363 HIS A N 1
ATOM 2828 C CA . HIS A 1 363 ? -4.850 -8.040 -0.167 1.00 85.19 363 HIS A CA 1
ATOM 2829 C C . HIS A 1 363 ? -6.157 -7.898 -0.959 1.00 85.19 363 HIS A C 1
ATOM 2831 O O . HIS A 1 363 ? -6.615 -6.782 -1.189 1.00 85.19 363 HIS A O 1
ATOM 2837 N N . ASP A 1 364 ? -6.731 -9.013 -1.412 1.00 86.00 364 ASP A N 1
ATOM 2838 C CA . ASP A 1 364 ? -7.842 -9.068 -2.355 1.00 86.00 364 ASP A CA 1
ATOM 2839 C C . ASP A 1 364 ? -8.903 -10.112 -1.967 1.00 86.00 364 ASP A C 1
ATOM 2841 O O . ASP A 1 364 ? -9.415 -10.842 -2.819 1.00 86.00 364 ASP A O 1
ATOM 2845 N N . LEU A 1 365 ? -9.300 -10.161 -0.686 1.00 87.75 365 LEU A N 1
ATOM 2846 C CA . LEU A 1 365 ? -10.436 -10.997 -0.251 1.00 87.75 365 LEU A CA 1
ATOM 2847 C C . LEU A 1 365 ? -11.706 -10.697 -1.063 1.00 87.75 365 LEU A C 1
ATOM 2849 O O . LEU A 1 365 ? -12.545 -11.579 -1.268 1.00 87.75 365 LEU A O 1
ATOM 2853 N N . TYR A 1 366 ? -11.817 -9.464 -1.564 1.00 87.81 366 TYR A N 1
ATOM 2854 C CA . TYR A 1 366 ? -12.886 -9.007 -2.441 1.00 87.81 366 TYR A CA 1
ATOM 2855 C C . TYR A 1 366 ? -12.325 -8.569 -3.795 1.00 87.81 366 TYR A C 1
ATOM 2857 O O . TYR A 1 366 ? -12.201 -7.364 -4.034 1.00 87.81 366 TYR A O 1
ATOM 2865 N N . PRO A 1 367 ? -12.056 -9.500 -4.732 1.00 82.62 367 PRO A N 1
ATOM 2866 C CA . PRO A 1 367 ? -11.498 -9.154 -6.035 1.00 82.62 367 PRO A CA 1
ATOM 2867 C C . PRO A 1 367 ? -12.307 -8.048 -6.716 1.00 82.62 367 PRO A C 1
ATOM 2869 O O . PRO A 1 367 ? -13.543 -8.100 -6.758 1.00 82.62 367 PRO A O 1
ATOM 2872 N N . GLY A 1 368 ? -11.616 -7.026 -7.214 1.00 81.31 368 GLY A N 1
ATOM 2873 C CA . GLY A 1 368 ? -12.241 -5.813 -7.724 1.00 81.31 368 GLY A CA 1
ATOM 2874 C C . GLY A 1 368 ? -11.249 -4.873 -8.406 1.00 81.31 368 GLY A C 1
ATOM 2875 O O . GLY A 1 368 ? -10.060 -5.181 -8.516 1.00 81.31 368 GLY A O 1
ATOM 2876 N N . PRO A 1 369 ? -11.707 -3.712 -8.896 1.00 78.56 369 PRO A N 1
ATOM 2877 C CA . PRO A 1 369 ? -10.820 -2.779 -9.583 1.00 78.56 369 PRO A CA 1
ATOM 2878 C C . PRO A 1 369 ? -9.751 -2.149 -8.671 1.00 78.56 369 PRO A C 1
ATOM 2880 O O . PRO A 1 369 ? -8.732 -1.696 -9.183 1.00 78.56 369 PRO A O 1
ATOM 2883 N N . GLY A 1 370 ? -9.962 -2.099 -7.349 1.00 74.81 370 GLY A N 1
ATOM 2884 C CA . GLY A 1 370 ? -8.941 -1.668 -6.379 1.00 74.81 370 GLY A CA 1
ATOM 2885 C C . GLY A 1 370 ? -8.032 -2.797 -5.879 1.00 74.81 370 GLY A C 1
ATOM 2886 O O . GLY A 1 370 ? -7.100 -2.560 -5.120 1.00 74.81 370 GLY A O 1
ATOM 2887 N N . SER A 1 371 ? -8.290 -4.046 -6.278 1.00 81.81 371 SER A N 1
ATOM 2888 C CA . SER A 1 371 ? -7.537 -5.185 -5.757 1.00 81.81 371 SER A CA 1
ATOM 2889 C C . SER A 1 371 ? -6.212 -5.395 -6.494 1.00 81.81 371 SER A C 1
ATOM 2891 O O . SER A 1 371 ? -6.138 -5.234 -7.715 1.00 81.81 371 SER A O 1
ATOM 2893 N N . THR A 1 372 ? -5.191 -5.809 -5.744 1.00 84.00 372 THR A N 1
ATOM 2894 C CA . THR A 1 372 ? -3.864 -6.215 -6.233 1.00 84.00 372 THR A CA 1
ATOM 2895 C C . THR A 1 372 ? -3.644 -7.678 -5.864 1.00 84.00 372 THR A C 1
ATOM 2897 O O . THR A 1 372 ? -3.875 -8.057 -4.716 1.00 84.00 372 THR A O 1
ATOM 2900 N N . GLY A 1 373 ? -3.216 -8.496 -6.820 1.00 82.50 373 GLY A N 1
ATOM 2901 C CA . GLY A 1 373 ? -3.004 -9.933 -6.651 1.00 82.50 373 GLY A CA 1
ATOM 2902 C C . GLY A 1 373 ? -1.679 -10.276 -5.968 1.00 82.50 373 GLY A C 1
ATOM 2903 O O . GLY A 1 373 ? -1.427 -11.439 -5.661 1.00 82.50 373 GLY A O 1
ATOM 2904 N N . LEU A 1 374 ? -0.827 -9.277 -5.716 1.00 88.56 374 LEU A N 1
ATOM 2905 C CA . LEU A 1 374 ? 0.432 -9.439 -4.991 1.00 88.56 374 LEU A CA 1
ATOM 2906 C C . LEU A 1 374 ? 0.715 -8.310 -3.988 1.00 88.56 374 LEU A C 1
ATOM 2908 O O . LEU A 1 374 ? 0.111 -7.230 -4.055 1.00 88.56 374 LEU A O 1
ATOM 2912 N N . PHE A 1 375 ? 1.665 -8.553 -3.079 1.00 90.12 375 PHE A N 1
ATOM 2913 C CA . PHE A 1 375 ? 2.169 -7.553 -2.137 1.00 90.12 375 PHE A CA 1
ATOM 2914 C C . PHE A 1 375 ? 3.275 -6.708 -2.780 1.00 90.12 375 PHE A C 1
ATOM 2916 O O . PHE A 1 375 ? 4.370 -7.199 -3.073 1.00 90.12 375 PHE A O 1
ATOM 2923 N N . ARG A 1 376 ? 3.011 -5.410 -2.963 1.00 92.38 376 ARG A N 1
ATOM 2924 C CA . ARG A 1 376 ? 3.998 -4.428 -3.439 1.00 92.38 376 ARG A CA 1
ATOM 2925 C C . ARG A 1 376 ? 4.644 -3.757 -2.237 1.00 92.38 376 ARG A C 1
ATOM 2927 O O . ARG A 1 376 ? 4.070 -2.807 -1.722 1.00 92.38 376 ARG A O 1
ATOM 2934 N N . SER A 1 377 ? 5.814 -4.228 -1.803 1.00 94.75 377 SER A N 1
ATOM 2935 C CA . SER A 1 377 ? 6.532 -3.680 -0.638 1.00 94.75 377 SER A CA 1
ATOM 2936 C C . SER A 1 377 ? 6.728 -2.165 -0.758 1.00 94.75 377 SER A C 1
ATOM 2938 O O . SER A 1 377 ? 6.421 -1.411 0.169 1.00 94.75 377 SER A O 1
ATOM 2940 N N . TRP A 1 378 ? 7.136 -1.732 -1.953 1.00 97.94 378 TRP A N 1
ATOM 2941 C CA . TRP A 1 378 ? 7.153 -0.336 -2.364 1.00 97.94 378 TRP A CA 1
ATOM 2942 C C . TRP A 1 378 ? 6.314 -0.146 -3.615 1.00 97.94 378 TRP A C 1
ATOM 2944 O O . TRP A 1 378 ? 6.466 -0.881 -4.593 1.00 97.94 378 TRP A O 1
ATOM 2954 N N . GLN A 1 379 ? 5.503 0.900 -3.629 1.00 97.75 379 GLN A N 1
ATOM 2955 C CA . GLN A 1 379 ? 5.067 1.495 -4.879 1.00 97.75 379 GLN A CA 1
ATOM 2956 C C . GLN A 1 379 ? 6.119 2.489 -5.366 1.00 97.75 379 GLN A C 1
ATOM 2958 O O . GLN A 1 379 ? 6.933 2.996 -4.591 1.00 97.75 379 GLN A O 1
ATOM 2963 N N . GLY A 1 380 ? 6.108 2.765 -6.664 1.00 96.94 380 GLY A N 1
ATOM 2964 C CA . GLY A 1 380 ? 7.033 3.725 -7.228 1.00 96.94 380 GLY A CA 1
ATOM 2965 C C . GLY A 1 380 ? 6.835 3.962 -8.710 1.00 96.94 380 GLY A C 1
ATOM 2966 O O . GLY A 1 380 ? 6.146 3.211 -9.414 1.00 96.94 380 GLY A O 1
ATOM 2967 N N . TRP A 1 381 ? 7.445 5.039 -9.182 1.00 96.38 381 TRP A N 1
ATOM 2968 C CA . TRP A 1 381 ? 7.502 5.353 -10.599 1.00 96.38 381 TRP A CA 1
ATOM 2969 C C . TRP A 1 381 ? 8.807 6.046 -10.982 1.00 96.38 381 TRP A C 1
ATOM 2971 O O . TRP A 1 381 ? 9.480 6.669 -10.162 1.00 96.38 381 TRP A O 1
ATOM 2981 N N . THR A 1 382 ? 9.148 5.937 -12.264 1.00 96.38 382 THR A N 1
ATOM 2982 C CA . THR A 1 382 ? 10.285 6.617 -12.895 1.00 96.38 382 THR A CA 1
ATOM 2983 C C . THR A 1 382 ? 9.794 7.784 -13.735 1.00 96.38 382 THR A C 1
ATOM 2985 O O . THR A 1 382 ? 8.862 7.639 -14.529 1.00 96.38 382 THR A O 1
ATOM 2988 N N . SER A 1 383 ? 10.423 8.938 -13.549 1.00 95.25 383 SER A N 1
ATOM 2989 C CA . SER A 1 383 ? 10.135 10.180 -14.255 1.00 95.25 383 SER A CA 1
ATOM 2990 C C . SER A 1 383 ? 10.662 10.135 -15.689 1.00 95.25 383 SER A C 1
ATOM 2992 O O . SER A 1 383 ? 11.847 9.874 -15.904 1.00 95.25 383 SER A O 1
ATOM 2994 N N . LEU A 1 384 ? 9.808 10.435 -16.667 1.00 92.62 384 LEU A N 1
ATOM 2995 C CA . LEU A 1 384 ? 10.198 10.655 -18.068 1.00 92.62 384 LEU A CA 1
ATOM 2996 C C . LEU A 1 384 ? 10.080 12.137 -18.460 1.00 92.62 384 LEU A C 1
ATOM 2998 O O . LEU A 1 384 ? 10.775 12.608 -19.355 1.00 92.62 384 LEU A O 1
ATOM 3002 N N . SER A 1 385 ? 9.231 12.884 -17.755 1.00 88.00 385 SER A N 1
ATOM 3003 C CA . SER A 1 385 ? 9.125 14.347 -17.776 1.00 88.00 385 SER A CA 1
ATOM 3004 C C . SER A 1 385 ? 8.618 14.852 -16.415 1.00 88.00 385 SER A C 1
ATOM 3006 O O . SER A 1 385 ? 8.364 14.041 -15.530 1.00 88.00 385 SER A O 1
ATOM 3008 N N . GLU A 1 386 ? 8.508 16.176 -16.211 1.00 78.62 386 GLU A N 1
ATOM 3009 C CA . GLU A 1 386 ? 8.106 16.766 -14.916 1.00 78.62 386 GLU A CA 1
ATOM 3010 C C . GLU A 1 386 ? 6.879 16.045 -14.327 1.00 78.62 386 GLU A C 1
ATOM 3012 O O . GLU A 1 386 ? 5.838 15.991 -14.966 1.00 78.62 386 GLU A O 1
ATOM 3017 N N . GLY A 1 387 ? 6.996 15.477 -13.124 1.00 72.81 387 GLY A N 1
ATOM 3018 C CA . GLY A 1 387 ? 5.943 14.690 -12.476 1.00 72.81 387 GLY A CA 1
ATOM 3019 C C . GLY A 1 387 ? 5.646 15.181 -11.063 1.00 72.81 387 GLY A C 1
ATOM 3020 O O . GLY A 1 387 ? 6.502 15.785 -10.421 1.00 72.81 387 GLY A O 1
ATOM 3021 N N . THR A 1 388 ? 4.433 14.917 -10.576 1.00 84.25 388 THR A N 1
ATOM 3022 C CA . THR A 1 388 ? 3.990 15.294 -9.226 1.00 84.25 388 THR A CA 1
ATOM 3023 C C . THR A 1 388 ? 3.241 14.156 -8.524 1.00 84.25 388 THR A C 1
ATOM 3025 O O . THR A 1 388 ? 2.673 13.264 -9.181 1.00 84.25 388 THR A O 1
ATOM 3028 N N . LEU A 1 389 ? 3.292 14.179 -7.189 1.00 92.44 389 LEU A N 1
ATOM 3029 C CA . LEU A 1 389 ? 2.584 13.295 -6.264 1.00 92.44 389 LEU A CA 1
ATOM 3030 C C . LEU A 1 389 ? 2.502 13.980 -4.890 1.00 92.44 389 LEU A C 1
ATOM 3032 O O . LEU A 1 389 ? 3.465 14.619 -4.458 1.00 92.44 389 LEU A O 1
ATOM 3036 N N . LEU A 1 390 ? 1.376 13.809 -4.200 1.00 94.88 390 LEU A N 1
ATOM 3037 C CA . LEU A 1 390 ? 1.210 14.185 -2.799 1.00 94.88 390 LEU A CA 1
ATOM 3038 C C . LEU A 1 390 ? 1.399 12.952 -1.909 1.00 94.88 390 LEU A C 1
ATOM 3040 O O . LEU A 1 390 ? 0.870 11.884 -2.223 1.00 94.88 390 LEU A O 1
ATOM 3044 N N . LEU A 1 391 ? 2.101 13.108 -0.791 1.00 97.06 391 LEU A N 1
ATOM 3045 C CA . LEU A 1 391 ? 2.422 12.049 0.167 1.00 97.06 391 LEU A CA 1
ATOM 3046 C C . LEU A 1 391 ? 2.142 12.529 1.594 1.00 97.06 391 LEU A C 1
ATOM 3048 O O . LEU A 1 391 ? 2.384 13.692 1.914 1.00 97.06 391 LEU A O 1
ATOM 3052 N N . TYR A 1 392 ? 1.683 11.624 2.455 1.00 97.75 392 TYR A N 1
ATOM 3053 C CA . TYR A 1 392 ? 1.634 11.854 3.898 1.00 97.75 392 TYR A CA 1
ATOM 3054 C C . TYR A 1 392 ? 2.864 11.196 4.568 1.00 97.75 392 TYR A C 1
ATOM 3056 O O . TYR A 1 392 ? 2.944 9.960 4.583 1.00 97.75 392 TYR A O 1
ATOM 3064 N N . PRO A 1 393 ? 3.817 11.972 5.121 1.00 95.31 393 PRO A N 1
ATOM 3065 C CA . PRO A 1 393 ? 5.014 11.447 5.797 1.00 95.31 393 PRO A CA 1
ATOM 3066 C C . PRO A 1 393 ? 4.703 10.872 7.197 1.00 95.31 393 PRO A C 1
ATOM 3068 O O . PRO A 1 393 ? 3.625 11.091 7.724 1.00 95.31 393 PRO A O 1
ATOM 3071 N N . PHE A 1 394 ? 5.651 10.189 7.848 1.00 96.19 394 PHE A N 1
ATOM 3072 C CA . PHE A 1 394 ? 5.489 9.588 9.194 1.00 96.19 394 PHE A CA 1
ATOM 3073 C C . PHE A 1 394 ? 4.614 8.332 9.197 1.00 96.19 394 PHE A C 1
ATOM 3075 O O . PHE A 1 394 ? 3.465 8.315 9.636 1.00 96.19 394 PHE A O 1
ATOM 3082 N N . ILE A 1 395 ? 5.162 7.249 8.641 1.00 96.56 395 ILE A N 1
ATOM 3083 C CA . ILE A 1 395 ? 4.415 6.020 8.359 1.00 96.56 395 ILE A CA 1
ATOM 3084 C C . ILE A 1 395 ? 3.780 5.372 9.592 1.00 96.56 395 ILE A C 1
ATOM 3086 O O . ILE A 1 395 ? 2.663 4.865 9.471 1.00 96.56 395 ILE A O 1
ATOM 3090 N N . CYS A 1 396 ? 4.449 5.386 10.746 1.00 97.94 396 CYS A N 1
ATOM 3091 C CA . CYS A 1 396 ? 3.965 4.702 11.941 1.00 97.94 396 CYS A CA 1
ATOM 3092 C C . CYS A 1 396 ? 2.653 5.325 12.438 1.00 97.94 396 CYS A C 1
ATOM 3094 O O . CYS A 1 396 ? 1.626 4.646 12.496 1.00 97.94 396 CYS A O 1
ATOM 3096 N N . GLU A 1 397 ? 2.649 6.631 12.695 1.00 98.38 397 GLU A N 1
ATOM 3097 C CA . GLU A 1 397 ? 1.529 7.347 13.304 1.00 98.38 397 GLU A CA 1
ATOM 3098 C C . GLU A 1 397 ? 0.276 7.288 12.431 1.00 98.38 397 GLU A C 1
ATOM 3100 O O . GLU A 1 397 ? -0.804 6.909 12.885 1.00 98.38 397 GLU A O 1
ATOM 3105 N N . ARG A 1 398 ? 0.401 7.598 11.140 1.00 96.25 398 ARG A N 1
ATOM 3106 C CA . ARG A 1 398 ? -0.773 7.615 10.256 1.00 96.25 398 ARG A CA 1
ATOM 3107 C C . ARG A 1 398 ? -1.288 6.220 9.887 1.00 96.25 398 ARG A C 1
ATOM 3109 O O . ARG A 1 398 ? -2.495 6.071 9.703 1.00 96.25 398 ARG A O 1
ATOM 3116 N N . THR A 1 399 ? -0.427 5.197 9.831 1.00 98.19 399 THR A N 1
ATOM 3117 C CA . THR A 1 399 ? -0.888 3.799 9.692 1.00 98.19 399 THR A CA 1
ATOM 3118 C C . THR A 1 399 ? -1.641 3.375 10.948 1.00 98.19 399 THR A C 1
ATOM 3120 O O . THR A 1 399 ? -2.749 2.853 10.853 1.00 98.19 399 THR A O 1
ATOM 3123 N N . SER A 1 400 ? -1.098 3.696 12.124 1.00 98.75 400 SER A N 1
ATOM 3124 C CA . SER A 1 400 ? -1.737 3.431 13.415 1.00 98.75 400 SER A CA 1
ATOM 3125 C C . SER A 1 400 ? -3.103 4.098 13.522 1.00 98.75 400 SER A C 1
ATOM 3127 O O . SER A 1 400 ? -4.079 3.462 13.920 1.00 98.75 400 SER A O 1
ATOM 3129 N N . TYR A 1 401 ? -3.200 5.355 13.083 1.00 98.75 401 TYR A N 1
ATOM 3130 C CA . TYR A 1 401 ? -4.458 6.091 13.103 1.00 98.75 401 TYR A CA 1
ATOM 3131 C C . TYR A 1 401 ? -5.485 5.441 12.190 1.00 98.75 401 TYR A C 1
ATOM 3133 O O . TYR A 1 401 ? -6.614 5.222 12.617 1.00 98.75 401 TYR A O 1
ATOM 3141 N N . MET A 1 402 ? -5.089 5.094 10.962 1.00 98.00 402 MET A N 1
ATOM 3142 C CA . MET A 1 402 ? -5.976 4.422 10.019 1.00 98.00 402 MET A CA 1
ATOM 3143 C C . MET A 1 402 ? -6.510 3.111 10.612 1.00 98.00 402 MET A C 1
ATOM 3145 O O . MET A 1 402 ? -7.722 2.924 10.621 1.00 98.00 402 MET A O 1
ATOM 3149 N N . LEU A 1 403 ? -5.655 2.270 11.209 1.00 98.62 403 LEU A N 1
ATOM 3150 C CA . LEU A 1 403 ? -6.067 0.984 11.793 1.00 98.62 403 LEU A CA 1
ATOM 3151 C C . LEU A 1 403 ? -6.968 1.133 13.027 1.00 98.62 403 LEU A C 1
ATOM 3153 O O . LEU A 1 403 ? -7.911 0.354 13.185 1.00 98.62 403 LEU A O 1
ATOM 3157 N N . MET A 1 404 ? -6.702 2.113 13.896 1.00 98.75 404 MET A N 1
ATO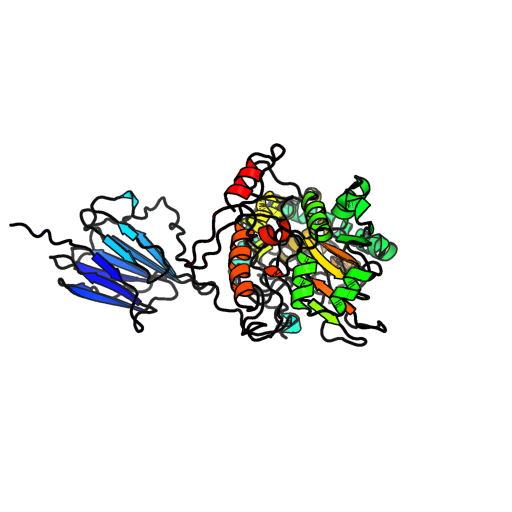M 3158 C CA . MET A 1 404 ? -7.509 2.346 15.101 1.00 98.75 404 MET A CA 1
ATOM 3159 C C . MET A 1 404 ? -8.808 3.098 14.802 1.00 98.75 404 MET A C 1
ATOM 3161 O O . MET A 1 404 ? -9.784 2.938 15.532 1.00 98.75 404 MET A O 1
ATOM 3165 N N . ARG A 1 405 ? -8.860 3.907 13.737 1.00 98.38 405 ARG A N 1
ATOM 3166 C CA . ARG A 1 405 ? -9.979 4.816 13.453 1.00 98.38 405 ARG A CA 1
ATOM 3167 C C . ARG A 1 405 ? -11.356 4.133 13.427 1.00 98.38 405 ARG A C 1
ATOM 3169 O O . ARG A 1 405 ? -12.269 4.727 14.003 1.00 98.38 405 ARG A O 1
ATOM 3176 N N . PRO A 1 406 ? -11.554 2.943 12.824 1.00 98.00 406 PRO A N 1
ATOM 3177 C CA . PRO A 1 406 ? -12.841 2.240 12.870 1.00 98.00 406 PRO A CA 1
ATOM 3178 C C . PRO A 1 406 ? -13.267 1.775 14.265 1.00 98.00 406 PRO A C 1
ATOM 3180 O O . PRO A 1 406 ? -14.454 1.547 14.490 1.00 98.00 406 PRO A O 1
ATOM 3183 N N . LEU A 1 407 ? -12.320 1.616 15.195 1.00 98.62 407 LEU A N 1
ATOM 3184 C CA . LEU A 1 407 ? -12.591 1.159 16.560 1.00 98.62 407 LEU A CA 1
ATOM 3185 C C . LEU A 1 407 ? -13.134 2.279 17.449 1.00 98.62 407 LEU A C 1
ATOM 3187 O O . LEU A 1 407 ? -13.620 1.988 18.535 1.00 98.62 407 LEU A O 1
ATOM 3191 N N . PHE A 1 408 ? -13.068 3.537 17.000 1.00 98.56 408 PHE A N 1
ATOM 3192 C CA . PHE A 1 408 ? -13.522 4.705 17.747 1.00 98.56 408 PHE A CA 1
ATOM 3193 C C . PHE A 1 408 ? -14.635 5.455 17.015 1.00 98.56 408 PHE A C 1
ATOM 3195 O O . PHE A 1 408 ? -14.619 5.618 15.791 1.00 98.56 408 PHE A O 1
ATOM 3202 N N . LYS A 1 409 ? -15.580 5.998 17.778 1.00 97.31 409 LYS A N 1
ATOM 3203 C CA . LYS A 1 409 ? -16.610 6.926 17.297 1.00 97.31 409 LYS A CA 1
ATOM 3204 C C . LYS A 1 409 ? -16.622 8.201 18.142 1.00 97.31 409 LYS A C 1
ATOM 3206 O O . LYS A 1 409 ? -16.227 8.157 19.309 1.00 97.31 409 LYS A O 1
ATOM 3211 N N . PRO A 1 410 ? -17.056 9.339 17.575 1.00 97.31 410 PRO A N 1
ATOM 3212 C CA . PRO A 1 410 ? -17.229 10.543 18.364 1.00 97.31 410 PRO A CA 1
ATOM 3213 C C . PRO A 1 410 ? -18.447 10.401 19.291 1.00 97.31 410 PRO A C 1
ATOM 3215 O O . PRO A 1 410 ? -19.509 9.960 18.853 1.00 97.31 410 PRO A O 1
ATOM 3218 N N . LYS A 1 411 ? -18.310 10.834 20.546 1.00 97.50 411 LYS A N 1
ATOM 3219 C CA . LYS A 1 411 ? -19.397 10.938 21.531 1.00 97.50 411 LYS A CA 1
ATOM 3220 C C . LYS A 1 411 ? -20.391 12.026 21.137 1.00 97.50 411 LYS A C 1
ATOM 3222 O O . LYS A 1 411 ? -21.596 11.851 21.290 1.00 97.50 411 LYS A O 1
ATOM 3227 N N . LYS A 1 412 ? -19.880 13.153 20.630 1.00 97.31 412 LYS A N 1
ATOM 3228 C CA . LYS A 1 412 ? -20.667 14.274 20.108 1.00 97.31 412 LYS A CA 1
ATOM 3229 C C . LYS A 1 412 ? -20.256 14.616 18.674 1.00 97.31 412 LYS A C 1
ATOM 3231 O O . LYS A 1 412 ? -19.060 14.613 18.355 1.00 97.31 412 LYS A O 1
ATOM 3236 N N . PRO A 1 413 ? -21.216 14.934 17.793 1.00 95.19 413 PRO A N 1
ATOM 3237 C CA . PRO A 1 413 ? -20.948 15.240 16.397 1.00 95.19 413 PRO A CA 1
ATOM 3238 C C . PRO A 1 413 ? -20.259 16.603 16.226 1.00 95.19 413 PRO A C 1
ATOM 3240 O O . PRO A 1 413 ? -20.406 17.511 17.041 1.00 95.19 413 PRO A O 1
ATOM 3243 N N . LYS A 1 414 ? -19.538 16.767 15.109 1.00 93.62 414 LYS A N 1
ATOM 3244 C CA . LYS A 1 414 ? -18.762 17.977 14.774 1.00 93.62 414 LYS A CA 1
ATOM 3245 C C . LYS A 1 414 ? -19.540 19.302 14.909 1.00 93.62 414 LYS A C 1
ATOM 3247 O O . LYS A 1 414 ? -18.952 20.240 15.436 1.00 93.62 414 LYS A O 1
ATOM 3252 N N . PRO A 1 415 ? -20.827 19.414 14.507 1.00 95.94 415 PRO A N 1
ATOM 3253 C CA . PRO A 1 415 ? -21.586 20.663 14.638 1.00 95.94 415 PRO A CA 1
ATOM 3254 C C . PRO A 1 415 ? -21.834 21.143 16.077 1.00 95.94 415 PRO A C 1
ATOM 3256 O O . PRO A 1 415 ? -22.220 22.294 16.257 1.00 95.94 415 PRO A O 1
ATOM 3259 N N . GLU A 1 416 ? -21.632 20.301 17.098 1.00 96.50 416 GLU A N 1
ATOM 3260 C CA . GLU A 1 416 ? -21.780 20.696 18.509 1.00 96.50 416 GLU A CA 1
ATOM 3261 C C . GLU A 1 416 ? -20.550 21.424 19.079 1.00 96.50 416 GLU A C 1
ATOM 3263 O O . GLU A 1 416 ? -20.594 21.913 20.209 1.00 96.50 416 GLU A O 1
ATOM 3268 N N . PHE A 1 417 ? -19.458 21.523 18.317 1.00 96.44 417 PHE A N 1
ATOM 3269 C CA . PHE A 1 417 ? -18.227 22.188 18.738 1.00 96.44 417 PHE A CA 1
ATOM 3270 C C . PHE A 1 417 ? -18.004 23.475 17.947 1.00 96.44 417 PHE A C 1
ATOM 3272 O O . PHE A 1 417 ? -18.176 23.513 16.730 1.00 96.44 417 PHE A O 1
ATOM 3279 N N . GLN A 1 418 ? -17.581 24.534 18.640 1.00 91.88 418 GLN A N 1
ATOM 3280 C CA . GLN A 1 418 ? -17.219 25.806 18.004 1.00 91.88 418 GLN A CA 1
ATOM 3281 C C . GLN A 1 418 ? -15.823 25.759 17.383 1.00 91.88 418 GLN A C 1
ATOM 3283 O O . GLN A 1 418 ? -15.564 26.427 16.384 1.00 91.88 418 GLN A O 1
ATOM 3288 N N . ASP A 1 419 ? -14.927 24.964 17.967 1.00 92.88 419 ASP A N 1
ATOM 3289 C CA . ASP A 1 419 ? -13.556 24.819 17.514 1.00 92.88 419 ASP A CA 1
ATOM 3290 C C . ASP A 1 419 ? -13.235 23.361 17.153 1.00 92.88 419 ASP A C 1
ATOM 3292 O O . ASP A 1 419 ? -13.714 22.398 17.760 1.00 92.88 419 ASP A O 1
ATOM 3296 N N . ARG A 1 420 ? -12.411 23.198 16.114 1.00 93.69 420 ARG A N 1
ATOM 3297 C CA . ARG A 1 420 ? -12.012 21.882 15.603 1.00 93.69 420 ARG A CA 1
ATOM 3298 C C . ARG A 1 420 ? -11.210 21.095 16.641 1.00 93.69 420 ARG A C 1
ATOM 3300 O O . ARG A 1 420 ? -11.355 19.879 16.711 1.00 93.69 420 ARG A O 1
ATOM 3307 N N . LYS A 1 421 ? -10.379 21.769 17.440 1.00 94.38 421 LYS A N 1
ATOM 3308 C CA . LYS A 1 421 ? -9.485 21.125 18.408 1.00 94.38 421 LYS A CA 1
ATOM 3309 C C . LYS A 1 421 ? -10.272 20.419 19.516 1.00 94.38 421 LYS A C 1
ATOM 3311 O O . LYS A 1 421 ? -9.912 19.311 19.893 1.00 94.38 421 LYS A O 1
ATOM 3316 N N . ALA A 1 422 ? -11.371 21.005 19.978 1.00 96.12 422 ALA A N 1
ATOM 3317 C CA . ALA A 1 422 ? -12.277 20.423 20.957 1.00 96.12 422 ALA A CA 1
ATOM 3318 C C . ALA A 1 422 ? -13.036 19.224 20.381 1.00 96.12 422 ALA A C 1
ATOM 3320 O O . ALA A 1 422 ? -13.154 18.208 21.061 1.00 96.12 422 ALA A O 1
ATOM 3321 N N . TYR A 1 423 ? -13.475 19.292 19.116 1.00 97.50 423 TYR A N 1
ATOM 3322 C CA . TYR A 1 423 ? -14.071 18.136 18.435 1.00 97.50 423 TYR A CA 1
ATOM 3323 C C . TYR A 1 423 ? -13.091 16.954 18.320 1.00 97.50 423 TYR A C 1
ATOM 3325 O O . TYR A 1 423 ? -13.487 15.801 18.502 1.00 97.50 423 TYR A O 1
ATOM 3333 N N . LEU A 1 424 ? -11.820 17.247 18.030 1.00 97.50 424 LEU A N 1
ATOM 3334 C CA . LEU A 1 424 ? -10.737 16.265 17.902 1.00 97.50 424 LEU A CA 1
ATOM 3335 C C . LEU A 1 424 ? -10.105 15.856 19.237 1.00 97.50 424 LEU A C 1
ATOM 3337 O O . LEU A 1 424 ? -9.232 14.995 19.251 1.00 97.50 424 LEU A O 1
ATOM 3341 N N . SER A 1 425 ? -10.523 16.444 20.359 1.00 97.19 425 SER A N 1
ATOM 3342 C CA . SER A 1 425 ? -10.000 16.067 21.671 1.00 97.19 425 SER A CA 1
ATOM 3343 C C . SER A 1 425 ? -10.269 14.582 21.934 1.00 97.19 425 SER A C 1
ATOM 3345 O O . SER A 1 425 ? -11.406 14.154 21.710 1.00 97.19 425 SER A O 1
ATOM 3347 N N . PRO A 1 426 ? -9.300 13.810 22.471 1.00 96.94 426 PRO A N 1
ATOM 3348 C CA . PRO A 1 426 ? -9.505 12.410 22.850 1.00 96.94 426 PRO A CA 1
ATOM 3349 C C . PRO A 1 426 ? -10.758 12.186 23.707 1.00 96.94 426 PRO A C 1
ATOM 3351 O O . PRO A 1 426 ? -11.425 11.163 23.571 1.00 96.94 426 PRO A O 1
ATOM 3354 N N . ASP A 1 427 ? -11.127 13.166 24.537 1.00 96.94 427 ASP A N 1
ATOM 3355 C CA . ASP A 1 427 ? -12.305 13.107 25.409 1.00 96.94 427 ASP A CA 1
ATOM 3356 C C . ASP A 1 427 ? -13.626 12.971 24.643 1.00 96.94 427 ASP A C 1
ATOM 3358 O O . ASP A 1 427 ? -14.596 12.425 25.182 1.00 96.94 427 ASP A O 1
ATOM 3362 N N . ASN A 1 428 ? -13.674 13.436 23.391 1.00 98.25 428 ASN A N 1
ATOM 3363 C CA . ASN A 1 428 ? -14.834 13.306 22.517 1.00 98.25 428 ASN A CA 1
ATOM 3364 C C . ASN A 1 428 ? -14.881 11.956 21.783 1.00 98.25 428 ASN A C 1
ATOM 3366 O O . ASN A 1 428 ? -15.769 11.762 20.964 1.00 98.25 428 ASN A O 1
ATOM 3370 N N . TRP A 1 429 ? -13.977 11.012 22.047 1.00 98.38 429 TRP A N 1
ATOM 3371 C CA . TRP A 1 429 ? -13.958 9.711 21.375 1.00 98.38 429 TRP A CA 1
ATOM 3372 C C . TRP A 1 429 ? -14.174 8.568 22.364 1.00 98.38 429 TRP A C 1
ATOM 3374 O O . TRP A 1 429 ? -13.770 8.626 23.526 1.00 98.38 429 TRP A O 1
ATOM 3384 N N . GLU A 1 430 ? -14.858 7.529 21.903 1.00 98.50 430 GLU A N 1
ATOM 3385 C CA . GLU A 1 430 ? -15.082 6.287 22.642 1.00 98.50 430 GLU A CA 1
ATOM 3386 C C . GLU A 1 430 ? -15.011 5.082 21.712 1.00 98.50 430 GLU A C 1
ATOM 3388 O O . GLU A 1 430 ? -15.170 5.220 20.497 1.00 98.50 430 GLU A O 1
ATOM 3393 N N . LEU A 1 431 ? -14.780 3.904 22.291 1.00 98.69 431 LEU A N 1
ATOM 3394 C CA . LEU A 1 431 ? -14.784 2.650 21.551 1.00 98.69 431 LEU A CA 1
ATOM 3395 C C . LEU A 1 431 ? -16.167 2.376 20.954 1.00 98.69 431 LEU A C 1
ATOM 3397 O O . LEU A 1 431 ? -17.198 2.533 21.609 1.00 98.69 431 LEU A O 1
ATOM 3401 N N . ASP A 1 432 ? -16.182 1.948 19.700 1.00 98.00 432 ASP A N 1
ATOM 3402 C CA . ASP A 1 432 ? -17.401 1.684 18.956 1.00 98.00 432 ASP A CA 1
ATOM 3403 C C . ASP A 1 432 ? -17.773 0.198 18.997 1.00 98.00 432 ASP A C 1
ATOM 3405 O O . ASP A 1 432 ? -17.207 -0.623 18.279 1.00 98.00 432 ASP A O 1
ATOM 3409 N N . PHE A 1 433 ? -18.769 -0.139 19.815 1.00 97.00 433 PHE A N 1
ATOM 3410 C CA . PHE A 1 433 ? -19.317 -1.496 19.930 1.00 97.00 433 PHE A CA 1
ATOM 3411 C C . PHE A 1 433 ? -20.613 -1.711 19.147 1.00 97.00 433 PHE A C 1
ATOM 3413 O O . PHE A 1 433 ? -21.185 -2.809 19.211 1.00 97.00 433 PHE A O 1
ATOM 3420 N N . ASP A 1 434 ? -21.079 -0.679 18.436 1.00 95.25 434 ASP A N 1
ATOM 3421 C CA . ASP A 1 434 ? -22.476 -0.587 18.003 1.00 95.25 434 ASP A CA 1
ATOM 3422 C C . ASP A 1 434 ? -22.635 -0.348 16.502 1.00 95.25 434 ASP A C 1
ATOM 3424 O O . ASP A 1 434 ? -23.735 -0.522 15.982 1.00 95.25 434 ASP A O 1
ATOM 3428 N N . THR A 1 435 ? -21.573 0.051 15.792 1.00 94.88 435 THR A N 1
ATOM 3429 C CA . THR A 1 435 ? -21.656 0.302 14.348 1.00 94.88 435 THR A CA 1
ATOM 3430 C C . THR A 1 435 ? -20.694 -0.555 13.538 1.00 94.88 435 THR A C 1
ATOM 3432 O O . THR A 1 435 ? -19.553 -0.817 13.924 1.00 94.88 435 THR A O 1
ATOM 3435 N N . THR A 1 436 ? -21.130 -0.929 12.339 1.00 95.50 436 THR A N 1
ATOM 3436 C CA . THR A 1 436 ? -20.309 -1.600 11.323 1.00 95.50 436 THR A CA 1
ATOM 3437 C C . THR A 1 436 ? -19.493 -0.611 10.485 1.00 95.50 436 THR A C 1
ATOM 3439 O O . THR A 1 436 ? -19.067 -0.927 9.374 1.00 95.50 436 THR A O 1
ATOM 3442 N N . ASN A 1 437 ? -19.291 0.613 10.982 1.00 94.94 437 ASN A N 1
ATOM 3443 C CA . ASN A 1 437 ? -18.584 1.648 10.248 1.00 94.94 437 ASN A CA 1
ATOM 3444 C C . ASN A 1 437 ? -17.075 1.359 10.201 1.00 94.94 437 ASN A C 1
ATOM 3446 O O . ASN A 1 437 ? -16.435 1.255 11.250 1.00 94.94 437 ASN A O 1
ATOM 3450 N N . PHE A 1 438 ? -16.521 1.267 8.995 1.00 96.69 438 PHE A N 1
ATOM 3451 C CA . PHE A 1 438 ? -15.086 1.251 8.713 1.00 96.69 438 PHE A CA 1
ATOM 3452 C C . PHE A 1 438 ? -14.820 2.383 7.715 1.00 96.69 438 PHE A C 1
ATOM 3454 O O . PHE A 1 438 ? -15.017 2.183 6.513 1.00 96.69 438 PHE A O 1
ATOM 3461 N N . PRO A 1 439 ? -14.489 3.594 8.207 1.00 95.62 439 PRO A N 1
ATOM 3462 C CA . PRO A 1 439 ? -14.527 4.789 7.378 1.00 95.62 439 PRO A CA 1
ATOM 3463 C C . PRO A 1 439 ? -13.620 4.689 6.149 1.00 95.62 439 PRO A C 1
ATOM 3465 O O . PRO A 1 439 ? -12.424 4.416 6.266 1.00 95.62 439 PRO A O 1
ATOM 3468 N N . GLY A 1 440 ? -14.189 4.914 4.965 1.00 94.94 440 GLY A N 1
ATOM 3469 C CA . GLY A 1 440 ? -13.459 4.836 3.695 1.00 94.94 440 GLY A CA 1
ATOM 3470 C C . GLY A 1 440 ? -12.901 3.449 3.343 1.00 94.94 440 GLY A C 1
ATOM 3471 O O . GLY A 1 440 ? -12.009 3.370 2.495 1.00 94.94 440 GLY A O 1
ATOM 3472 N N . SER A 1 441 ? -13.407 2.372 3.965 1.00 95.00 441 SER A N 1
ATOM 3473 C CA . SER A 1 441 ? -12.924 0.995 3.766 1.00 95.00 441 SER A CA 1
ATOM 3474 C C . SER A 1 441 ? -13.914 0.077 3.016 1.00 95.00 441 SER A C 1
ATOM 3476 O O . SER A 1 441 ? -14.370 -0.931 3.568 1.00 95.00 441 SER A O 1
ATOM 3478 N N . PRO A 1 442 ? -14.332 0.409 1.783 1.00 91.25 442 PRO A N 1
ATOM 3479 C CA . PRO A 1 442 ? -15.297 -0.395 1.033 1.00 91.25 442 PRO A CA 1
ATOM 3480 C C . PRO A 1 442 ? -14.717 -1.746 0.573 1.00 91.25 442 PRO A C 1
ATOM 3482 O O . PRO A 1 442 ? -13.515 -1.914 0.373 1.00 91.25 442 PRO A O 1
ATOM 3485 N N . HIS A 1 443 ? -15.597 -2.708 0.283 1.00 90.12 443 HIS A N 1
ATOM 3486 C CA . HIS A 1 443 ? -15.216 -3.889 -0.503 1.00 90.12 443 HIS A CA 1
ATOM 3487 C C . HIS A 1 443 ? -14.797 -3.490 -1.921 1.00 90.12 443 HIS A C 1
ATOM 3489 O O . HIS A 1 443 ? -15.333 -2.539 -2.485 1.00 90.12 443 HIS A O 1
ATOM 3495 N N . HIS A 1 444 ? -13.922 -4.281 -2.548 1.00 86.50 444 HIS A N 1
ATOM 3496 C CA . HIS A 1 444 ? -13.553 -4.182 -3.972 1.00 86.50 444 HIS A CA 1
ATOM 3497 C C . HIS A 1 444 ? -12.780 -2.920 -4.409 1.00 86.50 444 HIS A C 1
ATOM 3499 O O . HIS A 1 444 ? -12.361 -2.855 -5.574 1.00 86.50 444 HIS A O 1
ATOM 3505 N N . ARG A 1 445 ? -12.601 -1.923 -3.533 1.00 88.81 445 ARG A N 1
ATOM 3506 C CA . ARG A 1 445 ? -11.944 -0.640 -3.835 1.00 88.81 445 ARG A CA 1
ATOM 3507 C C . ARG A 1 445 ? -10.744 -0.407 -2.921 1.00 88.81 445 ARG A C 1
ATOM 3509 O O . ARG A 1 445 ? -10.500 -1.166 -1.988 1.00 88.81 445 ARG A O 1
ATOM 3516 N N . ASN A 1 446 ? -10.005 0.652 -3.221 1.00 92.62 446 ASN A N 1
ATOM 3517 C CA . ASN A 1 446 ? -8.911 1.133 -2.389 1.00 92.62 446 ASN A CA 1
ATOM 3518 C C . ASN A 1 446 ? -9.421 1.732 -1.069 1.00 92.62 446 ASN A C 1
ATOM 3520 O O . ASN A 1 446 ? -10.578 2.140 -0.965 1.00 92.62 446 ASN A O 1
ATOM 3524 N N . GLN A 1 447 ? -8.536 1.823 -0.075 1.00 95.56 447 GLN A N 1
ATOM 3525 C CA . GLN A 1 447 ? -8.806 2.572 1.151 1.00 95.56 447 GLN A CA 1
ATOM 3526 C C . GLN A 1 447 ? -8.775 4.070 0.843 1.00 95.56 447 GLN A C 1
ATOM 3528 O O . GLN A 1 447 ? -7.733 4.596 0.455 1.00 95.56 447 GLN A O 1
ATOM 3533 N N . GLU A 1 448 ? -9.885 4.766 1.062 1.00 95.19 448 GLU A N 1
ATOM 3534 C CA . GLU A 1 448 ? -10.001 6.208 0.834 1.00 95.19 448 GLU A CA 1
ATOM 3535 C C . GLU A 1 448 ? -9.943 6.974 2.157 1.00 95.19 448 GLU A C 1
ATOM 3537 O O . GLU A 1 448 ? -10.452 6.518 3.184 1.00 95.19 448 GLU A O 1
ATOM 3542 N N . LEU A 1 449 ? -9.306 8.147 2.145 1.00 96.06 449 LEU A N 1
ATOM 3543 C CA . LEU A 1 449 ? -9.211 9.015 3.312 1.00 96.06 449 LEU A CA 1
ATOM 3544 C C . LEU A 1 449 ? -9.550 10.458 2.934 1.00 96.06 449 LEU A C 1
ATOM 3546 O O . LEU A 1 449 ? -9.165 10.974 1.886 1.00 96.06 449 LEU A O 1
ATOM 3550 N N . ASN A 1 450 ? -10.276 11.132 3.820 1.00 94.62 450 ASN A N 1
ATOM 3551 C CA . ASN A 1 450 ? -10.638 12.535 3.674 1.00 94.62 450 ASN A CA 1
ATOM 3552 C C . ASN A 1 450 ? -10.792 13.195 5.051 1.00 94.62 450 ASN A C 1
ATOM 3554 O O . ASN A 1 450 ? -10.794 12.529 6.086 1.00 94.62 450 ASN A O 1
ATOM 3558 N N . ASP A 1 451 ? -10.939 14.516 5.054 1.00 94.06 451 ASP A N 1
ATOM 3559 C CA . ASP A 1 451 ? -11.025 15.313 6.280 1.00 94.06 451 ASP A CA 1
ATOM 3560 C C . ASP A 1 451 ? -12.332 15.116 7.072 1.00 94.06 451 ASP A C 1
ATOM 3562 O O . ASP A 1 451 ? -12.434 15.539 8.220 1.00 94.06 451 ASP A O 1
ATOM 3566 N N . GLU A 1 452 ? -13.346 14.484 6.480 1.00 93.00 452 GLU A N 1
ATOM 3567 C CA . GLU A 1 452 ? -14.625 14.209 7.144 1.00 93.00 452 GLU A CA 1
ATOM 3568 C C . GLU A 1 452 ? -14.544 12.921 7.970 1.00 93.00 452 GLU A C 1
ATOM 3570 O O . GLU A 1 452 ? -14.915 12.889 9.143 1.00 93.00 452 GLU A O 1
ATOM 3575 N N . THR A 1 453 ? -14.005 11.865 7.365 1.00 94.44 453 THR A N 1
ATOM 3576 C CA . THR A 1 453 ? -13.899 10.519 7.945 1.00 94.44 453 THR A CA 1
ATOM 3577 C C . THR A 1 453 ? -12.658 10.358 8.828 1.00 94.44 453 THR A C 1
ATOM 3579 O O . THR A 1 453 ? -12.721 9.697 9.872 1.00 94.44 453 THR A O 1
ATOM 3582 N N . HIS A 1 454 ? -11.557 11.023 8.462 1.00 97.75 454 HIS A N 1
ATOM 3583 C CA . HIS A 1 454 ? -10.234 10.921 9.086 1.00 97.75 454 HIS A CA 1
ATOM 3584 C C . HIS A 1 454 ? -9.715 12.291 9.571 1.00 97.75 454 HIS A C 1
ATOM 3586 O O . HIS A 1 454 ? -8.618 12.716 9.200 1.00 97.75 454 HIS A O 1
ATOM 3592 N N . PRO A 1 455 ? -10.475 13.021 10.409 1.00 97.31 455 PRO A N 1
ATOM 3593 C CA . PRO A 1 455 ? -10.244 14.445 10.631 1.00 97.31 455 PRO A CA 1
ATOM 3594 C C . PRO A 1 455 ? -8.976 14.769 11.446 1.00 97.31 455 PRO A C 1
ATOM 3596 O O . PRO A 1 455 ? -8.532 15.913 11.420 1.00 97.31 455 PRO A O 1
ATOM 3599 N N . HIS A 1 456 ? -8.369 13.801 12.146 1.00 98.38 456 HIS A N 1
ATOM 3600 C CA . HIS A 1 456 ? -7.104 14.031 12.867 1.00 98.38 456 HIS A CA 1
ATOM 3601 C C . HIS A 1 456 ? -5.881 14.019 11.951 1.00 98.38 456 HIS A C 1
ATOM 3603 O O . HIS A 1 456 ? -4.823 14.467 12.367 1.00 98.38 456 HIS A O 1
ATOM 3609 N N . LEU A 1 457 ? -6.013 13.503 10.724 1.00 98.06 457 LEU A N 1
ATOM 3610 C CA . LEU A 1 457 ? -4.928 13.566 9.747 1.00 98.06 457 LEU A CA 1
ATOM 3611 C C . LEU A 1 457 ? -4.793 14.966 9.144 1.00 98.06 457 LEU A C 1
ATOM 3613 O O . LEU A 1 457 ? -3.749 15.273 8.591 1.00 98.06 457 LEU A O 1
ATOM 3617 N N . GLU A 1 458 ? -5.844 15.794 9.189 1.00 96.31 458 GLU A N 1
ATOM 3618 C CA . GLU A 1 458 ? -5.841 17.148 8.613 1.00 96.31 458 GLU A CA 1
ATOM 3619 C C . GLU A 1 458 ? -5.296 17.181 7.172 1.00 96.31 458 GLU A C 1
ATOM 3621 O O . GLU A 1 458 ? -4.520 18.056 6.797 1.00 96.31 458 GLU A O 1
ATOM 3626 N N . LEU A 1 459 ? -5.709 16.208 6.349 1.00 96.00 459 LEU A N 1
ATOM 3627 C CA . LEU A 1 459 ? -5.157 15.946 5.011 1.00 96.00 459 LEU A CA 1
ATOM 3628 C C . LEU A 1 459 ? -5.011 17.188 4.105 1.00 96.00 459 LEU A C 1
ATOM 3630 O O . LEU A 1 459 ? -4.018 17.261 3.382 1.00 96.00 459 LEU A O 1
ATOM 3634 N N . PRO A 1 460 ? -5.917 18.191 4.120 1.00 92.81 460 PRO A N 1
ATOM 3635 C CA . PRO A 1 460 ? -5.713 19.423 3.351 1.00 92.81 460 PRO A CA 1
ATOM 3636 C C . PRO A 1 460 ? -4.431 20.200 3.701 1.00 92.81 460 PRO A C 1
ATOM 3638 O O . PRO A 1 460 ? -3.933 20.949 2.865 1.00 92.81 460 PRO A O 1
ATOM 3641 N N . ARG A 1 461 ? -3.921 20.036 4.924 1.00 93.56 461 ARG A N 1
ATOM 3642 C CA . ARG A 1 461 ? -2.744 20.713 5.484 1.00 93.56 461 ARG A CA 1
ATOM 3643 C C . ARG A 1 461 ? -1.491 19.831 5.460 1.00 93.56 461 ARG A C 1
ATOM 3645 O O . ARG A 1 461 ? -0.385 20.342 5.319 1.00 93.56 461 ARG A O 1
ATOM 3652 N N . THR A 1 462 ? -1.662 18.516 5.583 1.00 96.38 462 THR A N 1
ATOM 3653 C CA . THR A 1 462 ? -0.571 17.555 5.833 1.00 96.38 462 THR A CA 1
ATOM 3654 C C . THR A 1 462 ? -0.174 16.709 4.622 1.00 96.38 462 THR A C 1
ATOM 3656 O O . THR A 1 462 ? 0.843 16.016 4.657 1.00 96.38 462 THR A O 1
ATOM 3659 N N . MET A 1 463 ? -0.931 16.762 3.523 1.00 96.12 463 MET A N 1
ATOM 3660 C CA . MET A 1 463 ? -0.511 16.148 2.263 1.00 96.12 463 MET A CA 1
ATOM 3661 C C . MET A 1 463 ? 0.578 17.003 1.604 1.00 96.12 463 MET A C 1
ATOM 3663 O O . MET A 1 463 ? 0.315 18.093 1.097 1.00 96.12 463 MET A O 1
ATOM 3667 N N . VAL A 1 464 ? 1.804 16.486 1.575 1.00 95.19 464 VAL A N 1
ATOM 3668 C CA . VAL A 1 464 ? 2.982 17.193 1.065 1.00 95.19 464 VAL A CA 1
ATOM 3669 C C . VAL A 1 464 ? 3.227 16.816 -0.388 1.00 95.19 464 VAL A C 1
ATOM 3671 O O . VAL A 1 464 ? 3.368 15.642 -0.724 1.00 95.19 464 VAL A O 1
ATOM 3674 N N . CYS A 1 465 ? 3.338 17.814 -1.265 1.00 92.88 465 CYS A N 1
ATOM 3675 C CA . CYS A 1 465 ? 3.842 17.589 -2.618 1.00 92.88 465 CYS A CA 1
ATOM 3676 C C . CYS A 1 465 ? 5.311 17.197 -2.542 1.00 92.88 465 CYS A C 1
ATOM 3678 O O . CYS A 1 465 ? 6.098 17.907 -1.925 1.00 92.88 465 CYS A O 1
ATOM 3680 N N . MET A 1 466 ? 5.689 16.088 -3.167 1.00 92.12 466 MET A N 1
ATOM 3681 C CA . MET A 1 466 ? 7.082 15.653 -3.207 1.00 92.12 466 MET A CA 1
ATOM 3682 C C . MET A 1 466 ? 8.014 16.717 -3.832 1.00 92.12 466 MET A C 1
ATOM 3684 O O . MET A 1 466 ? 7.558 17.568 -4.606 1.00 92.12 466 MET A O 1
ATOM 3688 N N . PRO A 1 467 ? 9.329 16.666 -3.551 1.00 93.00 467 PRO A N 1
ATOM 3689 C CA . PRO A 1 467 ? 10.308 17.504 -4.233 1.00 93.00 467 PRO A CA 1
ATOM 3690 C C . PRO A 1 467 ? 10.205 17.412 -5.761 1.00 93.00 467 PRO A C 1
ATOM 3692 O O . PRO A 1 467 ? 9.897 16.358 -6.320 1.00 93.00 467 PRO A O 1
ATOM 3695 N N . LYS A 1 468 ? 10.511 18.514 -6.457 1.00 91.75 468 LYS A N 1
ATOM 3696 C CA . LYS A 1 468 ? 10.491 18.558 -7.927 1.00 91.75 468 LYS A CA 1
ATOM 3697 C C . LYS A 1 468 ? 11.385 17.461 -8.509 1.00 91.75 468 LYS A C 1
ATOM 3699 O O . LYS A 1 468 ? 12.549 17.382 -8.124 1.00 91.75 468 LYS A O 1
ATOM 3704 N N . VAL A 1 469 ? 10.879 16.680 -9.464 1.00 93.06 469 VAL A N 1
ATOM 3705 C CA . VAL A 1 469 ? 11.621 15.610 -10.160 1.00 93.06 469 VAL A CA 1
ATOM 3706 C C . VAL A 1 469 ? 11.965 15.973 -11.602 1.00 93.06 469 VAL A C 1
ATOM 3708 O O . VAL A 1 469 ? 11.265 16.763 -12.242 1.00 93.06 469 VAL A O 1
ATOM 3711 N N . TYR A 1 470 ? 13.019 15.349 -12.120 1.00 94.12 470 TYR A N 1
ATOM 3712 C CA . TYR A 1 470 ? 13.493 15.480 -13.500 1.00 94.12 470 TYR A CA 1
ATOM 3713 C C . TYR A 1 470 ? 13.497 14.115 -14.203 1.00 94.12 470 TYR A C 1
ATOM 3715 O O . TYR A 1 470 ? 13.436 13.092 -13.516 1.00 94.12 470 TYR A O 1
ATOM 3723 N N . PRO A 1 471 ? 13.544 14.052 -15.549 1.00 95.94 471 PRO A N 1
ATOM 3724 C CA . PRO A 1 471 ? 13.631 12.771 -16.244 1.00 95.94 471 PRO A CA 1
ATOM 3725 C C . PRO A 1 471 ? 14.824 11.947 -15.744 1.00 95.94 471 PRO A C 1
ATOM 3727 O O . PRO A 1 471 ? 15.942 12.457 -15.653 1.00 95.94 471 PRO A O 1
ATOM 3730 N N . GLY A 1 472 ? 14.571 10.682 -15.423 1.00 96.31 472 GLY A N 1
ATOM 3731 C CA . GLY A 1 472 ? 15.547 9.749 -14.856 1.00 96.31 472 GLY A CA 1
ATOM 3732 C C . GLY A 1 472 ? 15.575 9.683 -13.326 1.00 96.31 472 GLY A C 1
ATOM 3733 O O . GLY A 1 472 ? 16.160 8.747 -12.774 1.00 96.31 472 GLY A O 1
ATOM 3734 N N . ASP A 1 473 ? 14.909 10.607 -12.631 1.00 97.69 473 ASP A N 1
ATOM 3735 C CA . ASP A 1 473 ? 14.614 10.454 -11.204 1.00 97.69 473 ASP A CA 1
ATOM 3736 C C . ASP A 1 473 ? 13.521 9.394 -10.993 1.00 97.69 473 ASP A C 1
ATOM 3738 O O . ASP A 1 473 ? 12.684 9.153 -11.870 1.00 97.69 473 ASP A O 1
ATOM 3742 N N . SER A 1 474 ? 13.491 8.783 -9.812 1.00 97.38 474 SER A N 1
ATOM 3743 C CA . SER A 1 474 ? 12.407 7.889 -9.397 1.00 97.38 474 SER A CA 1
ATOM 3744 C C . SER A 1 474 ? 11.880 8.260 -8.014 1.00 97.38 474 SER A C 1
ATOM 3746 O O . SER A 1 474 ? 12.585 8.866 -7.206 1.00 97.38 474 SER A O 1
ATOM 3748 N N . VAL A 1 475 ? 10.616 7.939 -7.751 1.00 97.81 475 VAL A N 1
ATOM 3749 C CA . VAL A 1 475 ? 9.935 8.240 -6.485 1.00 97.81 475 VAL A CA 1
ATOM 3750 C C . VAL A 1 475 ? 9.309 6.971 -5.952 1.00 97.81 475 VAL A C 1
ATOM 3752 O O . VAL A 1 475 ? 8.678 6.234 -6.711 1.00 97.81 475 VAL A O 1
ATOM 3755 N N . TRP A 1 476 ? 9.470 6.745 -4.651 1.00 98.44 476 TRP A N 1
ATOM 3756 C CA . TRP A 1 476 ? 9.074 5.513 -3.982 1.00 98.44 476 TRP A CA 1
ATOM 3757 C C . TRP A 1 476 ? 8.334 5.815 -2.693 1.00 98.44 476 TRP A C 1
ATOM 3759 O O . TRP A 1 476 ? 8.715 6.722 -1.951 1.00 98.44 476 TRP A O 1
ATOM 3769 N N . TRP A 1 477 ? 7.298 5.033 -2.417 1.00 98.56 477 TRP A N 1
ATOM 3770 C CA . TRP A 1 477 ? 6.569 5.077 -1.157 1.00 98.56 477 TRP A CA 1
ATOM 3771 C C . TRP A 1 477 ? 6.188 3.668 -0.719 1.00 98.56 477 TRP A C 1
ATOM 3773 O O . TRP A 1 477 ? 5.855 2.803 -1.532 1.00 98.56 477 TRP A O 1
ATOM 3783 N N . HIS A 1 478 ? 6.294 3.421 0.579 1.00 98.44 478 HIS A N 1
ATOM 3784 C CA . HIS A 1 478 ? 5.962 2.149 1.194 1.00 98.44 478 HIS A CA 1
ATOM 3785 C C . HIS A 1 478 ? 4.489 1.800 0.924 1.00 98.44 478 HIS A C 1
ATOM 3787 O O . HIS A 1 478 ? 3.646 2.693 0.830 1.00 98.44 478 HIS A O 1
ATOM 3793 N N . SER A 1 479 ? 4.174 0.504 0.819 1.00 95.69 479 SER A N 1
ATOM 3794 C CA . SER A 1 479 ? 2.820 -0.033 0.565 1.00 95.69 479 SER A CA 1
ATOM 3795 C C . SER A 1 479 ? 1.708 0.644 1.370 1.00 95.69 479 SER A C 1
ATOM 3797 O O . SER A 1 479 ? 0.653 0.980 0.841 1.00 95.69 479 SER A O 1
ATOM 3799 N N . ASP A 1 480 ? 1.983 0.889 2.646 1.00 97.38 480 ASP A N 1
ATOM 3800 C CA . ASP A 1 480 ? 1.051 1.531 3.552 1.00 97.38 480 ASP A CA 1
ATOM 3801 C C . ASP A 1 480 ? 0.982 3.058 3.403 1.00 97.38 480 ASP A C 1
ATOM 3803 O O . ASP A 1 480 ? 0.279 3.634 4.205 1.00 97.38 480 ASP A O 1
ATOM 3807 N N . VAL A 1 481 ? 1.668 3.757 2.483 1.00 97.94 481 VAL A N 1
ATOM 3808 C CA . VAL A 1 481 ? 1.660 5.242 2.346 1.00 97.94 481 VAL A CA 1
ATOM 3809 C C . VAL A 1 481 ? 0.377 5.836 1.770 1.00 97.94 481 VAL A C 1
ATOM 3811 O O . VAL A 1 481 ? -0.073 5.446 0.698 1.00 97.94 481 VAL A O 1
ATOM 3814 N N . ILE A 1 482 ? -0.193 6.822 2.487 1.00 98.12 482 ILE A N 1
ATOM 3815 C CA . ILE A 1 482 ? -1.288 7.664 2.007 1.00 98.12 482 ILE A CA 1
ATOM 3816 C C . ILE A 1 482 ? -0.693 8.590 0.963 1.00 98.12 482 ILE A C 1
ATOM 3818 O O . ILE A 1 482 ? 0.235 9.354 1.242 1.00 98.12 482 ILE A O 1
ATOM 3822 N N . HIS A 1 483 ? -1.255 8.528 -0.230 1.00 97.62 483 HIS A N 1
ATOM 3823 C CA . HIS A 1 483 ? -0.808 9.326 -1.351 1.00 97.62 483 HIS A CA 1
ATOM 3824 C C . HIS A 1 483 ? -2.005 9.826 -2.157 1.00 97.62 483 HIS A C 1
ATOM 3826 O O . HIS A 1 483 ? -3.118 9.310 -2.050 1.00 97.62 483 HIS A O 1
ATOM 3832 N N . ALA A 1 484 ? -1.789 10.890 -2.922 1.00 94.62 484 ALA A N 1
ATOM 3833 C CA . ALA A 1 484 ? -2.802 11.507 -3.768 1.00 94.62 484 ALA A CA 1
ATOM 3834 C C . ALA A 1 484 ? -2.159 12.115 -5.015 1.00 94.62 484 ALA A C 1
ATOM 3836 O O . ALA A 1 484 ? -0.951 12.354 -5.071 1.00 94.62 484 ALA A O 1
ATOM 3837 N N . VAL A 1 485 ? -2.982 12.409 -6.016 1.00 88.81 485 VAL A N 1
ATOM 3838 C CA . VAL A 1 485 ? -2.568 13.143 -7.215 1.00 88.81 485 VAL A CA 1
ATOM 3839 C C . VAL A 1 485 ? -3.262 14.496 -7.192 1.00 88.81 485 VAL A C 1
ATOM 3841 O O . VAL A 1 485 ? -4.476 14.553 -6.990 1.00 88.81 485 VAL A O 1
ATOM 3844 N N . GLU A 1 486 ? -2.522 15.588 -7.412 1.00 82.88 486 GLU A N 1
ATOM 3845 C CA . GLU A 1 486 ? -3.102 16.932 -7.349 1.00 82.88 486 GLU A CA 1
ATOM 3846 C C . GLU A 1 486 ? -4.320 17.050 -8.263 1.00 82.88 486 GLU A C 1
ATOM 3848 O O . GLU A 1 486 ? -4.327 16.528 -9.381 1.00 82.88 486 GLU A O 1
ATOM 3853 N N . SER A 1 487 ? -5.326 17.805 -7.826 1.00 81.81 487 SER A N 1
ATOM 3854 C CA . SER A 1 487 ? -6.601 17.933 -8.538 1.00 81.81 487 SER A CA 1
ATOM 3855 C C . SER A 1 487 ? -6.471 18.532 -9.941 1.00 81.81 487 SER A C 1
ATOM 3857 O O . SER A 1 487 ? -7.299 18.265 -10.809 1.00 81.81 487 SER A O 1
ATOM 3859 N N . ARG A 1 488 ? -5.411 19.307 -10.201 1.00 81.50 488 ARG A N 1
ATOM 3860 C CA . ARG A 1 488 ? -5.134 19.912 -11.507 1.00 81.50 488 ARG A CA 1
ATOM 3861 C C . ARG A 1 488 ? -3.640 19.957 -11.799 1.00 81.50 488 ARG A C 1
ATOM 3863 O O . ARG A 1 488 ? -2.842 20.306 -10.936 1.00 81.50 488 ARG A O 1
ATOM 3870 N N . HIS A 1 489 ? -3.277 19.673 -13.046 1.00 83.25 489 HIS A N 1
ATOM 3871 C CA . HIS A 1 489 ? -1.920 19.878 -13.532 1.00 83.25 489 HIS A CA 1
ATOM 3872 C C . HIS A 1 489 ? -1.742 21.311 -14.042 1.00 83.25 489 HIS A C 1
ATOM 3874 O O . HIS A 1 489 ? -2.157 21.635 -15.149 1.00 83.25 489 HIS A O 1
ATOM 3880 N N . ASN A 1 490 ? -1.107 22.171 -13.245 1.00 81.50 490 ASN A N 1
ATOM 3881 C CA . ASN A 1 490 ? -0.813 23.560 -13.632 1.00 81.50 490 ASN A CA 1
ATOM 3882 C C . ASN A 1 490 ? 0.579 23.732 -14.276 1.00 81.50 490 ASN A C 1
ATOM 3884 O O . ASN A 1 490 ? 1.047 24.855 -14.455 1.00 81.50 490 ASN A O 1
ATOM 3888 N N . GLY A 1 491 ? 1.257 22.626 -14.597 1.00 82.50 491 GLY A N 1
ATOM 3889 C CA . GLY A 1 491 ? 2.533 22.625 -15.308 1.00 82.50 491 GLY A CA 1
ATOM 3890 C C . GLY A 1 491 ? 2.373 23.028 -16.774 1.00 82.50 491 GLY A C 1
ATOM 3891 O O . GLY A 1 491 ? 1.272 23.034 -17.323 1.00 82.50 491 GLY A O 1
ATOM 3892 N N . LYS A 1 492 ? 3.491 23.388 -17.413 1.00 84.81 492 LYS A N 1
ATOM 3893 C CA . LYS A 1 492 ? 3.506 23.860 -18.810 1.00 84.81 492 LYS A CA 1
ATOM 3894 C C . LYS A 1 492 ? 3.641 22.734 -19.835 1.00 84.81 492 LYS A C 1
ATOM 3896 O O . LYS A 1 492 ? 3.262 22.922 -20.984 1.00 84.81 492 LYS A O 1
ATOM 3901 N N . ASN A 1 493 ? 4.175 21.588 -19.421 1.00 86.31 493 ASN A N 1
ATOM 3902 C CA . ASN A 1 493 ? 4.494 20.455 -20.288 1.00 86.31 493 ASN A CA 1
ATOM 3903 C C . ASN A 1 493 ? 3.713 19.217 -19.853 1.00 86.31 493 ASN A C 1
ATOM 3905 O O . ASN A 1 493 ? 3.189 19.189 -18.747 1.00 86.31 493 ASN A O 1
ATOM 3909 N N . ALA A 1 494 ? 3.636 18.189 -20.698 1.00 86.88 494 ALA A N 1
ATOM 3910 C CA . ALA A 1 494 ? 3.071 16.907 -20.287 1.00 86.88 494 ALA A CA 1
ATOM 3911 C C . ALA A 1 494 ? 3.941 16.248 -19.204 1.00 86.88 494 ALA A C 1
ATOM 3913 O O . ALA A 1 494 ? 5.170 16.288 -19.284 1.00 86.88 494 ALA A O 1
ATOM 3914 N N . ALA A 1 495 ? 3.289 15.625 -18.224 1.00 88.44 495 ALA A N 1
ATOM 3915 C CA . ALA A 1 495 ? 3.899 14.913 -17.109 1.00 88.44 495 ALA A CA 1
ATOM 3916 C C . ALA A 1 495 ? 3.804 13.400 -17.329 1.00 88.44 495 ALA A C 1
ATOM 3918 O O . ALA A 1 495 ? 2.710 12.834 -17.246 1.00 88.44 495 ALA A O 1
ATOM 3919 N N . ALA A 1 496 ? 4.930 12.757 -17.630 1.00 91.75 496 ALA A N 1
ATOM 3920 C CA . ALA A 1 496 ? 5.010 11.366 -18.045 1.00 91.75 496 ALA A CA 1
ATOM 3921 C C . ALA A 1 496 ? 5.834 10.535 -17.056 1.00 91.75 496 ALA A C 1
ATOM 3923 O O . ALA A 1 496 ? 6.962 10.897 -16.715 1.00 91.75 496 ALA A O 1
ATOM 3924 N N . VAL A 1 497 ? 5.271 9.412 -16.605 1.00 93.88 497 VAL A N 1
ATOM 3925 C CA . VAL A 1 497 ? 5.927 8.487 -15.671 1.00 93.88 497 VAL A CA 1
ATOM 3926 C C . VAL A 1 497 ? 5.645 7.026 -16.026 1.00 93.88 497 VAL A C 1
ATOM 3928 O O . VAL A 1 497 ? 4.564 6.689 -16.523 1.00 93.88 497 VAL A O 1
ATOM 3931 N N . PHE A 1 498 ? 6.598 6.151 -15.706 1.00 95.38 498 PHE A N 1
ATOM 3932 C CA . PHE A 1 498 ? 6.418 4.697 -15.713 1.00 95.38 498 PHE A CA 1
ATOM 3933 C C . PHE A 1 498 ? 6.237 4.168 -14.301 1.00 95.38 498 PHE A C 1
ATOM 3935 O O . PHE A 1 498 ? 7.122 4.353 -13.471 1.00 95.38 498 PHE A O 1
ATOM 3942 N N . TYR A 1 499 ? 5.131 3.469 -14.043 1.00 95.06 499 TYR A N 1
ATOM 3943 C CA . TYR A 1 499 ? 4.934 2.761 -12.783 1.00 95.06 499 TYR A CA 1
ATOM 3944 C C . TYR A 1 499 ? 5.789 1.488 -12.755 1.00 95.06 499 TYR A C 1
ATOM 3946 O O . TYR A 1 499 ? 5.749 0.666 -13.680 1.00 95.06 499 TYR A O 1
ATOM 3954 N N . ALA A 1 500 ? 6.591 1.366 -11.700 1.00 93.38 500 ALA A N 1
ATOM 3955 C CA . ALA A 1 500 ? 7.525 0.271 -11.476 1.00 93.38 500 ALA A CA 1
ATOM 3956 C C . ALA A 1 500 ? 7.716 0.095 -9.957 1.00 93.38 500 ALA A C 1
ATOM 3958 O O . ALA A 1 500 ? 8.597 0.736 -9.387 1.00 93.38 500 ALA A O 1
ATOM 3959 N N . PRO A 1 501 ? 6.872 -0.708 -9.282 1.00 96.62 501 PRO A N 1
ATOM 3960 C CA . PRO A 1 501 ? 7.009 -0.968 -7.849 1.00 96.62 501 PRO A CA 1
ATOM 3961 C C . PRO A 1 501 ? 8.232 -1.850 -7.548 1.00 96.62 501 PRO A C 1
ATOM 3963 O O . PRO A 1 501 ? 8.766 -2.503 -8.444 1.00 96.62 501 PRO A O 1
ATOM 3966 N N . ALA A 1 502 ? 8.644 -1.905 -6.277 1.00 96.94 502 ALA A N 1
ATOM 3967 C CA . ALA A 1 502 ? 9.610 -2.892 -5.798 1.00 96.94 502 ALA A CA 1
ATOM 3968 C C . ALA A 1 502 ? 8.836 -4.017 -5.107 1.00 96.94 502 ALA A C 1
ATOM 3970 O O . ALA A 1 502 ? 8.144 -3.798 -4.106 1.00 96.94 502 ALA A O 1
ATOM 3971 N N . VAL A 1 503 ? 8.932 -5.215 -5.675 1.00 96.12 503 VAL A N 1
ATOM 3972 C CA . VAL A 1 503 ? 8.171 -6.391 -5.252 1.00 96.12 503 VAL A CA 1
ATOM 3973 C C . VAL A 1 503 ? 9.155 -7.444 -4.769 1.00 96.12 503 VAL A C 1
ATOM 3975 O O . VAL A 1 503 ? 9.979 -7.914 -5.547 1.00 96.12 503 VAL A O 1
ATOM 3978 N N . ALA A 1 504 ? 9.086 -7.808 -3.489 1.00 94.19 504 ALA A N 1
ATOM 3979 C CA . ALA A 1 504 ? 9.918 -8.877 -2.948 1.00 94.19 504 ALA A CA 1
ATOM 3980 C C . ALA A 1 504 ? 9.543 -10.235 -3.558 1.00 94.19 504 ALA A C 1
ATOM 3982 O O . ALA A 1 504 ? 8.368 -10.498 -3.844 1.00 94.19 504 ALA A O 1
ATOM 3983 N N . LEU A 1 505 ? 10.530 -11.118 -3.695 1.00 93.00 505 LEU A N 1
ATOM 3984 C CA . LEU A 1 505 ? 10.292 -12.507 -4.062 1.00 93.00 505 LEU A CA 1
ATOM 3985 C C . LEU A 1 505 ? 9.690 -13.255 -2.867 1.00 93.00 505 LEU A C 1
ATOM 3987 O O . LEU A 1 505 ? 10.379 -13.499 -1.882 1.00 93.00 505 LEU A O 1
ATOM 3991 N N . THR A 1 506 ? 8.421 -13.642 -2.978 1.00 90.94 506 THR A N 1
ATOM 3992 C CA . THR A 1 506 ? 7.715 -14.539 -2.047 1.00 90.94 506 THR A CA 1
ATOM 3993 C C . THR A 1 506 ? 6.974 -15.608 -2.852 1.00 90.94 506 THR A C 1
ATOM 3995 O O . THR A 1 506 ? 6.655 -15.358 -4.019 1.00 90.94 506 THR A O 1
ATOM 3998 N N . PRO A 1 507 ? 6.634 -16.774 -2.268 1.00 88.19 507 PRO A N 1
ATOM 3999 C CA . PRO A 1 507 ? 5.815 -17.774 -2.952 1.00 88.19 507 PRO A CA 1
ATOM 4000 C C . PRO A 1 507 ? 4.524 -17.185 -3.538 1.00 88.19 507 PRO A C 1
ATOM 4002 O O . PRO A 1 507 ? 4.204 -17.427 -4.698 1.00 88.19 507 PRO A O 1
ATOM 4005 N N . LYS A 1 508 ? 3.835 -16.326 -2.777 1.00 87.44 508 LYS A N 1
ATOM 4006 C CA . LYS A 1 508 ? 2.588 -15.689 -3.206 1.00 87.44 508 LYS A CA 1
ATOM 4007 C C . LYS A 1 508 ? 2.784 -14.700 -4.355 1.00 87.44 508 LYS A C 1
ATOM 4009 O O . LYS A 1 508 ? 2.040 -14.731 -5.331 1.00 87.44 508 LYS A O 1
ATOM 4014 N N . ASN A 1 509 ? 3.805 -13.846 -4.279 1.00 92.50 509 ASN A N 1
ATOM 4015 C CA . ASN A 1 509 ? 4.091 -12.909 -5.364 1.00 92.50 509 ASN A CA 1
ATOM 4016 C C . ASN A 1 509 ? 4.496 -13.661 -6.646 1.00 92.50 509 ASN A C 1
ATOM 4018 O O . ASN A 1 509 ? 4.138 -13.234 -7.742 1.00 92.50 509 ASN A O 1
ATOM 4022 N N . MET A 1 510 ? 5.176 -14.806 -6.525 1.00 87.50 510 MET A N 1
ATOM 4023 C CA . MET A 1 510 ? 5.540 -15.644 -7.673 1.00 87.50 510 MET A CA 1
ATOM 4024 C C . MET A 1 510 ? 4.347 -16.266 -8.385 1.00 87.50 510 MET A C 1
ATOM 4026 O O . MET A 1 510 ? 4.370 -16.357 -9.614 1.00 87.50 510 MET A O 1
ATOM 4030 N N . GLU A 1 511 ? 3.299 -16.653 -7.654 1.00 86.94 511 GLU A N 1
ATOM 4031 C CA . GLU A 1 511 ? 2.049 -17.126 -8.262 1.00 86.94 511 GLU A CA 1
ATOM 4032 C C . GLU A 1 511 ? 1.473 -16.067 -9.212 1.00 86.94 511 GLU A C 1
ATOM 4034 O O . GLU A 1 511 ? 1.130 -16.381 -10.354 1.00 86.94 511 GLU A O 1
ATOM 4039 N N . TYR A 1 512 ? 1.471 -14.796 -8.796 1.00 89.38 512 TYR A N 1
ATOM 4040 C CA . TYR A 1 512 ? 1.034 -13.697 -9.656 1.00 89.38 512 TYR A CA 1
ATOM 4041 C C . TYR A 1 512 ? 1.970 -13.473 -10.851 1.00 89.38 512 TYR A C 1
ATOM 4043 O O . TYR A 1 512 ? 1.504 -13.316 -11.982 1.00 89.38 512 TYR A O 1
ATOM 4051 N N . ILE A 1 513 ? 3.293 -13.462 -10.644 1.00 89.56 513 ILE A N 1
ATOM 4052 C CA . ILE A 1 513 ? 4.249 -13.224 -11.741 1.00 89.56 513 ILE A CA 1
ATOM 4053 C C . ILE A 1 513 ? 4.170 -14.330 -12.801 1.00 89.56 513 ILE A C 1
ATOM 4055 O O . ILE A 1 513 ? 4.252 -14.041 -14.000 1.00 89.56 513 ILE A O 1
ATOM 4059 N N . ARG A 1 514 ? 3.930 -15.581 -12.391 1.00 85.44 514 ARG A N 1
ATOM 4060 C CA . ARG A 1 514 ? 3.642 -16.695 -13.306 1.00 85.44 514 ARG A CA 1
ATOM 4061 C C . ARG A 1 514 ? 2.429 -16.394 -14.192 1.00 85.44 514 ARG A C 1
ATOM 4063 O O . ARG A 1 514 ? 2.486 -16.645 -15.397 1.00 85.44 514 ARG A O 1
ATOM 4070 N N . ASP A 1 515 ? 1.359 -15.846 -13.627 1.00 84.06 515 ASP A N 1
ATOM 4071 C CA . ASP A 1 515 ? 0.136 -15.538 -14.374 1.00 84.06 515 ASP A CA 1
ATOM 4072 C C . ASP A 1 515 ? 0.328 -14.307 -15.283 1.00 84.06 515 ASP A C 1
ATOM 4074 O O . ASP A 1 515 ? -0.054 -14.331 -16.458 1.00 84.06 515 ASP A O 1
ATOM 4078 N N . GLN A 1 516 ? 1.031 -13.276 -14.802 1.00 90.38 516 GLN A N 1
ATOM 4079 C CA . GLN A 1 516 ? 1.444 -12.112 -15.597 1.00 90.38 516 GLN A CA 1
ATOM 4080 C C . GLN A 1 516 ? 2.300 -12.506 -16.810 1.00 90.38 516 GLN A C 1
ATOM 4082 O O . GLN A 1 516 ? 2.176 -11.917 -17.886 1.00 90.38 516 GLN A O 1
ATOM 4087 N N . LYS A 1 517 ? 3.172 -13.509 -16.679 1.00 87.19 517 LYS A N 1
ATOM 4088 C CA . LYS A 1 517 ? 3.966 -14.002 -17.812 1.00 87.19 517 LYS A CA 1
ATOM 4089 C C . LYS A 1 517 ? 3.069 -14.457 -18.967 1.00 87.19 517 LYS A C 1
ATOM 4091 O O . LYS A 1 517 ? 3.370 -14.166 -20.126 1.00 87.19 517 LYS A O 1
ATOM 4096 N N . ALA A 1 518 ? 1.963 -15.146 -18.681 1.00 85.62 518 ALA A N 1
ATOM 4097 C CA . ALA A 1 518 ? 1.041 -15.609 -19.718 1.00 85.62 518 ALA A CA 1
ATOM 4098 C C . ALA A 1 518 ? 0.364 -14.437 -20.455 1.00 85.62 518 ALA A C 1
ATOM 4100 O O . ALA A 1 518 ? 0.217 -14.468 -21.685 1.00 85.62 518 ALA A O 1
ATOM 4101 N N . THR A 1 519 ? -0.001 -13.374 -19.732 1.00 87.75 519 THR A N 1
ATOM 4102 C CA . THR A 1 519 ? -0.605 -12.179 -20.338 1.00 87.75 519 THR A CA 1
ATOM 4103 C C . THR A 1 519 ? 0.419 -11.383 -21.144 1.00 87.75 519 THR A C 1
ATOM 4105 O O . THR A 1 519 ? 0.111 -10.975 -22.260 1.00 87.75 519 THR A O 1
ATOM 4108 N N . LEU A 1 520 ? 1.671 -11.279 -20.689 1.00 88.38 520 LEU A N 1
ATOM 4109 C CA . LEU A 1 520 ? 2.755 -10.654 -21.456 1.00 88.38 520 LEU A CA 1
ATOM 4110 C C . LEU A 1 520 ? 3.032 -11.379 -22.785 1.00 88.38 520 LEU A C 1
ATOM 4112 O O . LEU A 1 520 ? 3.145 -10.744 -23.838 1.00 88.38 520 LEU A O 1
ATOM 4116 N N . LEU A 1 521 ? 3.109 -12.715 -22.763 1.00 86.44 521 LEU A N 1
ATOM 4117 C CA . LEU A 1 521 ? 3.338 -13.519 -23.972 1.00 86.44 521 LEU A CA 1
ATOM 4118 C C . LEU A 1 521 ? 2.174 -13.417 -24.966 1.00 86.44 521 LEU A C 1
ATOM 4120 O O . LEU A 1 521 ? 2.388 -13.466 -26.178 1.00 86.44 521 LEU A O 1
ATOM 4124 N N . SER A 1 522 ? 0.949 -13.209 -24.482 1.00 87.38 522 SER A N 1
ATOM 4125 C CA . SER A 1 522 ? -0.224 -12.983 -25.338 1.00 87.38 522 SER A CA 1
ATOM 4126 C C . SER A 1 522 ? -0.485 -11.505 -25.665 1.00 87.38 522 SER A C 1
ATOM 4128 O O . SER A 1 522 ? -1.220 -11.225 -26.607 1.00 87.38 522 SER A O 1
ATOM 4130 N N . GLY A 1 523 ? 0.172 -10.562 -24.980 1.00 88.25 523 GLY A N 1
ATOM 4131 C CA . GLY A 1 523 ? -0.041 -9.109 -25.089 1.00 88.25 523 GLY A CA 1
ATOM 4132 C C . GLY A 1 523 ? -1.366 -8.641 -24.517 1.00 88.25 523 GLY A C 1
ATOM 4133 O O . GLY A 1 523 ? -1.859 -7.583 -24.898 1.00 88.25 523 GLY A O 1
ATOM 4134 N N . ARG A 1 524 ? -1.961 -9.446 -23.640 1.00 90.62 524 ARG A N 1
ATOM 4135 C CA . ARG A 1 524 ? -3.153 -9.068 -22.890 1.00 90.62 524 ARG A CA 1
ATOM 4136 C C . ARG A 1 524 ? -2.771 -8.266 -21.643 1.00 90.62 524 ARG A C 1
ATOM 4138 O O . ARG A 1 524 ? -1.634 -8.384 -21.173 1.00 90.62 524 ARG A O 1
ATOM 4145 N N . PRO A 1 525 ? -3.702 -7.473 -21.085 1.00 90.50 525 PRO A N 1
ATOM 4146 C CA . PRO A 1 525 ? -3.481 -6.791 -19.816 1.00 90.50 525 PRO A CA 1
ATOM 4147 C C . PRO A 1 525 ? -3.087 -7.781 -18.702 1.00 90.50 525 PRO A C 1
ATOM 4149 O O . PRO A 1 525 ? -3.597 -8.904 -18.689 1.00 90.50 525 PRO A O 1
ATOM 4152 N N . PRO A 1 526 ? -2.182 -7.408 -17.777 1.00 90.38 526 PRO A N 1
ATOM 4153 C CA . PRO A 1 526 ? -1.871 -8.238 -16.614 1.00 90.38 526 PRO A CA 1
ATOM 4154 C C . PRO A 1 526 ? -3.098 -8.483 -15.718 1.00 90.38 526 PRO A C 1
ATOM 4156 O O . PRO A 1 526 ? -4.013 -7.658 -15.735 1.00 90.38 526 PRO A O 1
ATOM 4159 N N . PRO A 1 527 ? -3.115 -9.564 -14.909 1.00 87.62 527 PRO A N 1
ATOM 4160 C CA . PRO A 1 527 ? -4.312 -9.999 -14.177 1.00 87.62 527 PRO A CA 1
ATOM 4161 C C . PRO A 1 527 ? -4.943 -8.948 -13.244 1.00 87.62 527 PRO A C 1
ATOM 4163 O O . PRO A 1 527 ? -6.156 -8.967 -13.029 1.00 87.62 527 PRO A O 1
ATOM 4166 N N . ASP A 1 528 ? -4.149 -8.013 -12.711 1.00 88.38 528 ASP A N 1
ATOM 4167 C CA . ASP A 1 528 ? -4.650 -6.948 -11.832 1.00 88.38 528 ASP A CA 1
ATOM 4168 C C . ASP A 1 528 ? -5.365 -5.805 -12.555 1.00 88.38 528 ASP A C 1
ATOM 4170 O O . ASP A 1 528 ? -6.078 -5.023 -11.916 1.00 88.38 528 ASP A O 1
ATOM 4174 N N . PHE A 1 529 ? -5.222 -5.705 -13.872 1.00 86.31 529 PHE A N 1
ATOM 4175 C CA . PHE A 1 529 ? -5.802 -4.622 -14.658 1.00 86.31 529 PHE A CA 1
ATOM 4176 C C . PHE A 1 529 ? -7.115 -5.051 -15.317 1.00 86.31 529 PHE A C 1
ATOM 4178 O O . PHE A 1 529 ? -7.380 -6.246 -15.460 1.00 86.31 529 PHE A O 1
ATOM 4185 N N . PRO A 1 530 ? -7.958 -4.082 -15.722 1.00 81.94 530 PRO A N 1
ATOM 4186 C CA . PRO A 1 530 ? -9.094 -4.362 -16.591 1.00 81.94 530 PRO A CA 1
ATOM 4187 C C . PRO A 1 530 ? -8.666 -5.202 -17.802 1.00 81.94 530 PRO A C 1
ATOM 4189 O O . PRO A 1 530 ? -7.618 -4.934 -18.393 1.00 81.94 530 PRO A O 1
ATOM 4192 N N . GLY A 1 531 ? -9.457 -6.225 -18.126 1.00 80.81 531 GLY A N 1
ATOM 4193 C CA . GLY A 1 531 ? -9.178 -7.196 -19.183 1.00 80.81 531 GLY A CA 1
ATOM 4194 C C . GLY A 1 531 ? -9.355 -6.644 -20.599 1.00 80.81 531 GLY A C 1
ATOM 4195 O O . GLY A 1 531 ? -9.250 -5.440 -20.833 1.00 80.81 531 GLY A O 1
ATOM 4196 N N . GLY A 1 532 ? -9.612 -7.538 -21.556 1.00 83.69 532 GLY A N 1
ATOM 4197 C CA . GLY A 1 532 ? -9.730 -7.195 -22.976 1.00 83.69 532 GLY A CA 1
ATOM 4198 C C . GLY A 1 532 ? -8.495 -7.567 -23.805 1.00 83.69 532 GLY A C 1
ATOM 4199 O O . GLY A 1 532 ? -7.602 -8.302 -23.374 1.00 83.69 532 GLY A O 1
ATOM 4200 N N . THR A 1 533 ? -8.444 -7.089 -25.051 1.00 87.50 533 THR A N 1
ATOM 4201 C CA . THR A 1 533 ? -7.399 -7.488 -26.014 1.00 87.50 533 THR A CA 1
ATOM 4202 C C . THR A 1 533 ? -6.050 -6.814 -25.768 1.00 87.50 533 THR A C 1
ATOM 4204 O O . THR A 1 533 ? -5.034 -7.327 -26.240 1.00 87.50 533 THR A O 1
ATOM 4207 N N . GLY A 1 534 ? -6.009 -5.710 -25.014 1.00 87.38 534 GLY A N 1
ATOM 4208 C CA . GLY A 1 534 ? -4.776 -4.990 -24.692 1.00 87.38 534 GLY A CA 1
ATOM 4209 C C . GLY A 1 534 ? -3.946 -4.653 -25.933 1.00 87.38 534 GLY A C 1
ATOM 4210 O O . GLY A 1 534 ? -4.449 -4.103 -26.908 1.00 87.38 534 GLY A O 1
ATOM 4211 N N . GLU A 1 535 ? -2.668 -5.023 -25.904 1.00 91.31 535 GLU A N 1
ATOM 4212 C CA . GLU A 1 535 ? -1.706 -4.814 -26.993 1.00 91.31 535 GLU A CA 1
ATOM 4213 C C . GLU A 1 535 ? -1.557 -6.054 -27.896 1.00 91.31 535 GLU A C 1
ATOM 4215 O O . GLU A 1 535 ? -0.610 -6.148 -28.680 1.00 91.31 535 GLU A O 1
ATOM 4220 N N . SER A 1 536 ? -2.453 -7.043 -27.791 1.00 90.56 536 SER A N 1
ATOM 4221 C CA . SER A 1 536 ? -2.298 -8.338 -28.476 1.00 90.56 536 SER A CA 1
ATOM 4222 C C . SER A 1 536 ? -2.236 -8.230 -30.004 1.00 90.56 536 SER A C 1
ATOM 4224 O O . SER A 1 536 ? -1.567 -9.043 -30.640 1.00 90.56 536 SER A O 1
ATOM 4226 N N . GLU A 1 537 ? -2.850 -7.197 -30.583 1.00 92.00 537 GLU A N 1
ATOM 4227 C CA . GLU A 1 537 ? -2.884 -6.942 -32.029 1.00 92.00 537 GLU A CA 1
ATOM 4228 C C . GLU A 1 537 ? -1.860 -5.884 -32.493 1.00 92.00 537 GLU A C 1
ATOM 4230 O O . GLU A 1 537 ? -1.747 -5.595 -33.689 1.00 92.00 537 GLU A O 1
ATOM 4235 N N . PHE A 1 538 ? -1.093 -5.286 -31.572 1.00 92.06 538 PHE A N 1
ATOM 4236 C CA . PHE A 1 538 ? -0.190 -4.179 -31.893 1.00 92.06 538 PHE A CA 1
ATOM 4237 C C . PHE A 1 538 ? 1.111 -4.683 -32.528 1.00 92.06 538 PHE A C 1
ATOM 4239 O O . PHE A 1 538 ? 1.910 -5.402 -31.922 1.00 92.06 538 PHE A O 1
ATOM 4246 N N . LYS A 1 539 ? 1.364 -4.245 -33.766 1.00 83.81 539 LYS A N 1
ATOM 4247 C CA . LYS A 1 539 ? 2.609 -4.519 -34.492 1.00 83.81 539 LYS A CA 1
ATOM 4248 C C . LYS A 1 539 ? 3.726 -3.677 -33.866 1.00 83.81 539 LYS A C 1
ATOM 4250 O O . LYS A 1 539 ? 3.752 -2.472 -34.087 1.00 83.81 539 LYS A O 1
ATOM 4255 N N . SER A 1 540 ? 4.646 -4.311 -33.133 1.00 87.56 540 SER A N 1
ATOM 4256 C CA . SER A 1 540 ? 5.787 -3.717 -32.389 1.00 87.56 540 SER A CA 1
ATOM 4257 C C . SER A 1 540 ? 5.606 -3.536 -30.879 1.00 87.56 540 SER A C 1
ATOM 4259 O O . SER A 1 540 ? 6.413 -2.828 -30.280 1.00 87.56 540 SER A O 1
ATOM 4261 N N . ARG A 1 541 ? 4.617 -4.182 -30.248 1.00 91.38 541 ARG A N 1
ATOM 4262 C CA . ARG A 1 541 ? 4.521 -4.183 -28.778 1.00 91.38 541 ARG A CA 1
ATOM 4263 C C . ARG A 1 541 ? 5.813 -4.681 -28.110 1.00 91.38 541 ARG A C 1
ATOM 4265 O O . ARG A 1 541 ? 6.555 -5.467 -28.704 1.00 91.38 541 ARG A O 1
ATOM 4272 N N . GLY A 1 542 ? 6.020 -4.284 -26.859 1.00 87.56 542 GLY A N 1
ATOM 4273 C CA . GLY A 1 542 ? 7.043 -4.867 -25.995 1.00 87.56 542 GLY A CA 1
ATOM 4274 C C . GLY A 1 542 ? 6.800 -6.350 -25.715 1.00 87.56 542 GLY A C 1
ATOM 4275 O O . GLY A 1 542 ? 5.666 -6.801 -25.529 1.00 87.56 542 GLY A O 1
ATOM 4276 N N . THR A 1 543 ? 7.882 -7.115 -25.678 1.00 87.38 543 THR A N 1
ATOM 4277 C CA . THR A 1 543 ? 7.900 -8.555 -25.409 1.00 87.38 543 THR A CA 1
ATOM 4278 C C . THR A 1 543 ? 8.957 -8.889 -24.357 1.00 87.38 543 THR A C 1
ATOM 4280 O O . THR A 1 543 ? 9.708 -8.022 -23.912 1.00 87.38 543 THR A O 1
ATOM 4283 N N . GLY A 1 544 ? 9.046 -10.162 -23.966 1.00 82.81 544 GLY A N 1
ATOM 4284 C CA . GLY A 1 544 ? 10.117 -10.628 -23.082 1.00 82.81 544 GLY A CA 1
ATOM 4285 C C . GLY A 1 544 ? 11.530 -10.449 -23.656 1.00 82.81 544 GLY A C 1
ATOM 4286 O O . GLY A 1 544 ? 12.495 -10.406 -22.893 1.00 82.81 544 GLY A O 1
ATOM 4287 N N . ASP A 1 545 ? 11.663 -10.300 -24.977 1.00 86.62 545 ASP A N 1
ATOM 4288 C CA . ASP A 1 545 ? 12.954 -10.066 -25.632 1.00 86.62 545 ASP A CA 1
ATOM 4289 C C . ASP A 1 545 ? 13.475 -8.641 -25.409 1.00 86.62 545 ASP A C 1
ATOM 4291 O O . ASP A 1 545 ? 14.684 -8.424 -25.453 1.00 86.62 545 ASP A O 1
ATOM 4295 N N . ASP A 1 546 ? 12.587 -7.690 -25.096 1.00 89.94 546 ASP A N 1
ATOM 4296 C CA . ASP A 1 546 ? 12.937 -6.294 -24.812 1.00 89.94 546 ASP A CA 1
ATOM 4297 C C . ASP A 1 546 ? 13.445 -6.085 -23.367 1.00 89.94 546 ASP A C 1
ATOM 4299 O O . ASP A 1 546 ? 13.804 -4.970 -22.983 1.00 89.94 546 ASP A O 1
ATOM 4303 N N . LEU A 1 547 ? 13.497 -7.145 -22.549 1.00 87.19 547 LEU A N 1
ATOM 4304 C CA . LEU A 1 547 ? 14.110 -7.105 -21.221 1.00 87.19 547 LEU A CA 1
ATOM 4305 C C . LEU A 1 547 ? 15.642 -7.104 -21.329 1.00 87.19 547 LEU A C 1
ATOM 4307 O O . LEU A 1 547 ? 16.238 -7.983 -21.954 1.00 87.19 547 LEU A O 1
ATOM 4311 N N . LEU A 1 548 ? 16.285 -6.138 -20.672 1.00 88.12 548 LEU A N 1
ATOM 4312 C CA . LEU A 1 548 ? 17.701 -5.804 -20.853 1.00 88.12 548 LEU A CA 1
ATOM 4313 C C . LEU A 1 548 ? 18.680 -6.724 -20.115 1.00 88.12 548 LEU A C 1
ATOM 4315 O O . LEU A 1 548 ? 19.855 -6.778 -20.473 1.00 88.12 548 LEU A O 1
ATOM 4319 N N . THR A 1 549 ? 18.235 -7.405 -19.061 1.00 87.25 549 THR A N 1
ATOM 4320 C CA . THR A 1 549 ? 19.112 -8.141 -18.138 1.00 87.25 549 THR A CA 1
ATOM 4321 C C . THR A 1 549 ? 18.612 -9.559 -17.895 1.00 87.25 549 THR A C 1
ATOM 4323 O O . THR A 1 549 ? 17.429 -9.858 -18.078 1.00 87.25 549 THR A O 1
ATOM 4326 N N . VAL A 1 550 ? 19.522 -10.446 -17.482 1.00 84.12 550 VAL A N 1
ATOM 4327 C CA . VAL A 1 550 ? 19.160 -11.807 -17.060 1.00 84.12 550 VAL A CA 1
ATOM 4328 C C . VAL A 1 550 ? 18.285 -11.735 -15.813 1.00 84.12 550 VAL A C 1
ATOM 4330 O O . VAL A 1 550 ? 17.244 -12.375 -15.768 1.00 84.12 550 VAL A O 1
ATOM 4333 N N . GLU A 1 551 ? 18.642 -10.871 -14.867 1.00 84.12 551 GLU A N 1
ATOM 4334 C CA . GLU A 1 551 ? 17.915 -10.639 -13.619 1.00 84.12 551 GLU A CA 1
ATOM 4335 C C . GLU A 1 551 ? 16.492 -10.120 -13.886 1.00 84.12 551 GLU A C 1
ATOM 4337 O O . GLU A 1 551 ? 15.533 -10.576 -13.272 1.00 84.12 551 GLU A O 1
ATOM 4342 N N . GLY A 1 552 ? 16.320 -9.216 -14.857 1.00 84.56 552 GLY A N 1
ATOM 4343 C CA . GLY A 1 552 ? 14.997 -8.738 -15.261 1.00 84.56 552 GLY A CA 1
ATOM 4344 C C . GLY A 1 552 ? 14.141 -9.818 -15.928 1.00 84.56 552 GLY A C 1
ATOM 4345 O O . GLY A 1 552 ? 12.918 -9.807 -15.786 1.00 84.56 552 GLY A O 1
ATOM 4346 N N . LYS A 1 553 ? 14.770 -10.768 -16.630 1.00 85.62 553 LYS A N 1
ATOM 4347 C CA . LYS A 1 553 ? 14.087 -11.938 -17.199 1.00 85.62 553 LYS A CA 1
ATOM 4348 C C . LYS A 1 553 ? 13.716 -12.944 -16.111 1.00 85.62 553 LYS A C 1
ATOM 4350 O O . LYS A 1 553 ? 12.559 -13.353 -16.070 1.00 85.62 553 LYS A O 1
ATOM 4355 N N . GLU A 1 554 ? 14.623 -13.249 -15.184 1.00 80.94 554 GLU A N 1
ATOM 4356 C CA . GLU A 1 554 ? 14.355 -14.062 -13.986 1.00 80.94 554 GLU A CA 1
ATOM 4357 C C . GLU A 1 554 ? 13.179 -13.483 -13.177 1.00 80.94 554 GLU A C 1
ATOM 4359 O O . GLU A 1 554 ? 12.227 -14.201 -12.875 1.00 80.94 554 GLU A O 1
ATOM 4364 N N . GLY A 1 555 ? 13.166 -12.167 -12.941 1.00 78.31 555 GLY A N 1
ATOM 4365 C CA . GLY A 1 555 ? 12.098 -11.469 -12.216 1.00 78.31 555 GLY A CA 1
ATOM 4366 C C . GLY A 1 555 ? 10.722 -11.466 -12.902 1.00 78.31 555 GLY A C 1
ATOM 4367 O O . GLY A 1 555 ? 9.731 -11.140 -12.250 1.00 78.31 555 GLY A O 1
ATOM 4368 N N . GLN A 1 556 ? 10.631 -11.836 -14.186 1.00 79.75 556 GLN A N 1
ATOM 4369 C CA . GLN A 1 556 ? 9.370 -12.105 -14.902 1.00 79.75 556 GLN A CA 1
ATOM 4370 C C . GLN A 1 556 ? 9.163 -13.597 -15.224 1.00 79.75 556 GLN A C 1
ATOM 4372 O O . GLN A 1 556 ? 8.236 -13.956 -15.956 1.00 79.75 556 GLN A O 1
ATOM 4377 N N . VAL A 1 557 ? 10.029 -14.482 -14.720 1.00 76.06 557 VAL A N 1
ATOM 4378 C CA . VAL A 1 557 ? 10.026 -15.924 -15.027 1.00 76.06 557 VAL A CA 1
ATOM 4379 C C . VAL A 1 557 ? 10.189 -16.185 -16.538 1.00 76.06 557 VAL A C 1
ATOM 4381 O O . VAL A 1 557 ? 9.649 -17.139 -17.110 1.00 76.06 557 VAL A O 1
ATOM 4384 N N . LEU A 1 558 ? 10.928 -15.315 -17.225 1.00 60.97 558 LEU A N 1
ATOM 4385 C CA . LEU A 1 558 ? 11.267 -15.402 -18.645 1.00 60.97 558 LEU A CA 1
ATOM 4386 C C . LEU A 1 558 ? 12.682 -15.956 -18.838 1.00 60.97 558 LEU A C 1
ATOM 4388 O O . LEU A 1 558 ? 13.542 -15.850 -17.972 1.00 60.97 558 LEU A O 1
ATOM 4392 N N . VAL A 1 559 ? 12.920 -16.578 -19.990 1.00 56.00 559 VAL A N 1
ATOM 4393 C CA . VAL A 1 559 ? 14.112 -17.401 -20.236 1.00 56.00 559 VAL A CA 1
ATOM 4394 C C . VAL A 1 559 ? 15.137 -16.652 -21.074 1.00 56.00 559 VAL A C 1
ATOM 4396 O O . VAL A 1 559 ? 14.778 -16.018 -22.065 1.00 56.00 559 VAL A O 1
ATOM 4399 N N . THR A 1 560 ? 16.419 -16.780 -20.732 1.00 42.94 560 THR A N 1
ATOM 4400 C CA . THR A 1 560 ? 17.537 -16.529 -21.650 1.00 42.94 560 THR A CA 1
ATOM 4401 C C . THR A 1 560 ? 18.126 -17.859 -22.106 1.00 42.94 560 THR A C 1
ATOM 4403 O O . THR A 1 560 ? 18.716 -18.598 -21.322 1.00 42.94 560 THR A O 1
ATOM 4406 N N . GLU A 1 561 ? 18.005 -18.191 -23.392 1.00 39.12 561 GLU A N 1
ATOM 4407 C CA . GLU A 1 561 ? 18.872 -19.218 -23.973 1.00 39.12 561 GLU A CA 1
ATOM 4408 C C . GLU A 1 561 ? 20.308 -18.682 -24.005 1.00 39.12 561 GLU A C 1
ATOM 4410 O O . GLU A 1 561 ? 20.665 -17.924 -24.903 1.00 39.12 561 GLU A O 1
ATOM 4415 N N . ALA A 1 562 ? 21.150 -19.056 -23.039 1.00 35.06 562 ALA A N 1
ATOM 4416 C CA . ALA A 1 562 ? 22.598 -18.918 -23.193 1.00 35.06 562 ALA A CA 1
ATOM 4417 C C . ALA A 1 562 ? 23.391 -19.836 -22.247 1.00 35.06 562 ALA A C 1
ATOM 4419 O O . ALA A 1 562 ? 24.019 -19.364 -21.304 1.00 35.06 562 ALA A O 1
ATOM 4420 N N . SER A 1 563 ? 23.396 -21.151 -22.508 1.00 31.27 563 SER A N 1
ATOM 4421 C CA . SER A 1 563 ? 24.626 -21.980 -22.540 1.00 31.27 563 SER A CA 1
ATOM 4422 C C . SER A 1 563 ? 24.327 -23.470 -22.807 1.00 31.27 563 SER A C 1
ATOM 4424 O O . SER A 1 563 ? 23.926 -24.231 -21.938 1.00 31.27 563 SER A O 1
ATOM 4426 N N . SER A 1 564 ? 24.586 -23.876 -24.057 1.00 33.16 564 SER A N 1
ATOM 4427 C CA . SER A 1 564 ? 24.890 -25.239 -24.534 1.00 33.16 564 SER A CA 1
ATOM 4428 C C . SER A 1 564 ? 23.902 -26.394 -24.282 1.00 33.16 564 SER A C 1
ATOM 4430 O O . SER A 1 564 ? 24.126 -27.187 -23.379 1.00 33.16 564 SER A O 1
ATOM 4432 N N . VAL A 1 565 ? 22.987 -26.641 -25.233 1.00 28.53 565 VAL A N 1
ATOM 4433 C CA . VAL A 1 565 ? 22.796 -27.972 -25.858 1.00 28.53 565 VAL A CA 1
ATOM 4434 C C . VAL A 1 565 ? 22.427 -27.762 -27.336 1.00 28.53 565 VAL A C 1
ATOM 4436 O O . VAL A 1 565 ? 21.692 -26.847 -27.686 1.00 28.53 565 VAL A O 1
ATOM 4439 N N . LYS A 1 566 ? 23.021 -28.573 -28.217 1.00 28.77 566 LYS A N 1
ATOM 4440 C CA . LYS A 1 566 ? 22.914 -28.543 -29.684 1.00 28.77 566 LYS A CA 1
ATOM 4441 C C . LYS A 1 566 ? 21.483 -28.330 -30.201 1.00 28.77 566 LYS A C 1
ATOM 4443 O O . LYS A 1 566 ? 20.562 -29.010 -29.765 1.00 28.77 566 LYS A O 1
ATOM 4448 N N . LYS A 1 567 ? 21.358 -27.497 -31.245 1.00 34.72 567 LYS A N 1
ATOM 4449 C CA . LYS A 1 567 ? 20.211 -27.467 -32.166 1.00 34.72 567 LYS A CA 1
ATOM 4450 C C . LYS A 1 567 ? 19.831 -28.895 -32.583 1.00 34.72 567 LYS A C 1
ATOM 4452 O O . LYS A 1 567 ? 20.558 -29.515 -33.358 1.00 34.72 567 LYS A O 1
ATOM 4457 N N . SER A 1 568 ? 18.671 -29.370 -32.144 1.00 26.09 568 SER A N 1
ATOM 4458 C CA . SER A 1 568 ? 17.858 -30.298 -32.928 1.00 26.09 568 SER A CA 1
ATOM 4459 C C . SER A 1 568 ? 16.548 -29.598 -33.249 1.00 26.09 568 SER A C 1
ATOM 4461 O O . SER A 1 568 ? 15.849 -29.135 -32.351 1.00 26.09 568 SER A O 1
ATOM 4463 N N . ALA A 1 569 ? 16.257 -29.479 -34.538 1.00 35.94 569 ALA A N 1
ATOM 4464 C CA . ALA A 1 569 ? 14.989 -28.993 -35.041 1.00 35.94 569 ALA A CA 1
ATOM 4465 C C . ALA A 1 569 ? 13.877 -29.963 -34.617 1.00 35.94 569 ALA A C 1
ATOM 4467 O O . ALA A 1 569 ? 13.785 -31.044 -35.180 1.00 35.94 569 ALA A O 1
ATOM 4468 N N . ASP A 1 570 ? 13.134 -29.619 -33.567 1.00 32.69 570 ASP A N 1
ATOM 4469 C CA . ASP A 1 570 ? 11.681 -29.795 -33.450 1.00 32.69 570 ASP A CA 1
ATOM 4470 C C . ASP A 1 570 ? 11.214 -29.465 -32.021 1.00 32.69 570 ASP A C 1
ATOM 4472 O O . ASP A 1 570 ? 11.780 -29.923 -31.031 1.00 32.69 570 ASP A O 1
ATOM 4476 N N . SER A 1 571 ? 10.118 -28.704 -31.936 1.00 30.47 571 SER A N 1
ATOM 4477 C CA . SER A 1 571 ? 9.350 -28.304 -30.740 1.00 30.47 571 SER A CA 1
ATOM 4478 C C . SER A 1 571 ? 9.926 -27.187 -29.839 1.00 30.47 571 SER A C 1
ATOM 4480 O O . SER A 1 571 ? 10.786 -27.389 -28.987 1.00 30.47 571 SER A O 1
ATOM 4482 N N . GLY A 1 572 ? 9.358 -25.982 -29.978 1.00 30.81 572 GLY A N 1
ATOM 4483 C CA . GLY A 1 572 ? 9.599 -24.831 -29.103 1.00 30.81 572 GLY A CA 1
ATOM 4484 C C . GLY A 1 572 ? 9.000 -25.009 -27.705 1.00 30.81 572 GLY A C 1
ATOM 4485 O O . GLY A 1 572 ? 7.815 -24.749 -27.491 1.00 30.81 572 GLY A O 1
ATOM 4486 N N . ARG A 1 573 ? 9.824 -25.428 -26.739 1.00 29.59 573 ARG A N 1
ATOM 4487 C CA . ARG A 1 573 ? 9.473 -25.464 -25.312 1.00 29.59 573 ARG A CA 1
ATOM 4488 C C . ARG A 1 573 ? 10.383 -24.529 -24.514 1.00 29.59 573 ARG A C 1
ATOM 4490 O O . ARG A 1 573 ? 11.574 -24.769 -24.387 1.00 29.59 573 ARG A O 1
ATOM 4497 N N . ILE A 1 574 ? 9.774 -23.482 -23.964 1.00 31.36 574 ILE A N 1
ATOM 4498 C CA . ILE A 1 574 ? 10.352 -22.507 -23.031 1.00 31.36 574 ILE A CA 1
ATOM 4499 C C . ILE A 1 574 ? 10.409 -23.165 -21.634 1.00 31.36 574 ILE A C 1
ATOM 4501 O O . ILE A 1 574 ? 9.361 -23.545 -21.113 1.00 31.36 574 ILE A O 1
ATOM 4505 N N . GLY A 1 575 ? 11.598 -23.330 -21.038 1.00 36.44 575 GLY A N 1
ATOM 4506 C CA . GLY A 1 575 ? 11.817 -23.944 -19.708 1.00 36.44 575 GLY A CA 1
ATOM 4507 C C . GLY A 1 575 ? 12.375 -22.964 -18.659 1.00 36.44 575 GLY A C 1
ATOM 4508 O O . GLY A 1 575 ? 12.992 -21.983 -19.031 1.00 36.44 575 GLY A O 1
ATOM 4509 N N . LEU A 1 576 ? 12.136 -23.205 -17.363 1.00 33.38 576 LEU A N 1
ATOM 4510 C CA . LEU A 1 576 ? 12.423 -22.299 -16.227 1.00 33.38 576 LEU A CA 1
ATOM 4511 C C . LEU A 1 576 ? 13.907 -21.867 -16.120 1.00 33.38 576 LEU A C 1
ATOM 4513 O O . LEU A 1 576 ? 14.790 -22.708 -16.279 1.00 33.38 576 LEU A O 1
ATOM 4517 N N . VAL A 1 577 ? 14.177 -20.594 -15.785 1.00 39.12 577 VAL A N 1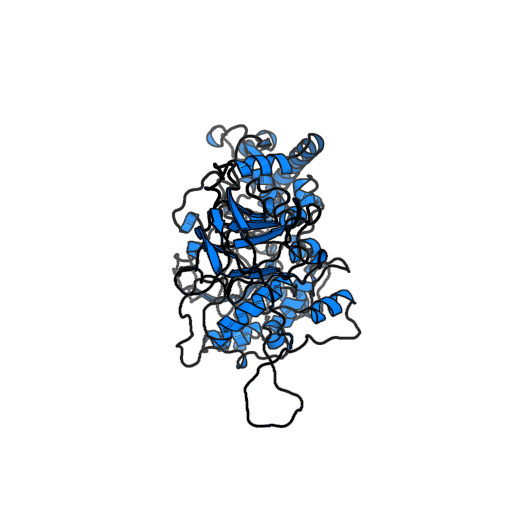
ATOM 4518 C CA . VAL A 1 577 ? 15.501 -20.144 -15.300 1.00 39.12 577 VAL A CA 1
ATOM 4519 C C . VAL A 1 577 ? 15.469 -20.192 -13.773 1.00 39.12 577 VAL A C 1
ATOM 4521 O O . VAL A 1 577 ? 14.674 -19.465 -13.182 1.00 39.12 577 VAL A O 1
ATOM 4524 N N . PRO A 1 578 ? 16.287 -21.034 -13.126 1.00 50.34 578 PRO A N 1
ATOM 4525 C CA . PRO A 1 578 ? 16.421 -21.012 -11.677 1.00 50.34 578 PRO A CA 1
ATOM 4526 C C . PRO A 1 578 ? 17.084 -19.701 -11.245 1.00 50.34 578 PRO A C 1
ATOM 4528 O O . PRO A 1 578 ? 18.075 -19.293 -11.855 1.00 50.34 578 PRO A O 1
ATOM 4531 N N . PHE A 1 579 ? 16.592 -19.074 -10.176 1.00 51.56 579 PHE A N 1
ATOM 4532 C CA . PHE A 1 579 ? 17.300 -17.961 -9.544 1.00 51.56 579 PHE A CA 1
ATOM 4533 C C . PHE A 1 579 ? 18.734 -18.386 -9.200 1.00 51.56 579 PHE A C 1
ATOM 4535 O O . PHE A 1 579 ? 18.951 -19.441 -8.597 1.00 51.56 579 PHE A O 1
ATOM 4542 N N . LYS A 1 580 ? 19.729 -17.564 -9.551 1.00 53.53 580 LYS A N 1
ATOM 4543 C CA . LYS A 1 580 ? 21.127 -17.857 -9.197 1.00 53.53 580 LYS A CA 1
ATOM 4544 C C . LYS A 1 580 ? 21.288 -17.972 -7.677 1.00 53.53 580 LYS A C 1
ATOM 4546 O O . LYS A 1 580 ? 20.749 -17.158 -6.922 1.00 53.53 580 LYS A O 1
ATOM 4551 N N . HIS A 1 581 ? 22.079 -18.954 -7.248 1.00 52.00 581 HIS A N 1
ATOM 4552 C CA . HIS A 1 581 ? 22.509 -19.132 -5.863 1.00 52.00 581 HIS A CA 1
ATOM 4553 C C . HIS A 1 581 ? 23.925 -18.571 -5.684 1.00 52.00 581 HIS A C 1
ATOM 4555 O O . HIS A 1 581 ? 24.784 -18.802 -6.536 1.00 52.00 581 HIS A O 1
ATOM 4561 N N . THR A 1 582 ? 24.183 -17.857 -4.588 1.00 53.84 582 THR A N 1
ATOM 4562 C CA . THR A 1 582 ? 25.546 -17.491 -4.168 1.00 53.84 582 THR A CA 1
ATOM 4563 C C . THR A 1 582 ? 25.848 -18.098 -2.804 1.00 53.84 582 THR A C 1
ATOM 4565 O O . THR A 1 582 ? 24.946 -18.276 -1.985 1.00 53.84 582 THR A O 1
ATOM 4568 N N . ASP A 1 583 ? 27.125 -18.375 -2.539 1.00 46.59 583 ASP A N 1
ATOM 4569 C CA . ASP A 1 583 ? 27.583 -18.986 -1.279 1.00 46.59 583 ASP A CA 1
ATOM 4570 C C . ASP A 1 583 ? 27.367 -18.085 -0.046 1.00 46.59 583 ASP A C 1
ATOM 4572 O O . ASP A 1 583 ? 27.522 -18.522 1.089 1.00 46.59 583 ASP A O 1
ATOM 4576 N N . THR A 1 584 ? 26.996 -16.820 -0.262 1.00 55.31 584 THR A N 1
ATOM 4577 C CA . THR A 1 584 ? 26.722 -15.815 0.775 1.00 55.31 584 THR A CA 1
ATOM 4578 C C . THR A 1 584 ? 25.243 -15.710 1.166 1.00 55.31 584 THR A C 1
ATOM 4580 O O . THR A 1 584 ? 24.910 -14.901 2.028 1.00 55.31 584 THR A O 1
ATOM 4583 N N . MET A 1 585 ? 24.346 -16.473 0.530 1.00 64.69 585 MET A N 1
ATOM 4584 C CA . MET A 1 585 ? 22.905 -16.436 0.818 1.00 64.69 585 MET A CA 1
ATOM 4585 C C . MET A 1 585 ? 22.555 -17.189 2.101 1.00 64.69 585 MET A C 1
ATOM 4587 O O . MET A 1 585 ? 23.134 -18.235 2.398 1.00 64.69 585 MET A O 1
ATOM 4591 N N . SER A 1 586 ? 21.545 -16.700 2.827 1.00 66.69 586 SER A N 1
ATOM 4592 C CA . SER A 1 586 ? 20.957 -17.469 3.928 1.00 66.69 586 SER A CA 1
ATOM 4593 C C . SER A 1 586 ? 20.295 -18.748 3.397 1.00 66.69 586 SER A C 1
ATOM 4595 O O . SER A 1 586 ? 19.856 -18.815 2.244 1.00 66.69 586 SER A O 1
ATOM 4597 N N . GLU A 1 587 ? 20.199 -19.781 4.238 1.00 69.81 587 GLU A N 1
ATOM 4598 C CA . GLU A 1 587 ? 19.564 -21.044 3.845 1.00 69.81 587 GLU A CA 1
ATOM 4599 C C . GLU A 1 587 ? 18.111 -20.836 3.397 1.00 69.81 587 GLU A C 1
ATOM 4601 O O . GLU A 1 587 ? 17.694 -21.391 2.382 1.00 69.81 587 GLU A O 1
ATOM 4606 N N . THR A 1 588 ? 17.367 -19.978 4.088 1.00 65.25 588 THR A N 1
ATOM 4607 C CA . THR A 1 588 ? 15.974 -19.665 3.757 1.00 65.25 588 THR A CA 1
ATOM 4608 C C . THR A 1 588 ? 15.836 -18.870 2.470 1.00 65.25 588 THR A C 1
ATOM 4610 O O . THR A 1 588 ? 14.933 -19.151 1.682 1.00 65.25 588 THR A O 1
ATOM 4613 N N . GLU A 1 589 ? 16.744 -17.935 2.187 1.00 67.31 589 GLU A N 1
ATOM 4614 C CA . GLU A 1 589 ? 16.760 -17.249 0.894 1.00 67.31 589 GLU A CA 1
ATOM 4615 C C . GLU A 1 589 ? 17.031 -18.239 -0.245 1.00 67.31 589 GLU A C 1
ATOM 4617 O O . GLU A 1 589 ? 16.343 -18.218 -1.269 1.00 67.31 589 GLU A O 1
ATOM 4622 N N . ARG A 1 590 ? 17.980 -19.161 -0.045 1.00 69.06 590 ARG A N 1
ATOM 4623 C CA . ARG A 1 590 ? 18.266 -20.232 -1.003 1.00 69.06 590 ARG A CA 1
ATOM 4624 C C . ARG A 1 590 ? 17.045 -21.130 -1.220 1.00 69.06 590 ARG A C 1
ATOM 4626 O O . ARG A 1 590 ? 16.713 -21.409 -2.368 1.00 69.06 590 ARG A O 1
ATOM 4633 N N . LEU A 1 591 ? 16.367 -21.547 -0.147 1.00 69.31 591 LEU A N 1
ATOM 4634 C CA . LEU A 1 591 ? 15.156 -22.375 -0.216 1.00 69.31 591 LEU A CA 1
ATOM 4635 C C . LEU A 1 591 ? 13.987 -21.635 -0.878 1.00 69.31 591 LEU A C 1
ATOM 4637 O O . LEU A 1 591 ? 13.250 -22.240 -1.651 1.00 69.31 591 LEU A O 1
ATOM 4641 N N . THR A 1 592 ? 13.840 -20.333 -0.627 1.00 69.69 592 THR A N 1
ATOM 4642 C CA . THR A 1 592 ? 12.808 -19.497 -1.262 1.00 69.69 592 THR A CA 1
ATOM 4643 C C . THR A 1 592 ? 13.052 -19.396 -2.764 1.00 69.69 592 THR A C 1
ATOM 4645 O O . THR A 1 592 ? 12.141 -19.650 -3.546 1.00 69.69 592 THR A O 1
ATOM 4648 N N . ARG A 1 593 ? 14.296 -19.120 -3.173 1.00 70.31 593 ARG A N 1
ATOM 4649 C CA . ARG A 1 593 ? 14.724 -19.108 -4.581 1.00 70.31 593 ARG A CA 1
ATOM 4650 C C . ARG A 1 593 ? 14.614 -20.469 -5.268 1.00 70.31 593 ARG A C 1
ATOM 4652 O O . ARG A 1 593 ? 14.444 -20.503 -6.474 1.00 70.31 593 ARG A O 1
ATOM 4659 N N . GLN A 1 594 ? 14.770 -21.566 -4.525 1.00 67.31 594 GLN A N 1
ATOM 4660 C CA . GLN A 1 594 ? 14.648 -22.929 -5.048 1.00 67.31 594 GLN A CA 1
ATOM 4661 C C . GLN A 1 594 ? 13.184 -23.371 -5.195 1.00 67.31 594 GLN A C 1
ATOM 4663 O O . GLN A 1 594 ? 12.877 -24.200 -6.049 1.00 67.31 594 GLN A O 1
ATOM 4668 N N . ALA A 1 595 ? 12.300 -22.884 -4.320 1.00 63.34 595 ALA A N 1
ATOM 4669 C CA . ALA A 1 595 ? 10.869 -23.164 -4.378 1.00 63.34 595 ALA A CA 1
ATOM 4670 C C . ALA A 1 595 ? 10.157 -22.355 -5.474 1.00 63.34 595 ALA A C 1
ATOM 4672 O O . ALA A 1 595 ? 9.176 -22.845 -6.035 1.00 63.34 595 ALA A O 1
ATOM 4673 N N . ALA A 1 596 ? 10.633 -21.132 -5.722 1.00 56.03 596 ALA A N 1
ATOM 4674 C CA . ALA A 1 596 ? 10.224 -20.263 -6.822 1.00 56.03 596 ALA A CA 1
ATOM 4675 C C . ALA A 1 596 ? 10.751 -20.777 -8.169 1.00 56.03 596 ALA A C 1
ATOM 4677 O O . ALA A 1 596 ? 9.980 -20.704 -9.154 1.00 56.03 596 ALA A O 1
#

Secondary structure (DSSP, 8-state):
-------EEEE---STT-TTEEEEE--SSS-EEEEEEETTSPPPPPPEEE-TT-EEEEEPPTT-EEEEEESSTT--SPEEEEEEE-SSS--EEEEEE-TT--TTTTSEEEE--STTS--EEE-TT-GGGSB-TTS-S---PPPPSS--PPPS--GGGG-TTTTTPPP-PPPTHHHHHHHHHH-SHHHHHHHHHHHHHHHHHHHHHHHHHHHHGGGGS-EEEHHHHHT---HHHHHHHHHHSEEEEETSS-HHHHHHHHHS-HHHHHHHHHH-HHHHHHHHHHHTTSB--TTS--EEEEEE-----EEEE-TT--TT-PPSEE-S-STHHHHSHHHHHHTHHHHTT-GGG--TTB-TTGGG--S-SS-STT--SS--SEEEEEESSS---EE---HHHHHHHHHHGGGEEESS-GGG-SSHHHHTSGGGEEE-SS----TT--TTSPEE--TTTSGGG-HHHH-EEPPP--TT-EEEEETT--EE--SS---SS-EEEEE--BEEE-HHHHHHHHHHHHHHHHTPPPTTS--S-TTTT-TT---GGG--SHHHHHTTT-----S------S-----PPPPPP-TTS-HHHHHHHHH-

Organism: Fusarium oxysporum f. sp. cubense (strain race 4) (NCBI:txid2502994)

InterPro domains:
  IPR006771 Secreted thaumatin-like protein cetA-like [PF04681] (10-143)
  IPR010856 Gig2-like [PF07350] (170-261)
  IPR010856 Gig2-like [PF07350] (262-554)
  IPR010856 Gig2-like [PTHR30613] (262-556)
  IPR027443 Isopenicillin N synthase-like superfamily [G3DSA:2.60.120.330] (157-558)